Protein AF-0000000082962137 (afdb_homodimer)

Nearest PDB structures (foldseek):
  1lhv-assembly1_A  TM=9.826E-01  e=7.672E-26  Homo sapiens
  6pya-assembly1_A  TM=9.790E-01  e=5.929E-25  Homo sapiens
  1lhn-assembly1_A-2  TM=9.574E-01  e=2.486E-25  Homo sapiens
  1kdk-assembly1_A  TM=9.573E-01  e=5.633E-25  Homo sapiens
  1d2s-assembly1_A-2  TM=9.696E-01  e=2.748E-24  Homo sapiens

InterPro domains:
  IPR001791 Laminin G domain [PF00054] (38-167)
  IPR001791 Laminin G domain [PS50025] (8-181)
  IPR001791 Laminin G domain [SM00282] (30-165)
  IPR001791 Laminin G domain [cd00110] (14-159)
  IPR013320 Concanavalin A-like lectin/glucanase domain superfamily [SSF49899] (14-159)
  IPR013320 Concanavalin A-like lectin/glucanase domain superfamily [SSF49899] (186-356)
  IPR051145 Growth Arrest-Specific/Sex Hormone-Binding/Vitamin K-Dependent [PTHR24040] (5-116)

pLDDT: mean 88.62, std 12.49, range [27.83, 98.56]

Solvent-accessible surface area (backbone atoms only — not comparable to full-atom values): 37324 Å² total; per-residue (Å²): 126,89,73,72,64,73,58,40,29,22,27,14,58,81,39,44,33,39,14,30,41,34,32,29,38,51,87,63,44,84,42,54,36,33,34,30,32,40,30,19,42,34,32,41,15,24,49,37,27,37,26,63,33,92,87,53,28,33,37,36,38,25,32,52,87,17,17,37,28,40,36,37,41,37,93,61,23,65,49,38,39,32,35,41,63,74,49,34,74,59,44,82,40,41,40,33,43,34,53,58,88,30,29,41,37,35,28,49,67,87,39,70,23,33,36,36,43,68,50,41,61,72,71,85,74,59,78,75,52,46,37,39,37,26,36,14,11,40,98,57,67,48,80,72,41,94,71,62,59,64,35,39,20,51,32,28,38,28,63,69,41,69,46,28,72,89,18,49,72,48,68,49,73,76,42,43,34,85,56,71,62,84,61,68,65,42,74,18,25,22,34,46,58,52,28,31,35,32,32,47,49,84,80,42,72,74,60,46,76,85,74,47,35,41,40,39,38,37,27,37,60,43,73,46,55,35,29,43,51,34,32,35,32,36,91,92,46,79,53,52,33,37,36,26,36,47,87,66,22,36,36,40,38,40,80,82,46,76,72,44,78,42,81,58,57,72,68,44,54,38,34,39,38,39,42,74,53,25,37,39,43,34,44,86,90,49,70,47,76,46,73,41,71,69,86,43,90,78,28,78,73,49,42,79,75,40,91,66,19,30,40,36,32,32,26,54,94,90,46,90,27,57,25,27,38,24,30,63,40,43,24,39,70,82,39,74,63,59,62,85,70,36,76,42,64,44,70,77,42,34,58,26,29,17,64,81,61,90,63,85,79,71,66,67,80,125,124,90,72,72,64,75,57,41,29,22,27,12,60,82,39,42,33,38,15,33,40,36,32,29,37,51,84,63,46,84,42,55,35,33,36,30,32,40,29,19,42,34,32,40,14,25,50,37,28,38,26,61,33,92,86,54,27,34,39,37,38,23,31,52,87,17,18,40,29,40,37,37,41,38,93,62,23,65,48,38,39,31,35,40,64,74,50,35,75,61,44,80,39,42,40,33,44,34,54,57,85,31,28,42,37,36,27,50,68,87,38,69,23,34,37,38,42,68,46,57,49,72,70,86,74,59,80,71,53,47,35,38,39,26,36,13,11,41,97,56,66,48,80,72,41,94,73,62,61,63,33,40,22,49,32,30,37,27,65,69,41,67,45,29,71,90,18,50,74,48,70,51,70,76,41,43,36,84,56,72,62,84,61,67,65,40,74,17,25,22,36,46,57,51,29,29,36,30,33,48,49,84,79,43,72,73,59,46,75,84,74,45,34,40,40,39,38,37,27,37,62,42,75,46,53,34,28,44,52,33,32,35,30,36,92,91,46,79,54,50,33,38,36,28,36,47,86,66,23,36,36,40,39,42,81,82,45,76,74,43,78,43,81,58,58,73,69,43,55,39,36,39,38,39,42,74,52,26,36,39,43,34,45,86,91,49,71,48,76,44,72,42,71,72,88,42,88,76,28,79,73,50,41,80,76,40,89,67,20,30,40,37,33,31,26,53,93,90,47,91,28,57,26,28,36,24,30,63,42,44,24,40,72,82,39,74,62,58,63,86,70,36,76,42,63,44,71,78,44,34,60,26,29,18,65,80,61,90,63,85,81,73,67,67,80,124

Organism: Crocuta crocuta (NCBI:txid9678)

Foldseek 3Di:
DPDWDAKFWQQFLVRAFFQKKWKFQQVPFPFFKKKWKKFALFQWAWFKKKAPDLQAWIKTWIGHRQWIWMATGHPFDGDIDTKDDGRNARDIKMWMWGDDQQWIWIDINHHTIDIDGNNDPGPVPDPRRMMMMTGRHDPDDQVSTPDRTLHRGGIIITSIDDTGPVRIDDMDHGRTDLAHPPFRWDWFKKDAFPKKFKAFLLPADAFDVVQTKKKKKWAWQDKDFKAWFKFKFFLVDDGQWTWMDDPQWIWIDGPADDIDIDHHDHRWMWMWMDGLFWIWTDTPPDIDIGGDDNPDPSGPVCLSVDRRIIMMGHHRVPDRTRMMTTTNFMDIPRHTDFRSPTPDIRSPMSRTIGGPHPDDPSCSPD/DPDFDAKFWQQFLVRAFFQKKWKFFQVPFPFFKKKWKKFALFQWAWFKKKALDLQAWIKTWIGHRQWIWMATGHPFDGDIDTKDDRRNARDIKMWMWGDDQQWIWIDINRHTIDIDGNRPPGPVPDDRRMMMMTGRHDPDDQVSTPDGTLHRGGIIITSIDDTGPVRIDDMDHGRTDLAHPPFRWDWFKKDAFPKKFKAFLQVADAFDVVQTKKKKKWAWQDKDFKAWFKFKDFLVDDGQWTWMDDPQWIWIDGPADDIDIDHHDHRWMWMWMDGLFWIWTDTPPDIDIGGDDNPDPSGPVCLSVDRRIIMMGHHRVPDRTRMITTTNFMDIPRHTDFRSPTPDIRSPMSRTIGGPHPDDPSPSPD

Structure (mmCIF, N/CA/C/O backbone):
data_AF-0000000082962137-model_v1
#
loop_
_entity.id
_entity.type
_entity.pdbx_description
1 polymer 'Sex hormone-binding globulin'
#
loop_
_atom_site.group_PDB
_atom_site.id
_atom_site.type_symbol
_atom_site.label_atom_id
_atom_site.label_alt_id
_atom_site.label_comp_id
_atom_site.label_asym_id
_atom_site.label_entity_id
_atom_site.label_seq_id
_atom_site.pdbx_PDB_ins_code
_atom_site.Cartn_x
_atom_site.Cartn_y
_atom_site.Cartn_z
_atom_site.occupancy
_atom_site.B_iso_or_equiv
_atom_site.auth_seq_id
_atom_site.auth_comp_id
_atom_site.auth_asym_id
_atom_site.auth_atom_id
_atom_site.pdbx_PDB_model_num
ATOM 1 N N . ARG A 1 1 ? -36.312 7.234 -5.02 1 28.77 1 ARG A N 1
ATOM 2 C CA . ARG A 1 1 ? -34.875 7.262 -5.047 1 28.77 1 ARG A CA 1
ATOM 3 C C . ARG A 1 1 ? -34.281 7.48 -3.646 1 28.77 1 ARG A C 1
ATOM 5 O O . ARG A 1 1 ? -34.562 8.5 -3.012 1 28.77 1 ARG A O 1
ATOM 12 N N . ILE A 1 2 ? -34.125 6.508 -2.877 1 36.94 2 ILE A N 1
ATOM 13 C CA . ILE A 1 2 ? -33.594 6.691 -1.531 1 36.94 2 ILE A CA 1
ATOM 14 C C . ILE A 1 2 ? -32.438 7.703 -1.564 1 36.94 2 ILE A C 1
ATOM 16 O O . ILE A 1 2 ? -31.469 7.527 -2.305 1 36.94 2 ILE A O 1
ATOM 20 N N . GLN A 1 3 ? -32.531 8.875 -1.259 1 48.62 3 GLN A N 1
ATOM 21 C CA . GLN A 1 3 ? -31.625 10.016 -1.322 1 48.62 3 GLN A CA 1
ATOM 22 C C . GLN A 1 3 ? -30.375 9.766 -0.487 1 48.62 3 GLN A C 1
ATOM 24 O O . GLN A 1 3 ? -30.469 9.32 0.659 1 48.62 3 GLN A O 1
ATOM 29 N N . ASP A 1 4 ? -29.219 9.578 -1.028 1 63.59 4 ASP A N 1
ATOM 30 C CA . ASP A 1 4 ? -27.938 9.414 -0.354 1 63.59 4 ASP A CA 1
ATOM 31 C C . ASP A 1 4 ? -27.766 10.453 0.745 1 63.59 4 ASP A C 1
ATOM 33 O O . ASP A 1 4 ? -28.109 11.617 0.567 1 63.59 4 ASP A O 1
ATOM 37 N N . PRO A 1 5 ? -27.547 9.992 2.025 1 68.19 5 PRO A N 1
ATOM 38 C CA . PRO A 1 5 ? -27.328 10.953 3.105 1 68.19 5 PRO A CA 1
ATOM 39 C C . PRO A 1 5 ? -26.328 12.039 2.729 1 68.19 5 PRO A C 1
ATOM 41 O O . PRO A 1 5 ? -25.453 11.82 1.888 1 68.19 5 PRO A O 1
ATOM 44 N N . PRO A 1 6 ? -26.609 13.242 3.191 1 79.38 6 PRO A N 1
ATOM 45 C CA . PRO A 1 6 ? -25.734 14.367 2.857 1 79.38 6 PRO A CA 1
ATOM 46 C C . PRO A 1 6 ? -24.297 14.164 3.334 1 79.38 6 PRO A C 1
ATOM 48 O O . PRO A 1 6 ? -24.047 13.344 4.223 1 79.38 6 PRO A O 1
ATOM 51 N N . ALA A 1 7 ? -23.391 14.836 2.68 1 88.19 7 ALA A N 1
ATOM 52 C CA . ALA A 1 7 ? -21.984 14.82 3.074 1 88.19 7 ALA A CA 1
ATOM 53 C C . ALA A 1 7 ? -21.797 15.43 4.465 1 88.19 7 ALA A C 1
ATOM 55 O O . ALA A 1 7 ? -22.516 16.359 4.848 1 88.19 7 ALA A O 1
ATOM 56 N N . VAL A 1 8 ? -20.906 14.883 5.23 1 88.06 8 VAL A N 1
ATOM 57 C CA . VAL A 1 8 ? -20.641 15.32 6.598 1 88.06 8 VAL A CA 1
ATOM 58 C C . VAL A 1 8 ? -19.188 15.797 6.715 1 88.06 8 VAL A C 1
ATOM 60 O O . VAL A 1 8 ? -18.281 15.172 6.172 1 88.06 8 VAL A O 1
ATOM 63 N N . HIS A 1 9 ? -19.031 16.906 7.367 1 90.31 9 HIS A N 1
ATOM 64 C CA . HIS A 1 9 ? -17.688 17.406 7.645 1 90.31 9 HIS A CA 1
ATOM 65 C C . HIS A 1 9 ? -17.062 16.688 8.828 1 90.31 9 HIS A C 1
ATOM 67 O O . HIS A 1 9 ? -17.719 16.469 9.852 1 90.31 9 HIS A O 1
ATOM 73 N N . LEU A 1 10 ? -15.82 16.25 8.742 1 89.25 10 LEU A N 1
ATOM 74 C CA . LEU A 1 10 ? -15.188 15.312 9.664 1 89.25 10 LEU A CA 1
ATOM 75 C C . LEU A 1 10 ? -14.672 16.047 10.898 1 89.25 10 LEU A C 1
ATOM 77 O O . LEU A 1 10 ? -14.414 15.422 11.93 1 89.25 10 LEU A O 1
ATOM 81 N N . SER A 1 11 ? -14.25 17.219 10.844 1 81 11 SER A N 1
ATOM 82 C CA . SER A 1 11 ? -13.742 17.875 12.055 1 81 11 SER A CA 1
ATOM 83 C C . SER A 1 11 ? -14.883 18.312 12.969 1 81 11 SER A C 1
ATOM 85 O O . SER A 1 11 ? -15.867 18.906 12.508 1 81 11 SER A O 1
ATOM 87 N N . SER A 1 12 ? -14.844 17.625 14.25 1 66.5 12 SER A N 1
ATOM 88 C CA . SER A 1 12 ? -15.875 17.953 15.234 1 66.5 12 SER A CA 1
ATOM 89 C C . SER A 1 12 ? -15.797 19.422 15.648 1 66.5 12 SER A C 1
ATOM 91 O O . SER A 1 12 ? -14.859 20.125 15.266 1 66.5 12 SER A O 1
ATOM 93 N N . ALA A 1 13 ? -16.828 19.781 16.359 1 62.84 13 ALA A N 1
ATOM 94 C CA . ALA A 1 13 ? -16.859 21.141 16.906 1 62.84 13 ALA A CA 1
ATOM 95 C C . ALA A 1 13 ? -15.672 21.406 17.828 1 62.84 13 ALA A C 1
ATOM 97 O O . ALA A 1 13 ? -15.133 22.516 17.844 1 62.84 13 ALA A O 1
ATOM 98 N N . SER A 1 14 ? -15.336 20.266 18.516 1 61.16 14 SER A N 1
ATOM 99 C CA . SER A 1 14 ? -14.211 20.422 19.438 1 61.16 14 SER A CA 1
ATOM 100 C C . SER A 1 14 ? -12.883 20.25 18.719 1 61.16 14 SER A C 1
ATOM 102 O O . SER A 1 14 ? -11.82 20.531 19.281 1 61.16 14 SER A O 1
ATOM 104 N N . GLY A 1 15 ? -13.016 20.031 17.453 1 62.53 15 GLY A N 1
ATOM 105 C CA . GLY A 1 15 ? -11.875 19.875 16.578 1 62.53 15 GLY A CA 1
ATOM 106 C C . GLY A 1 15 ? -11.133 18.578 16.766 1 62.53 15 GLY A C 1
ATOM 107 O O . GLY A 1 15 ? -10.258 18.234 15.984 1 62.53 15 GLY A O 1
ATOM 108 N N . GLN A 1 16 ? -11.508 17.859 17.891 1 68.69 16 GLN A N 1
ATOM 109 C CA . GLN A 1 16 ? -10.625 16.719 18.109 1 68.69 16 GLN A CA 1
ATOM 110 C C . GLN A 1 16 ? -11.422 15.422 18.281 1 68.69 16 GLN A C 1
ATOM 112 O O . GLN A 1 16 ? -10.859 14.328 18.219 1 68.69 16 GLN A O 1
ATOM 117 N N . GLY A 1 17 ? -12.727 15.562 18.453 1 83.5 17 GLY A N 1
ATOM 118 C CA . GLY A 1 17 ? -13.477 14.328 18.672 1 83.5 17 GLY A CA 1
ATOM 119 C C . GLY A 1 17 ? -14.156 13.82 17.406 1 83.5 17 GLY A C 1
ATOM 120 O O . GLY A 1 17 ? -14.148 14.492 16.375 1 83.5 17 GLY A O 1
ATOM 121 N N . PRO A 1 18 ? -14.711 12.57 17.578 1 91 18 PRO A N 1
ATOM 122 C CA . PRO A 1 18 ? -15.383 12.008 16.406 1 91 18 PRO A CA 1
ATOM 123 C C . PRO A 1 18 ? -16.719 12.695 16.094 1 91 18 PRO A C 1
ATOM 125 O O . PRO A 1 18 ? -17.344 13.242 17 1 91 18 PRO A O 1
ATOM 128 N N . VAL A 1 19 ? -17.062 12.719 14.867 1 90.06 19 VAL A N 1
ATOM 129 C CA . VAL A 1 19 ? -18.328 13.289 14.43 1 90.06 19 VAL A CA 1
ATOM 130 C C . VAL A 1 19 ? -19.469 12.352 14.797 1 90.06 19 VAL A C 1
ATOM 132 O O . VAL A 1 19 ? -20.594 12.805 15.078 1 90.06 19 VAL A O 1
ATOM 135 N N . THR A 1 20 ? -19.203 11.109 14.758 1 91.06 20 THR A N 1
ATOM 136 C CA . THR A 1 20 ? -20.203 10.117 15.125 1 91.06 20 THR A CA 1
ATOM 137 C C . THR A 1 20 ? -19.547 8.828 15.609 1 91.06 20 THR A C 1
ATOM 139 O O . THR A 1 20 ? -18.422 8.516 15.203 1 91.06 20 THR A O 1
ATOM 142 N N . ILE A 1 21 ? -20.219 8.188 16.516 1 94.19 21 ILE A N 1
ATOM 143 C CA . ILE A 1 21 ? -19.797 6.891 17.031 1 94.19 21 ILE A CA 1
ATOM 144 C C . ILE A 1 21 ? -20.922 5.871 16.859 1 94.19 21 ILE A C 1
ATOM 146 O O . ILE A 1 21 ? -22.078 6.156 17.172 1 94.19 21 ILE A O 1
ATOM 150 N N . MET A 1 22 ? -20.594 4.777 16.359 1 95.5 22 MET A N 1
ATOM 151 C CA . MET A 1 22 ? -21.547 3.695 16.156 1 95.5 22 MET A CA 1
ATOM 152 C C . MET A 1 22 ? -21.062 2.412 16.812 1 95.5 22 MET A C 1
ATOM 154 O O . MET A 1 22 ? -19.859 2.145 16.859 1 95.5 22 MET A O 1
ATOM 158 N N . THR A 1 23 ? -22.016 1.688 17.328 1 95.62 23 THR A N 1
ATOM 159 C CA . THR A 1 23 ? -21.672 0.383 17.875 1 95.62 23 THR A CA 1
ATOM 160 C C . THR A 1 23 ? -22.438 -0.726 17.172 1 95.62 23 THR A C 1
ATOM 162 O O . THR A 1 23 ? -23.562 -0.505 16.688 1 95.62 23 THR A O 1
ATOM 165 N N . PHE A 1 24 ? -21.844 -1.861 17.156 1 94.19 24 PHE A N 1
ATOM 166 C CA . PHE A 1 24 ? -22.422 -2.998 16.438 1 94.19 24 PHE A CA 1
ATOM 167 C C . PHE A 1 24 ? -22.297 -4.273 17.266 1 94.19 24 PHE A C 1
ATOM 169 O O . PHE A 1 24 ? -21.312 -4.457 17.984 1 94.19 24 PHE A O 1
ATOM 176 N N . ASP A 1 25 ? -23.25 -5.133 17.109 1 92 25 ASP A N 1
ATOM 177 C CA . ASP A 1 25 ? -23.188 -6.48 17.656 1 92 25 ASP A CA 1
ATOM 178 C C . ASP A 1 25 ? -22.406 -7.418 16.75 1 92 25 ASP A C 1
ATOM 180 O O . ASP A 1 25 ? -22.906 -7.809 15.688 1 92 25 ASP A O 1
ATOM 184 N N . PHE A 1 26 ? -21.281 -7.785 17.156 1 86.31 26 PHE A N 1
ATOM 185 C CA . PHE A 1 26 ? -20.375 -8.57 16.344 1 86.31 26 PHE A CA 1
ATOM 186 C C . PHE A 1 26 ? -21 -9.891 15.93 1 86.31 26 PHE A C 1
ATOM 188 O O . PHE A 1 26 ? -20.766 -10.383 14.82 1 86.31 26 PHE A O 1
ATOM 195 N N . THR A 1 27 ? -21.75 -10.508 16.703 1 84.12 27 THR A N 1
ATOM 196 C CA . THR A 1 27 ? -22.312 -11.828 16.469 1 84.12 27 THR A CA 1
ATOM 197 C C . THR A 1 27 ? -23.375 -11.781 15.383 1 84.12 27 THR A C 1
ATOM 199 O O . THR A 1 27 ? -23.719 -12.812 14.781 1 84.12 27 THR A O 1
ATOM 202 N N . LYS A 1 28 ? -23.859 -10.656 15.164 1 86.94 28 LYS A N 1
ATOM 203 C CA . LYS A 1 28 ? -24.938 -10.523 14.195 1 86.94 28 LYS A CA 1
ATOM 204 C C . LYS A 1 28 ? -24.438 -9.945 12.875 1 86.94 28 LYS A C 1
ATOM 206 O O . LYS A 1 28 ? -25.203 -9.789 11.922 1 86.94 28 LYS A O 1
ATOM 211 N N . MET A 1 29 ? -23.188 -9.625 12.859 1 87 29 MET A N 1
ATOM 212 C CA . MET A 1 29 ? -22.672 -8.906 11.703 1 87 29 MET A CA 1
ATOM 213 C C . MET A 1 29 ? -22.422 -9.859 10.539 1 87 29 MET A C 1
ATOM 215 O O . MET A 1 29 ? -21.781 -10.891 10.695 1 87 29 MET A O 1
ATOM 219 N N . ARG A 1 30 ? -22.891 -9.516 9.359 1 86.56 30 ARG A N 1
ATOM 220 C CA . ARG A 1 30 ? -22.672 -10.273 8.133 1 86.56 30 ARG A CA 1
ATOM 221 C C . ARG A 1 30 ? -21.734 -9.539 7.184 1 86.56 30 ARG A C 1
ATOM 223 O O . ARG A 1 30 ? -21.078 -10.156 6.344 1 86.56 30 ARG A O 1
ATOM 230 N N . LYS A 1 31 ? -21.859 -8.234 7.305 1 86.81 31 LYS A N 1
ATOM 231 C CA . LYS A 1 31 ? -20.984 -7.379 6.512 1 86.81 31 LYS A CA 1
ATOM 232 C C . LYS A 1 31 ? -19.859 -6.805 7.363 1 86.81 31 LYS A C 1
ATOM 234 O O . LYS A 1 31 ? -20.109 -6.188 8.398 1 86.81 31 LYS A O 1
ATOM 239 N N . THR A 1 32 ? -18.641 -6.945 6.887 1 91.12 32 THR A N 1
ATOM 240 C CA . THR A 1 32 ? -17.469 -6.516 7.656 1 91.12 32 THR A CA 1
ATOM 241 C C . THR A 1 32 ? -16.672 -5.461 6.887 1 91.12 32 THR A C 1
ATOM 243 O O . THR A 1 32 ? -15.445 -5.48 6.895 1 91.12 32 THR A O 1
ATOM 246 N N . SER A 1 33 ? -17.375 -4.684 6.145 1 95.12 33 SER A N 1
ATOM 247 C CA . SER A 1 33 ? -16.719 -3.639 5.367 1 95.12 33 SER A CA 1
ATOM 248 C C . SER A 1 33 ? -17.359 -2.277 5.609 1 95.12 33 SER A C 1
ATOM 250 O O . SER A 1 33 ? -18.547 -2.197 5.934 1 95.12 33 SER A O 1
ATOM 252 N N . SER A 1 34 ? -16.594 -1.251 5.598 1 96 34 SER A N 1
ATOM 253 C CA . SER A 1 34 ? -17.047 0.139 5.598 1 96 34 SER A CA 1
ATOM 254 C C . SER A 1 34 ? -16.547 0.878 4.359 1 96 34 SER A C 1
ATOM 256 O O . SER A 1 34 ? -15.383 0.73 3.965 1 96 34 SER A O 1
ATOM 258 N N . SER A 1 35 ? -17.406 1.606 3.711 1 97.44 35 SER A N 1
ATOM 259 C CA . SER A 1 35 ? -17.047 2.354 2.506 1 97.44 35 SER A CA 1
ATOM 260 C C . SER A 1 35 ? -17.609 3.77 2.551 1 97.44 35 SER A C 1
ATOM 262 O O . SER A 1 35 ? -18.672 4.004 3.145 1 97.44 35 SER A O 1
ATOM 264 N N . PHE A 1 36 ? -16.938 4.688 1.957 1 97.44 36 PHE A N 1
ATOM 265 C CA . PHE A 1 36 ? -17.312 6.094 1.922 1 97.44 36 PHE A CA 1
ATOM 266 C C . PHE A 1 36 ? -16.531 6.844 0.853 1 97.44 36 PHE A C 1
ATOM 268 O O . PHE A 1 36 ? -15.586 6.305 0.279 1 97.44 36 PHE A O 1
ATOM 275 N N . GLU A 1 37 ? -17.016 8.008 0.55 1 97.94 37 GLU A N 1
ATOM 276 C CA . GLU A 1 37 ? -16.25 8.938 -0.288 1 97.94 37 GLU A CA 1
ATOM 277 C C . GLU A 1 37 ? -15.672 10.078 0.539 1 97.94 37 GLU A C 1
ATOM 279 O O . GLU A 1 37 ? -16.359 10.633 1.403 1 97.94 37 GLU A O 1
ATOM 284 N N . LEU A 1 38 ? -14.398 10.367 0.321 1 97.69 38 LEU A N 1
ATOM 285 C CA . LEU A 1 38 ? -13.672 11.375 1.092 1 97.69 38 LEU A CA 1
ATOM 286 C C . LEU A 1 38 ? -13.172 12.492 0.187 1 97.69 38 LEU A C 1
ATOM 288 O O . LEU A 1 38 ? -12.641 12.234 -0.895 1 97.69 38 LEU A O 1
ATOM 292 N N . ARG A 1 39 ? -13.367 13.68 0.565 1 97.19 39 ARG A N 1
ATOM 293 C CA . ARG A 1 39 ? -12.789 14.859 -0.077 1 97.19 39 ARG A CA 1
ATOM 294 C C . ARG A 1 39 ? -12.078 15.742 0.94 1 97.19 39 ARG A C 1
ATOM 296 O O . ARG A 1 39 ? -12.664 16.125 1.956 1 97.19 39 ARG A O 1
ATOM 303 N N . THR A 1 40 ? -10.812 16.062 0.721 1 97 40 THR A N 1
ATOM 304 C CA . THR A 1 40 ? -10.07 16.875 1.675 1 97 40 THR A CA 1
ATOM 305 C C . THR A 1 40 ? -8.844 17.5 1.017 1 97 40 THR A C 1
ATOM 307 O O . THR A 1 40 ? -8.328 16.969 0.031 1 97 40 THR A O 1
ATOM 310 N N . TRP A 1 41 ? -8.469 18.625 1.476 1 97.06 41 TRP A N 1
ATOM 311 C CA . TRP A 1 41 ? -7.168 19.219 1.163 1 97.06 41 TRP A CA 1
ATOM 312 C C . TRP A 1 41 ? -6.172 18.984 2.291 1 97.06 41 TRP A C 1
ATOM 314 O O . TRP A 1 41 ? -4.988 19.297 2.16 1 97.06 41 TRP A O 1
ATOM 324 N N . ASP A 1 42 ? -6.629 18.422 3.395 1 96.81 42 ASP A N 1
ATOM 325 C CA . ASP A 1 42 ? -5.844 18.219 4.605 1 96.81 42 ASP A CA 1
ATOM 326 C C . ASP A 1 42 ? -4.973 16.969 4.484 1 96.81 42 ASP A C 1
ATOM 328 O O . ASP A 1 42 ? -5.48 15.867 4.27 1 96.81 42 ASP A O 1
ATOM 332 N N . PRO A 1 43 ? -3.689 17.094 4.676 1 97.06 43 PRO A N 1
ATOM 333 C CA . PRO A 1 43 ? -2.805 15.938 4.469 1 97.06 43 PRO A CA 1
ATOM 334 C C . PRO A 1 43 ? -2.746 15.016 5.684 1 97.06 43 PRO A C 1
ATOM 336 O O . PRO A 1 43 ? -2.139 13.945 5.617 1 97.06 43 PRO A O 1
ATOM 339 N N . GLU A 1 44 ? -3.338 15.398 6.773 1 96.5 44 GLU A N 1
ATOM 340 C CA . GLU A 1 44 ? -3.23 14.594 7.988 1 96.5 44 GLU A CA 1
ATOM 341 C C . GLU A 1 44 ? -4.535 14.617 8.781 1 96.5 44 GLU A C 1
ATOM 343 O O . GLU A 1 44 ? -5.184 15.656 8.891 1 96.5 44 GLU A O 1
ATOM 348 N N . GLY A 1 45 ? -4.836 13.5 9.336 1 95.94 45 GLY A N 1
ATOM 349 C CA . GLY A 1 45 ? -6 13.406 10.203 1 95.94 45 GLY A CA 1
ATOM 350 C C . GLY A 1 45 ? -6.598 12.016 10.25 1 95.94 45 GLY A C 1
ATOM 351 O O . GLY A 1 45 ? -6.191 11.133 9.492 1 95.94 45 GLY A O 1
ATOM 352 N N . VAL A 1 46 ? -7.551 11.844 11.156 1 96.19 46 VAL A N 1
ATOM 353 C CA . VAL A 1 46 ? -8.18 10.539 11.328 1 96.19 46 VAL A CA 1
ATOM 354 C C . VAL A 1 46 ? -9.5 10.492 10.562 1 96.19 46 VAL A C 1
ATOM 356 O O . VAL A 1 46 ? -10.305 11.422 10.648 1 96.19 46 VAL A O 1
ATOM 359 N N . ILE A 1 47 ? -9.688 9.477 9.828 1 96.88 47 ILE A N 1
ATOM 360 C CA . ILE A 1 47 ? -10.93 9.289 9.078 1 96.88 47 ILE A CA 1
ATOM 361 C C . ILE A 1 47 ? -11.844 8.336 9.836 1 96.88 47 ILE A C 1
ATOM 363 O O . ILE A 1 47 ? -13.023 8.641 10.055 1 96.88 47 ILE A O 1
ATOM 367 N N . LEU A 1 48 ? -11.281 7.227 10.211 1 96.56 48 LEU A N 1
ATOM 368 C CA . LEU A 1 48 ? -12.062 6.141 10.805 1 96.56 48 LEU A CA 1
ATOM 369 C C . LEU A 1 48 ? -11.273 5.453 11.914 1 96.56 48 LEU A C 1
ATOM 371 O O . LEU A 1 48 ? -10.07 5.223 11.773 1 96.56 48 LEU A O 1
ATOM 375 N N . TYR A 1 49 ? -11.977 5.219 12.977 1 95.62 49 TYR A N 1
ATOM 376 C CA . TYR A 1 49 ? -11.438 4.457 14.102 1 95.62 49 TYR A CA 1
ATOM 377 C C . TYR A 1 49 ? -12.375 3.32 14.484 1 95.62 49 TYR A C 1
ATOM 379 O O . TYR A 1 49 ? -13.602 3.486 14.484 1 95.62 49 TYR A O 1
ATOM 387 N N . GLY A 1 50 ? -11.805 2.141 14.75 1 94.44 50 GLY A N 1
ATOM 388 C CA . GLY A 1 50 ? -12.578 1.001 15.219 1 94.44 50 GLY A CA 1
ATOM 389 C C . GLY A 1 50 ? -11.906 0.238 16.344 1 94.44 50 GLY A C 1
ATOM 390 O O . GLY A 1 50 ? -10.68 0.111 16.375 1 94.44 50 GLY A O 1
ATOM 391 N N . ASP A 1 51 ? -12.789 -0.272 17.266 1 92.81 51 ASP A N 1
ATOM 392 C CA . ASP A 1 51 ? -12.203 -1.079 18.328 1 92.81 51 ASP A CA 1
ATOM 393 C C . ASP A 1 51 ? -13.211 -2.078 18.891 1 92.81 51 ASP A C 1
ATOM 395 O O . ASP A 1 51 ? -14.422 -1.929 18.688 1 92.81 51 ASP A O 1
ATOM 399 N N . THR A 1 52 ? -12.758 -3.18 19.375 1 90.25 52 THR A N 1
ATOM 400 C CA . THR A 1 52 ? -13.523 -4.031 20.281 1 90.25 52 THR A CA 1
ATOM 401 C C . THR A 1 52 ? -13.125 -3.783 21.734 1 90.25 52 THR A C 1
ATOM 403 O O . THR A 1 52 ? -13.867 -4.121 22.656 1 90.25 52 THR A O 1
ATOM 406 N N . ASP A 1 53 ? -11.984 -3.27 21.844 1 89.75 53 ASP A N 1
ATOM 407 C CA . ASP A 1 53 ? -11.391 -2.818 23.109 1 89.75 53 ASP A CA 1
ATOM 408 C C . ASP A 1 53 ? -10.43 -1.656 22.875 1 89.75 53 ASP A C 1
ATOM 410 O O . ASP A 1 53 ? -9.391 -1.819 22.219 1 89.75 53 ASP A O 1
ATOM 414 N N . PRO A 1 54 ? -10.719 -0.478 23.359 1 89.5 54 PRO A N 1
ATOM 415 C CA . PRO A 1 54 ? -9.922 0.708 23.047 1 89.5 54 PRO A CA 1
ATOM 416 C C . PRO A 1 54 ? -8.477 0.593 23.531 1 89.5 54 PRO A C 1
ATOM 418 O O . PRO A 1 54 ? -7.609 1.349 23.094 1 89.5 54 PRO A O 1
ATOM 421 N N . HIS A 1 55 ? -8.195 -0.349 24.438 1 89 55 HIS A N 1
ATOM 422 C CA . HIS A 1 55 ? -6.848 -0.475 24.984 1 89 55 HIS A CA 1
ATOM 423 C C . HIS A 1 55 ? -6.09 -1.627 24.328 1 89 55 HIS A C 1
ATOM 425 O O . HIS A 1 55 ? -4.863 -1.587 24.219 1 89 55 HIS A O 1
ATOM 431 N N . GLU A 1 56 ? -6.828 -2.582 23.828 1 89.38 56 GLU A N 1
ATOM 432 C CA . GLU A 1 56 ? -6.129 -3.82 23.5 1 89.38 56 GLU A CA 1
ATOM 433 C C . GLU A 1 56 ? -6.395 -4.23 22.062 1 89.38 56 GLU A C 1
ATOM 435 O O . GLU A 1 56 ? -5.695 -5.086 21.516 1 89.38 56 GLU A O 1
ATOM 440 N N . ASP A 1 57 ? -7.402 -3.664 21.516 1 91.44 57 ASP A N 1
ATOM 441 C CA . ASP A 1 57 ? -7.77 -4.113 20.172 1 91.44 57 ASP A CA 1
ATOM 442 C C . ASP A 1 57 ? -8.43 -2.988 19.375 1 91.44 57 ASP A C 1
ATOM 444 O O . ASP A 1 57 ? -9.648 -2.811 19.453 1 91.44 57 ASP A O 1
ATOM 448 N N . TRP A 1 58 ? -7.672 -2.344 18.594 1 93.06 58 TRP A N 1
ATOM 449 C CA . TRP A 1 58 ? -8.211 -1.229 17.812 1 93.06 58 TRP A CA 1
ATOM 450 C C . TRP A 1 58 ? -7.465 -1.063 16.5 1 93.06 58 TRP A C 1
ATOM 452 O O . TRP A 1 58 ? -6.387 -1.636 16.312 1 93.06 58 TRP A O 1
ATOM 462 N N . PHE A 1 59 ? -8.008 -0.428 15.578 1 93.44 59 PHE A N 1
ATOM 463 C CA . PHE A 1 59 ? -7.328 0.012 14.367 1 93.44 59 PHE A CA 1
ATOM 464 C C . PHE A 1 59 ? -7.738 1.436 14 1 93.44 59 PHE A C 1
ATOM 466 O O . PHE A 1 59 ? -8.773 1.923 14.453 1 93.44 59 PHE A O 1
ATOM 473 N N . MET A 1 60 ? -6.973 2.129 13.266 1 96.62 60 MET A N 1
ATOM 474 C CA . MET A 1 60 ? -7.207 3.512 12.859 1 96.62 60 MET A CA 1
ATOM 475 C C . MET A 1 60 ? -6.82 3.719 11.398 1 96.62 60 MET A C 1
ATOM 477 O O . MET A 1 60 ? -5.785 3.225 10.945 1 96.62 60 MET A O 1
ATOM 481 N N . LEU A 1 61 ? -7.676 4.262 10.633 1 98.12 61 LEU A N 1
ATOM 482 C CA . LEU A 1 61 ? -7.402 4.73 9.281 1 98.12 61 LEU A CA 1
ATOM 483 C C . LEU A 1 61 ? -7.367 6.254 9.227 1 98.12 61 LEU A C 1
ATOM 485 O O . LEU A 1 61 ? -8.32 6.918 9.641 1 98.12 61 LEU A O 1
ATOM 489 N N . GLY A 1 62 ? -6.336 6.812 8.82 1 97.81 62 GLY A N 1
ATOM 490 C CA . GLY A 1 62 ? -6.18 8.25 8.664 1 97.81 62 GLY A CA 1
ATOM 491 C C . GLY A 1 62 ? -5.297 8.625 7.484 1 97.81 62 GLY A C 1
ATOM 492 O O . GLY A 1 62 ? -5.035 7.797 6.609 1 97.81 62 GLY A O 1
ATOM 493 N N . LEU A 1 63 ? -5.035 9.828 7.375 1 97.75 63 LEU A N 1
ATOM 494 C CA . LEU A 1 63 ? -4.098 10.336 6.379 1 97.75 63 LEU A CA 1
ATOM 495 C C . LEU A 1 63 ? -2.812 10.828 7.039 1 97.75 63 LEU A C 1
ATOM 497 O O . LEU A 1 63 ? -2.854 11.422 8.117 1 97.75 63 LEU A O 1
ATOM 501 N N . ARG A 1 64 ? -1.784 10.57 6.488 1 97 64 ARG A N 1
ATOM 502 C CA . ARG A 1 64 ? -0.47 11.117 6.816 1 97 64 ARG A CA 1
ATOM 503 C C . ARG A 1 64 ? 0.276 11.547 5.562 1 97 64 ARG A C 1
ATOM 505 O O . ARG A 1 64 ? 0.516 10.734 4.664 1 97 64 ARG A O 1
ATOM 512 N N . GLY A 1 65 ? 0.642 12.828 5.535 1 95.81 65 GLY A N 1
ATOM 513 C CA . GLY A 1 65 ? 1.251 13.336 4.316 1 95.81 65 GLY A CA 1
ATOM 514 C C . GLY A 1 65 ? 0.376 13.156 3.092 1 95.81 65 GLY A C 1
ATOM 515 O O . GLY A 1 65 ? 0.874 12.844 2.006 1 95.81 65 GLY A O 1
ATOM 516 N N . GLY A 1 66 ? -0.855 13.156 3.283 1 97.56 66 GLY A N 1
ATOM 517 C CA . GLY A 1 66 ? -1.816 13.094 2.193 1 97.56 66 GLY A CA 1
ATOM 518 C C . GLY A 1 66 ? -2.15 11.672 1.778 1 97.56 66 GLY A C 1
ATOM 519 O O . GLY A 1 66 ? -3.004 11.453 0.914 1 97.56 66 GLY A O 1
ATOM 520 N N . ARG A 1 67 ? -1.506 10.703 2.424 1 97.25 67 ARG A N 1
ATOM 521 C CA . ARG A 1 67 ? -1.726 9.312 2.045 1 97.25 67 ARG A CA 1
ATOM 522 C C . ARG A 1 67 ? -2.4 8.539 3.172 1 97.25 67 ARG A C 1
ATOM 524 O O . ARG A 1 67 ? -2.236 8.867 4.348 1 97.25 67 ARG A O 1
ATOM 531 N N . PRO A 1 68 ? -3.146 7.473 2.768 1 98.19 68 PRO A N 1
ATOM 532 C CA . PRO A 1 68 ? -3.781 6.668 3.811 1 98.19 68 PRO A CA 1
ATOM 533 C C . PRO A 1 68 ? -2.77 5.973 4.719 1 98.19 68 PRO A C 1
ATOM 535 O O . PRO A 1 68 ? -1.735 5.496 4.246 1 98.19 68 PRO A O 1
ATOM 538 N N . GLU A 1 69 ? -3.002 6.016 5.941 1 97.88 69 GLU A N 1
ATOM 539 C CA . GLU A 1 69 ? -2.232 5.297 6.953 1 97.88 69 GLU A CA 1
ATOM 540 C C . GLU A 1 69 ? -3.143 4.461 7.852 1 97.88 69 GLU A C 1
ATOM 542 O O . GLU A 1 69 ? -4.191 4.938 8.297 1 97.88 69 GLU A O 1
ATOM 547 N N . ILE A 1 70 ? -2.77 3.23 8.086 1 97.56 70 ILE A N 1
ATOM 548 C CA . ILE A 1 70 ? -3.492 2.354 9 1 97.56 70 ILE A CA 1
ATOM 549 C C . ILE A 1 70 ? -2.598 1.994 10.188 1 97.56 70 ILE A C 1
ATOM 551 O O . ILE A 1 70 ? -1.417 1.687 10.008 1 97.56 70 ILE A O 1
ATOM 555 N N . GLN A 1 71 ? -3.08 2.109 11.32 1 96.69 71 GLN A N 1
ATOM 556 C CA . GLN A 1 71 ? -2.455 1.606 12.539 1 96.69 71 GLN A CA 1
ATOM 557 C C . GLN A 1 71 ? -3.312 0.525 13.195 1 96.69 71 GLN A C 1
ATOM 559 O O . GLN A 1 71 ? -4.535 0.655 13.266 1 96.69 71 GLN A O 1
ATOM 564 N N . ILE A 1 72 ? -2.721 -0.554 13.555 1 94.81 72 ILE A N 1
ATOM 565 C CA . ILE A 1 72 ? -3.416 -1.656 14.219 1 94.81 72 ILE A CA 1
ATOM 566 C C . ILE A 1 72 ? -2.715 -1.997 15.531 1 94.81 72 ILE A C 1
ATOM 568 O O . ILE A 1 72 ? -1.484 -2.025 15.594 1 94.81 72 ILE A O 1
ATOM 572 N N . HIS A 1 73 ? -3.473 -2.162 16.516 1 92.56 73 HIS A N 1
ATOM 573 C CA . HIS A 1 73 ? -2.979 -2.621 17.797 1 92.56 73 HIS A CA 1
ATOM 574 C C . HIS A 1 73 ? -3.877 -3.707 18.391 1 92.56 73 HIS A C 1
ATOM 576 O O . HIS A 1 73 ? -5.008 -3.43 18.797 1 92.56 73 HIS A O 1
ATOM 582 N N . ASN A 1 74 ? -3.441 -4.871 18.406 1 90.44 74 ASN A N 1
ATOM 583 C CA . ASN A 1 74 ? -4.086 -5.984 19.094 1 90.44 74 ASN A CA 1
ATOM 584 C C . ASN A 1 74 ? -3.076 -7.055 19.484 1 90.44 74 ASN A C 1
ATOM 586 O O . ASN A 1 74 ? -1.866 -6.836 19.406 1 90.44 74 ASN A O 1
ATOM 590 N N . HIS A 1 75 ? -3.562 -8.117 19.984 1 86.12 75 HIS A N 1
ATOM 591 C CA . HIS A 1 75 ? -2.674 -9.141 20.531 1 86.12 75 HIS A CA 1
ATOM 592 C C . HIS A 1 75 ? -1.895 -9.836 19.422 1 86.12 75 HIS A C 1
ATOM 594 O O . HIS A 1 75 ? -0.852 -10.445 19.672 1 86.12 75 HIS A O 1
ATOM 600 N N . VAL A 1 76 ? -2.381 -9.75 18.188 1 84.5 76 VAL A N 1
ATOM 601 C CA . VAL A 1 76 ? -1.79 -10.477 17.078 1 84.5 76 VAL A CA 1
ATOM 602 C C . VAL A 1 76 ? -0.872 -9.547 16.281 1 84.5 76 VAL A C 1
ATOM 604 O O . VAL A 1 76 ? 0.201 -9.961 15.836 1 84.5 76 VAL A O 1
ATOM 607 N N . ALA A 1 77 ? -1.352 -8.352 16.25 1 88.12 77 ALA A N 1
ATOM 608 C CA . ALA A 1 77 ? -0.628 -7.457 15.344 1 88.12 77 ALA A CA 1
ATOM 609 C C . ALA A 1 77 ? -0.485 -6.066 15.945 1 88.12 77 ALA A C 1
ATOM 611 O O . ALA A 1 77 ? -1.432 -5.535 16.531 1 88.12 77 ALA A O 1
ATOM 612 N N . ARG A 1 78 ? 0.721 -5.473 15.852 1 89.88 78 ARG A N 1
ATOM 613 C CA . ARG A 1 78 ? 1.047 -4.078 16.141 1 89.88 78 ARG A CA 1
ATOM 614 C C . ARG A 1 78 ? 1.833 -3.451 15 1 89.88 78 ARG A C 1
ATOM 616 O O . ARG A 1 78 ? 3.018 -3.74 14.82 1 89.88 78 ARG A O 1
ATOM 623 N N . LEU A 1 79 ? 1.111 -2.594 14.273 1 92.94 79 LEU A N 1
ATOM 624 C CA . LEU A 1 79 ? 1.81 -2.1 13.086 1 92.94 79 LEU A CA 1
ATOM 625 C C . LEU A 1 79 ? 1.275 -0.734 12.672 1 92.94 79 LEU A C 1
ATOM 627 O O . LEU A 1 79 ? 0.177 -0.343 13.07 1 92.94 79 LEU A O 1
ATOM 631 N N . THR A 1 80 ? 2.031 0.111 12.008 1 94.81 80 THR A N 1
ATOM 632 C CA . THR A 1 80 ? 1.719 1.354 11.312 1 94.81 80 THR A CA 1
ATOM 633 C C . THR A 1 80 ? 2.145 1.275 9.852 1 94.81 80 THR A C 1
ATOM 635 O O . THR A 1 80 ? 3.322 1.068 9.547 1 94.81 80 THR A O 1
ATOM 638 N N . VAL A 1 81 ? 1.135 1.42 8.953 1 96.38 81 VAL A N 1
ATOM 639 C CA . VAL A 1 81 ? 1.44 1.193 7.543 1 96.38 81 VAL A CA 1
ATOM 640 C C . VAL A 1 81 ? 0.782 2.275 6.688 1 96.38 81 VAL A C 1
ATOM 642 O O . VAL A 1 81 ? -0.396 2.588 6.871 1 96.38 81 VAL A O 1
ATOM 645 N N . GLY A 1 82 ? 1.57 2.914 5.895 1 96.44 82 GLY A N 1
ATOM 646 C CA . GLY A 1 82 ? 1.056 3.816 4.875 1 96.44 82 GLY A CA 1
ATOM 647 C C . GLY A 1 82 ? 1.029 3.201 3.49 1 96.44 82 GLY A C 1
ATOM 648 O O . GLY A 1 82 ? 1.951 2.475 3.109 1 96.44 82 GLY A O 1
ATOM 649 N N . ALA A 1 83 ? -0.043 3.406 2.729 1 96.5 83 ALA A N 1
ATOM 650 C CA . ALA A 1 83 ? -0.157 2.863 1.377 1 96.5 83 ALA A CA 1
ATOM 651 C C . ALA A 1 83 ? -1.211 3.617 0.57 1 96.5 83 ALA A C 1
ATOM 653 O O . ALA A 1 83 ? -2.094 4.262 1.141 1 96.5 83 ALA A O 1
ATOM 654 N N . GLY A 1 84 ? -1.052 3.51 -0.813 1 93.94 84 GLY A N 1
ATOM 655 C CA . GLY A 1 84 ? -2.064 4.086 -1.682 1 93.94 84 GLY A CA 1
ATOM 656 C C . GLY A 1 84 ? -1.701 5.473 -2.184 1 93.94 84 GLY A C 1
ATOM 657 O O . GLY A 1 84 ? -0.635 5.996 -1.855 1 93.94 84 GLY A O 1
ATOM 658 N N . PRO A 1 85 ? -2.576 6.027 -2.928 1 94.62 85 PRO A N 1
ATOM 659 C CA . PRO A 1 85 ? -2.324 7.344 -3.52 1 94.62 85 PRO A CA 1
ATOM 660 C C . PRO A 1 85 ? -2.611 8.492 -2.553 1 94.62 85 PRO A C 1
ATOM 662 O O . PRO A 1 85 ? -3.203 8.273 -1.492 1 94.62 85 PRO A O 1
ATOM 665 N N . ARG A 1 86 ? -2.078 9.609 -2.92 1 96.56 86 ARG A N 1
ATOM 666 C CA . ARG A 1 86 ? -2.447 10.812 -2.178 1 96.56 86 ARG A CA 1
ATOM 667 C C . ARG A 1 86 ? -3.938 11.109 -2.32 1 96.56 86 ARG A C 1
ATOM 669 O O . ARG A 1 86 ? -4.504 10.969 -3.406 1 96.56 86 ARG A O 1
ATOM 676 N N . LEU A 1 87 ? -4.52 11.523 -1.212 1 98.19 87 LEU A N 1
ATOM 677 C CA . LEU A 1 87 ? -5.957 11.766 -1.236 1 98.19 87 LEU A CA 1
ATOM 678 C C . LEU A 1 87 ? -6.27 13.227 -0.923 1 98.19 87 LEU A C 1
ATOM 680 O O . LEU A 1 87 ? -7.426 13.648 -1.02 1 98.19 87 LEU A O 1
ATOM 684 N N . ASP A 1 88 ? -5.34 13.977 -0.555 1 97.81 88 ASP A N 1
ATOM 685 C CA . ASP A 1 88 ? -5.562 15.359 -0.155 1 97.81 88 ASP A CA 1
ATOM 686 C C . ASP A 1 88 ? -5.465 16.297 -1.354 1 97.81 88 ASP A C 1
ATOM 688 O O . ASP A 1 88 ? -4.742 17.297 -1.308 1 97.81 88 ASP A O 1
ATOM 692 N N . ASP A 1 89 ? -6.281 16.031 -2.387 1 97.44 89 ASP A N 1
ATOM 693 C CA . ASP A 1 89 ? -6.203 16.812 -3.617 1 97.44 89 ASP A CA 1
ATOM 694 C C . ASP A 1 89 ? -7.512 17.562 -3.881 1 97.44 89 ASP A C 1
ATOM 696 O O . ASP A 1 89 ? -7.703 18.125 -4.953 1 97.44 89 ASP A O 1
ATOM 700 N N . GLY A 1 90 ? -8.469 17.516 -2.961 1 96.62 90 GLY A N 1
ATOM 701 C CA . GLY A 1 90 ? -9.727 18.234 -3.076 1 96.62 90 GLY A CA 1
ATOM 702 C C . GLY A 1 90 ? -10.758 17.516 -3.932 1 96.62 90 GLY A C 1
ATOM 703 O O . GLY A 1 90 ? -11.836 18.062 -4.195 1 96.62 90 GLY A O 1
ATOM 704 N N . LYS A 1 91 ? -10.438 16.375 -4.383 1 97.19 91 LYS A N 1
ATOM 705 C CA . LYS A 1 91 ? -11.383 15.57 -5.164 1 97.19 91 LYS A CA 1
ATOM 706 C C . LYS A 1 91 ? -12.016 14.477 -4.309 1 97.19 91 LYS A C 1
ATOM 708 O O . LYS A 1 91 ? -11.492 14.133 -3.244 1 97.19 91 LYS A O 1
ATOM 713 N N . TRP A 1 92 ? -13.188 14.078 -4.793 1 97.31 92 TRP A N 1
ATOM 714 C CA . TRP A 1 92 ? -13.836 12.969 -4.102 1 97.31 92 TRP A CA 1
ATOM 715 C C . TRP A 1 92 ? -13.141 11.648 -4.426 1 97.31 92 TRP A C 1
ATOM 717 O O . TRP A 1 92 ? -12.93 11.32 -5.594 1 97.31 92 TRP A O 1
ATOM 727 N N . HIS A 1 93 ? -12.719 10.844 -3.447 1 98.38 93 HIS A N 1
ATOM 728 C CA . HIS A 1 93 ? -12.133 9.516 -3.59 1 98.38 93 HIS A CA 1
ATOM 729 C C . HIS A 1 93 ? -12.953 8.469 -2.846 1 98.38 93 HIS A C 1
ATOM 731 O O . HIS A 1 93 ? -13.375 8.695 -1.713 1 98.38 93 HIS A O 1
ATOM 737 N N . GLN A 1 94 ? -13.25 7.402 -3.494 1 98.56 94 GLN A N 1
ATOM 738 C CA . GLN A 1 94 ? -13.93 6.289 -2.842 1 98.56 94 GLN A CA 1
ATOM 739 C C . GLN A 1 94 ? -12.953 5.449 -2.023 1 98.56 94 GLN A C 1
ATOM 741 O O . GLN A 1 94 ? -11.93 5 -2.539 1 98.56 94 GLN A O 1
ATOM 746 N N . VAL A 1 95 ? -13.234 5.281 -0.769 1 98.44 95 VAL A N 1
ATOM 747 C CA . VAL A 1 95 ? -12.383 4.512 0.131 1 98.44 95 VAL A CA 1
ATOM 748 C C . VAL A 1 95 ? -13.18 3.371 0.753 1 98.44 95 VAL A C 1
ATOM 750 O O . VAL A 1 95 ? -14.328 3.561 1.162 1 98.44 95 VAL A O 1
ATOM 753 N N . GLU A 1 96 ? -12.672 2.223 0.776 1 98.25 96 GLU A N 1
ATOM 754 C CA . GLU A 1 96 ? -13.305 1.076 1.422 1 98.25 96 GLU A CA 1
ATOM 755 C C . GLU A 1 96 ? -12.305 0.296 2.266 1 98.25 96 GLU A C 1
ATOM 757 O O . GLU A 1 96 ? -11.195 0.009 1.812 1 98.25 96 GLU A O 1
ATOM 762 N N . VAL A 1 97 ? -12.625 0.057 3.467 1 97 97 VAL A N 1
ATOM 763 C CA . VAL A 1 97 ? -11.883 -0.841 4.348 1 97 97 VAL A CA 1
ATOM 764 C C . VAL A 1 97 ? -12.703 -2.104 4.602 1 97 97 VAL A C 1
ATOM 766 O O . VAL A 1 97 ? -13.867 -2.027 5 1 97 97 VAL A O 1
ATOM 769 N N . LYS A 1 98 ? -12.117 -3.227 4.355 1 94.88 98 LYS A N 1
ATOM 770 C CA . LYS A 1 98 ? -12.828 -4.496 4.469 1 94.88 98 LYS A CA 1
ATOM 771 C C . LYS A 1 98 ? -12.023 -5.512 5.266 1 94.88 98 LYS A C 1
ATOM 773 O O . LYS A 1 98 ? -10.812 -5.645 5.07 1 94.88 98 LYS A O 1
ATOM 778 N N . VAL A 1 99 ? -12.711 -6.16 6.195 1 90.25 99 VAL A N 1
ATOM 779 C CA . VAL A 1 99 ? -12.102 -7.254 6.941 1 90.25 99 VAL A CA 1
ATOM 780 C C . VAL A 1 99 ? -12.602 -8.594 6.41 1 90.25 99 VAL A C 1
ATOM 782 O O . VAL A 1 99 ? -13.812 -8.828 6.359 1 90.25 99 VAL A O 1
ATOM 785 N N . LEU A 1 100 ? -11.719 -9.453 5.941 1 89.38 100 LEU A N 1
ATOM 786 C CA . LEU A 1 100 ? -12.016 -10.797 5.473 1 89.38 100 LEU A CA 1
ATOM 787 C C . LEU A 1 100 ? -11.18 -11.828 6.215 1 89.38 100 LEU A C 1
ATOM 789 O O . LEU A 1 100 ? -10.023 -12.07 5.859 1 89.38 100 LEU A O 1
ATOM 793 N N . GLY A 1 101 ? -11.844 -12.492 7.23 1 85.31 101 GLY A N 1
ATOM 794 C CA . GLY A 1 101 ? -11.047 -13.398 8.047 1 85.31 101 GLY A CA 1
ATOM 795 C C . GLY A 1 101 ? -9.914 -12.703 8.781 1 85.31 101 GLY A C 1
ATOM 796 O O . GLY A 1 101 ? -10.156 -11.82 9.609 1 85.31 101 GLY A O 1
ATOM 797 N N . ASP A 1 102 ? -8.703 -12.984 8.43 1 88.56 102 ASP A N 1
ATOM 798 C CA . ASP A 1 102 ? -7.551 -12.383 9.094 1 88.56 102 ASP A CA 1
ATOM 799 C C . ASP A 1 102 ? -6.906 -11.32 8.203 1 88.56 102 ASP A C 1
ATOM 801 O O . ASP A 1 102 ? -5.809 -10.836 8.5 1 88.56 102 ASP A O 1
ATOM 805 N N . LEU A 1 103 ? -7.703 -10.977 7.16 1 91.25 103 LEU A N 1
ATOM 806 C CA . LEU A 1 103 ? -7.207 -10 6.203 1 91.25 103 LEU A CA 1
ATOM 807 C C . LEU A 1 103 ? -7.879 -8.648 6.41 1 91.25 103 LEU A C 1
ATOM 809 O O . LEU A 1 103 ? -9.062 -8.586 6.738 1 91.25 103 LEU A O 1
ATOM 813 N N . LEU A 1 104 ? -7.148 -7.637 6.332 1 93.94 104 LEU A N 1
ATOM 814 C CA . LEU A 1 104 ? -7.684 -6.285 6.199 1 93.94 104 LEU A CA 1
ATOM 815 C C . LEU A 1 104 ? -7.309 -5.68 4.852 1 93.94 104 LEU A C 1
ATOM 817 O O . LEU A 1 104 ? -6.125 -5.602 4.508 1 93.94 104 LEU A O 1
ATOM 821 N N . LEU A 1 105 ? -8.312 -5.297 4.102 1 96.62 105 LEU A N 1
ATOM 822 C CA . LEU A 1 105 ? -8.102 -4.766 2.758 1 96.62 105 LEU A CA 1
ATOM 823 C C . LEU A 1 105 ? -8.477 -3.289 2.693 1 96.62 105 LEU A C 1
ATOM 825 O O . LEU A 1 105 ? -9.492 -2.877 3.258 1 96.62 105 LEU A O 1
ATOM 829 N N . LEU A 1 106 ? -7.637 -2.502 2.107 1 97.94 106 LEU A N 1
ATOM 830 C CA . LEU A 1 106 ? -7.941 -1.107 1.807 1 97.94 106 LEU A CA 1
ATOM 831 C C . LEU A 1 106 ? -8.039 -0.884 0.301 1 97.94 106 LEU A C 1
ATOM 833 O O . LEU A 1 106 ? -7.117 -1.234 -0.442 1 97.94 106 LEU A O 1
ATOM 837 N N . THR A 1 107 ? -9.125 -0.39 -0.107 1 97.81 107 THR A N 1
ATOM 838 C CA . THR A 1 107 ? -9.359 -0.078 -1.512 1 97.81 107 THR A CA 1
ATOM 839 C C . THR A 1 107 ? -9.617 1.415 -1.697 1 97.81 107 THR A C 1
ATOM 841 O O . THR A 1 107 ? -10.336 2.029 -0.905 1 97.81 107 THR A O 1
ATOM 844 N N . VAL A 1 108 ? -8.969 2.043 -2.637 1 97.88 108 VAL A N 1
ATOM 845 C CA . VAL A 1 108 ? -9.164 3.445 -2.986 1 97.88 108 VAL A CA 1
ATOM 846 C C . VAL A 1 108 ? -9.531 3.564 -4.465 1 97.88 108 VAL A C 1
ATOM 848 O O . VAL A 1 108 ? -8.805 3.076 -5.332 1 97.88 108 VAL A O 1
ATOM 851 N N . ASP A 1 109 ? -10.719 4.199 -4.699 1 97.81 109 ASP A N 1
ATOM 852 C CA . ASP A 1 109 ? -11.219 4.418 -6.051 1 97.81 109 ASP A CA 1
ATOM 853 C C . ASP A 1 109 ? -11.25 3.111 -6.844 1 97.81 109 ASP A C 1
ATOM 855 O O . ASP A 1 109 ? -10.812 3.066 -7.996 1 97.81 109 ASP A O 1
ATOM 859 N N . GLY A 1 110 ? -11.594 2.049 -6.152 1 96 110 GLY A N 1
ATOM 860 C CA . GLY A 1 110 ? -11.82 0.765 -6.793 1 96 110 GLY A CA 1
ATOM 861 C C . GLY A 1 110 ? -10.578 -0.093 -6.883 1 96 110 GLY A C 1
ATOM 862 O O . GLY A 1 110 ? -10.633 -1.245 -7.316 1 96 110 GLY A O 1
ATOM 863 N N . GLU A 1 111 ? -9.484 0.357 -6.477 1 94.69 111 GLU A N 1
ATOM 864 C CA . GLU A 1 111 ? -8.227 -0.384 -6.551 1 94.69 111 GLU A CA 1
ATOM 865 C C . GLU A 1 111 ? -7.754 -0.798 -5.16 1 94.69 111 GLU A C 1
ATOM 867 O O . GLU A 1 111 ? -7.668 0.032 -4.254 1 94.69 111 GLU A O 1
ATOM 872 N N . GLU A 1 112 ? -7.461 -2.098 -5.047 1 95.06 112 GLU A N 1
ATOM 873 C CA . GLU A 1 112 ? -6.863 -2.561 -3.801 1 95.06 112 GLU A CA 1
ATOM 874 C C . GLU A 1 112 ? -5.465 -1.978 -3.611 1 95.06 112 GLU A C 1
ATOM 876 O O . GLU A 1 112 ? -4.562 -2.24 -4.41 1 95.06 112 GLU A O 1
ATOM 881 N N . VAL A 1 113 ? -5.258 -1.21 -2.574 1 96.75 113 VAL A N 1
ATOM 882 C CA . VAL A 1 113 ? -3.984 -0.517 -2.42 1 96.75 113 VAL A CA 1
ATOM 883 C C . VAL A 1 113 ? -3.199 -1.129 -1.261 1 96.75 113 VAL A C 1
ATOM 885 O O . VAL A 1 113 ? -1.993 -0.905 -1.133 1 96.75 113 VAL A O 1
ATOM 888 N N . LEU A 1 114 ? -3.834 -1.84 -0.416 1 97.19 114 LEU A N 1
ATOM 889 C CA . LEU A 1 114 ? -3.188 -2.436 0.749 1 97.19 114 LEU A CA 1
ATOM 890 C C . LEU A 1 114 ? -3.891 -3.727 1.158 1 97.19 114 LEU A C 1
ATOM 892 O O . LEU A 1 114 ? -5.121 -3.791 1.17 1 97.19 114 LEU A O 1
ATOM 896 N N . CYS A 1 115 ? -3.164 -4.73 1.445 1 96.75 115 CYS A N 1
ATOM 897 C CA . CYS A 1 115 ? -3.654 -5.988 2.004 1 96.75 115 CYS A CA 1
ATOM 898 C C . CYS A 1 115 ? -2.812 -6.418 3.197 1 96.75 115 CYS A C 1
ATOM 900 O O . CYS A 1 115 ? -1.649 -6.793 3.039 1 96.75 115 CYS A O 1
ATOM 902 N N . LEU A 1 116 ? -3.33 -6.281 4.355 1 95.62 116 LEU A N 1
ATOM 903 C CA . LEU A 1 116 ? -2.678 -6.773 5.562 1 95.62 116 LEU A CA 1
ATOM 904 C C . LEU A 1 116 ? -3.146 -8.188 5.895 1 95.62 116 LEU A C 1
ATOM 906 O O . LEU A 1 116 ? -4.352 -8.445 5.949 1 95.62 116 LEU A O 1
ATOM 910 N N . LYS A 1 117 ? -2.195 -9.031 6.098 1 93.06 117 LYS A N 1
ATOM 911 C CA . LYS A 1 117 ? -2.537 -10.422 6.348 1 93.06 117 LYS A CA 1
ATOM 912 C C . LYS A 1 117 ? -2.172 -10.836 7.77 1 93.06 117 LYS A C 1
ATOM 914 O O . LYS A 1 117 ? -1.217 -10.312 8.344 1 93.06 117 LYS A O 1
ATOM 919 N N . GLN A 1 118 ? -2.945 -11.766 8.32 1 89.5 118 GLN A N 1
ATOM 920 C CA . GLN A 1 118 ? -2.707 -12.336 9.641 1 89.5 118 GLN A CA 1
ATOM 921 C C . GLN A 1 118 ? -2.746 -11.266 10.719 1 89.5 118 GLN A C 1
ATOM 923 O O . GLN A 1 118 ? -1.874 -11.219 11.586 1 89.5 118 GLN A O 1
ATOM 928 N N . VAL A 1 119 ? -3.643 -10.391 10.547 1 87.88 119 VAL A N 1
ATOM 929 C CA . VAL A 1 119 ? -3.65 -9.266 11.477 1 87.88 119 VAL A CA 1
ATOM 930 C C . VAL A 1 119 ? -4.789 -9.43 12.484 1 87.88 119 VAL A C 1
ATOM 932 O O . VAL A 1 119 ? -4.836 -8.734 13.5 1 87.88 119 VAL A O 1
ATOM 935 N N . PHE A 1 120 ? -5.598 -10.352 12.078 1 81.62 120 PHE A N 1
ATOM 936 C CA . PHE A 1 120 ? -6.68 -10.578 13.031 1 81.62 120 PHE A CA 1
ATOM 937 C C . PHE A 1 120 ? -6.676 -12.023 13.516 1 81.62 120 PHE A C 1
ATOM 939 O O . PHE A 1 120 ? -6.289 -12.93 12.781 1 81.62 120 PHE A O 1
ATOM 946 N N . GLY A 1 121 ? -6.352 -12.328 14.75 1 67.81 121 GLY A N 1
ATOM 947 C CA . GLY A 1 121 ? -6.43 -13.672 15.305 1 67.81 121 GLY A CA 1
ATOM 948 C C . GLY A 1 121 ? -7.766 -14.344 15.055 1 67.81 121 GLY A C 1
ATOM 949 O O . GLY A 1 121 ? -8.664 -13.742 14.461 1 67.81 121 GLY A O 1
ATOM 950 N N . PRO A 1 122 ? -7.793 -15.648 15.25 1 59.81 122 PRO A N 1
ATOM 951 C CA . PRO A 1 122 ? -9.07 -16.344 15.102 1 59.81 122 PRO A CA 1
ATOM 952 C C . PRO A 1 122 ? -10.219 -15.656 15.828 1 59.81 122 PRO A C 1
ATOM 954 O O . PRO A 1 122 ? -10.023 -15.102 16.906 1 59.81 122 PRO A O 1
ATOM 957 N N . LEU A 1 123 ? -11.297 -15.211 15.07 1 56.09 123 LEU A N 1
ATOM 958 C CA . LEU A 1 123 ? -12.477 -14.539 15.586 1 56.09 123 LEU A CA 1
ATOM 959 C C . LEU A 1 123 ? -12.977 -15.219 16.859 1 56.09 123 LEU A C 1
ATOM 961 O O . LEU A 1 123 ? -13.523 -14.562 17.75 1 56.09 123 LEU A O 1
ATOM 965 N N . ALA A 1 124 ? -12.859 -16.578 16.875 1 49.09 124 ALA A N 1
ATOM 966 C CA . ALA A 1 124 ? -13.461 -17.391 17.938 1 49.09 124 ALA A CA 1
ATOM 967 C C . ALA A 1 124 ? -12.961 -16.938 19.312 1 49.09 124 ALA A C 1
ATOM 969 O O . ALA A 1 124 ? -13.617 -17.188 20.328 1 49.09 124 ALA A O 1
ATOM 970 N N . SER A 1 125 ? -11.867 -16.328 19.438 1 54.47 125 SER A N 1
ATOM 971 C CA . SER A 1 125 ? -11.336 -16.078 20.766 1 54.47 125 SER A CA 1
ATOM 972 C C . SER A 1 125 ? -11.742 -14.695 21.281 1 54.47 125 SER A C 1
ATOM 974 O O . SER A 1 125 ? -11.328 -14.273 22.359 1 54.47 125 SER A O 1
ATOM 976 N N . ARG A 1 126 ? -12.586 -14.125 20.453 1 56.78 126 ARG A N 1
ATOM 977 C CA . ARG A 1 126 ? -12.906 -12.766 20.891 1 56.78 126 ARG A CA 1
ATOM 978 C C . ARG A 1 126 ? -14.086 -12.773 21.859 1 56.78 126 ARG A C 1
ATOM 980 O O . ARG A 1 126 ? -15.164 -13.266 21.531 1 56.78 126 ARG A O 1
ATOM 987 N N . PRO A 1 127 ? -13.734 -12.5 23.188 1 55.5 127 PRO A N 1
ATOM 988 C CA . PRO A 1 127 ? -14.852 -12.57 24.141 1 55.5 127 PRO A CA 1
ATOM 989 C C . PRO A 1 127 ? -16.031 -11.695 23.719 1 55.5 127 PRO A C 1
ATOM 991 O O . PRO A 1 127 ? -17.156 -12.18 23.609 1 55.5 127 PRO A O 1
ATOM 994 N N . GLN A 1 128 ? -16.031 -10.234 24.344 1 60.09 128 GLN A N 1
ATOM 995 C CA . GLN A 1 128 ? -17.156 -9.32 24.375 1 60.09 128 GLN A CA 1
ATOM 996 C C . GLN A 1 128 ? -17.453 -8.742 23 1 60.09 128 GLN A C 1
ATOM 998 O O . GLN A 1 128 ? -16.594 -8.07 22.406 1 60.09 128 GLN A O 1
ATOM 1003 N N . PRO A 1 129 ? -18.672 -9.047 22.375 1 71.5 129 PRO A N 1
ATOM 1004 C CA . PRO A 1 129 ? -18.906 -9.039 20.922 1 71.5 129 PRO A CA 1
ATOM 1005 C C . PRO A 1 129 ? -19.25 -7.648 20.391 1 71.5 129 PRO A C 1
ATOM 1007 O O . PRO A 1 129 ? -20.125 -7.52 19.531 1 71.5 129 PRO A O 1
ATOM 1010 N N . VAL A 1 130 ? -18.922 -6.562 21.125 1 89.12 130 VAL A N 1
ATOM 1011 C CA . VAL A 1 130 ? -19.344 -5.285 20.578 1 89.12 130 VAL A CA 1
ATOM 1012 C C . VAL A 1 130 ? -18.203 -4.633 19.812 1 89.12 130 VAL A C 1
ATOM 1014 O O . VAL A 1 130 ? -17.078 -4.531 20.328 1 89.12 130 VAL A O 1
ATOM 1017 N N . VAL A 1 131 ? -18.516 -4.191 18.641 1 91.75 131 VAL A N 1
ATOM 1018 C CA . VAL A 1 131 ? -17.578 -3.445 17.812 1 91.75 131 VAL A CA 1
ATOM 1019 C C . VAL A 1 131 ? -17.984 -1.974 17.766 1 91.75 131 VAL A C 1
ATOM 1021 O O . VAL A 1 131 ? -19.156 -1.653 17.547 1 91.75 131 VAL A O 1
ATOM 1024 N N . ARG A 1 132 ? -17.062 -1.071 18.031 1 94.19 132 ARG A N 1
ATOM 1025 C CA . ARG A 1 132 ? -17.297 0.368 17.969 1 94.19 132 ARG A CA 1
ATOM 1026 C C . ARG A 1 132 ? -16.547 0.993 16.797 1 94.19 132 ARG A C 1
ATOM 1028 O O . ARG A 1 132 ? -15.383 0.66 16.547 1 94.19 132 ARG A O 1
ATOM 1035 N N . ILE A 1 133 ? -17.234 1.859 16.078 1 95.06 133 ILE A N 1
ATOM 1036 C CA . ILE A 1 133 ? -16.625 2.631 15.008 1 95.06 133 ILE A CA 1
ATOM 1037 C C . ILE A 1 133 ? -16.812 4.125 15.273 1 95.06 133 ILE A C 1
ATOM 1039 O O . ILE A 1 133 ? -17.906 4.555 15.672 1 95.06 133 ILE A O 1
ATOM 1043 N N . ALA A 1 134 ? -15.797 4.84 15.156 1 95.06 134 ALA A N 1
ATOM 1044 C CA . ALA A 1 134 ? -15.852 6.297 15.242 1 95.06 134 ALA A CA 1
ATOM 1045 C C . ALA A 1 134 ? -15.391 6.934 13.93 1 95.06 134 ALA A C 1
ATOM 1047 O O . ALA A 1 134 ? -14.367 6.547 13.367 1 95.06 134 ALA A O 1
ATOM 1048 N N . VAL A 1 135 ? -16.156 7.91 13.453 1 94 135 VAL A N 1
ATOM 1049 C CA . VAL A 1 135 ? -15.836 8.594 12.211 1 94 135 VAL A CA 1
ATOM 1050 C C . VAL A 1 135 ? -15.359 10.008 12.508 1 94 135 VAL A C 1
ATOM 1052 O O . VAL A 1 135 ? -15.984 10.734 13.281 1 94 135 VAL A O 1
ATOM 1055 N N . GLY A 1 136 ? -14.266 10.43 11.891 1 91.69 136 GLY A N 1
ATOM 1056 C CA . GLY A 1 136 ? -13.781 11.797 11.984 1 91.69 136 GLY A CA 1
ATOM 1057 C C . GLY A 1 136 ? -13.141 12.117 13.32 1 91.69 136 GLY A C 1
ATOM 1058 O O . GLY A 1 136 ? -13.461 13.125 13.953 1 91.69 136 GLY A O 1
ATOM 1059 N N . GLY A 1 137 ? -12.109 11.469 13.719 1 90.62 137 GLY A N 1
ATOM 1060 C CA . GLY A 1 137 ? -11.438 11.734 14.984 1 90.62 137 GLY A CA 1
ATOM 1061 C C . GLY A 1 137 ? -11.234 10.492 15.828 1 90.62 137 GLY A C 1
ATOM 1062 O O . GLY A 1 137 ? -11.43 9.375 15.352 1 90.62 137 GLY A O 1
ATOM 1063 N N . LEU A 1 138 ? -10.773 10.766 17.094 1 91.81 138 LEU A N 1
ATOM 1064 C CA . LEU A 1 138 ? -10.461 9.672 18.016 1 91.81 138 LEU A CA 1
ATOM 1065 C C . LEU A 1 138 ? -11.258 9.805 19.312 1 91.81 138 LEU A C 1
ATOM 1067 O O . LEU A 1 138 ? -11.43 10.914 19.828 1 91.81 138 LEU A O 1
ATOM 1071 N N . PRO A 1 139 ? -11.734 8.719 19.812 1 90.25 139 PRO A N 1
ATOM 1072 C CA . PRO A 1 139 ? -12.438 8.766 21.094 1 90.25 139 PRO A CA 1
ATOM 1073 C C . PRO A 1 139 ? -11.477 8.805 22.281 1 90.25 139 PRO A C 1
ATOM 1075 O O . PRO A 1 139 ? -11.922 8.773 23.438 1 90.25 139 PRO A O 1
ATOM 1078 N N . PHE A 1 140 ? -10.234 8.82 22.047 1 88.31 140 PHE A N 1
ATOM 1079 C CA . PHE A 1 140 ? -9.203 8.891 23.078 1 88.31 140 PHE A CA 1
ATOM 1080 C C . PHE A 1 140 ? -8.055 9.789 22.641 1 88.31 140 PHE A C 1
ATOM 1082 O O . PHE A 1 140 ? -8.016 10.234 21.484 1 88.31 140 PHE A O 1
ATOM 1089 N N . PRO A 1 141 ? -7.172 10.078 23.562 1 88 141 PRO A N 1
ATOM 1090 C CA . PRO A 1 141 ? -6.07 10.977 23.188 1 88 141 PRO A CA 1
ATOM 1091 C C . PRO A 1 141 ? -5.164 10.383 22.109 1 88 141 PRO A C 1
ATOM 1093 O O . PRO A 1 141 ? -4.906 9.18 22.109 1 88 141 PRO A O 1
ATOM 1096 N N . PRO A 1 142 ? -4.688 11.273 21.234 1 90.31 142 PRO A N 1
ATOM 1097 C CA . PRO A 1 142 ? -3.85 10.812 20.125 1 90.31 142 PRO A CA 1
ATOM 1098 C C . PRO A 1 142 ? -2.578 10.109 20.594 1 90.31 142 PRO A C 1
ATOM 1100 O O . PRO A 1 142 ? -1.985 9.328 19.859 1 90.31 142 PRO A O 1
ATOM 1103 N N . SER A 1 143 ? -2.098 10.422 21.781 1 90.06 143 SER A N 1
ATOM 1104 C CA . SER A 1 143 ? -0.882 9.82 22.312 1 90.06 143 SER A CA 1
ATOM 1105 C C . SER A 1 143 ? -1.043 8.312 22.5 1 90.06 143 SER A C 1
ATOM 1107 O O . SER A 1 143 ? -0.056 7.594 22.656 1 90.06 143 SER A O 1
ATOM 1109 N N . SER A 1 144 ? -2.262 7.867 22.406 1 89.12 144 SER A N 1
ATOM 1110 C CA . SER A 1 144 ? -2.537 6.445 22.594 1 89.12 144 SER A CA 1
ATOM 1111 C C . SER A 1 144 ? -2.342 5.672 21.297 1 89.12 144 SER A C 1
ATOM 1113 O O . SER A 1 144 ? -2.32 4.441 21.297 1 89.12 144 SER A O 1
ATOM 1115 N N . LEU A 1 145 ? -2.197 6.402 20.281 1 92.81 145 LEU A N 1
ATOM 1116 C CA . LEU A 1 145 ? -1.937 5.746 19 1 92.81 145 LEU A CA 1
ATOM 1117 C C . LEU A 1 145 ? -0.527 5.168 18.969 1 92.81 145 LEU A C 1
ATOM 1119 O O . LEU A 1 145 ? 0.316 5.523 19.797 1 92.81 145 LEU A O 1
ATOM 1123 N N . ARG A 1 146 ? -0.328 4.188 18.109 1 91.56 146 ARG A N 1
ATOM 1124 C CA . ARG A 1 146 ? 1.024 3.662 17.953 1 91.56 146 ARG A CA 1
ATOM 1125 C C . ARG A 1 146 ? 1.99 4.762 17.516 1 91.56 146 ARG A C 1
ATOM 1127 O O . ARG A 1 146 ? 3.068 4.91 18.094 1 91.56 146 ARG A O 1
ATOM 1134 N N . LEU A 1 147 ? 1.657 5.363 16.5 1 93.19 147 LEU A N 1
ATOM 1135 C CA . LEU A 1 147 ? 2.332 6.562 16.016 1 93.19 147 LEU A CA 1
ATOM 1136 C C . LEU A 1 147 ? 1.392 7.762 16.031 1 93.19 147 LEU A C 1
ATOM 1138 O O . LEU A 1 147 ? 0.481 7.859 15.211 1 93.19 147 LEU A O 1
ATOM 1142 N N . PRO A 1 148 ? 1.617 8.625 16.938 1 93.81 148 PRO A N 1
ATOM 1143 C CA . PRO A 1 148 ? 0.691 9.742 17.125 1 93.81 148 PRO A CA 1
ATOM 1144 C C . PRO A 1 148 ? 0.585 10.633 15.883 1 93.81 148 PRO A C 1
ATOM 1146 O O . PRO A 1 148 ? 1.55 10.75 15.117 1 93.81 148 PRO A O 1
ATOM 1149 N N . LEU A 1 149 ? -0.566 11.172 15.617 1 92.94 149 LEU A N 1
ATOM 1150 C CA . LEU A 1 149 ? -0.828 12.172 14.594 1 92.94 149 LEU A CA 1
ATOM 1151 C C . LEU A 1 149 ? -1.924 13.133 15.039 1 92.94 149 LEU A C 1
ATOM 1153 O O . LEU A 1 149 ? -2.594 12.891 16.047 1 92.94 149 LEU A O 1
ATOM 1157 N N . VAL A 1 150 ? -2 14.266 14.375 1 92.44 150 VAL A N 1
ATOM 1158 C CA . VAL A 1 150 ? -3.098 15.188 14.641 1 92.44 150 VAL A CA 1
ATOM 1159 C C . VAL A 1 150 ? -4.41 14.586 14.148 1 92.44 150 VAL A C 1
ATOM 1161 O O . VAL A 1 150 ? -4.578 14.336 12.953 1 92.44 150 VAL A O 1
ATOM 1164 N N . PRO A 1 151 ? -5.371 14.383 15.031 1 93.31 151 PRO A N 1
ATOM 1165 C CA . PRO A 1 151 ? -6.566 13.641 14.633 1 93.31 151 PRO A CA 1
ATOM 1166 C C . PRO A 1 151 ? -7.508 14.461 13.75 1 93.31 151 PRO A C 1
ATOM 1168 O O . PRO A 1 151 ? -8.234 13.906 12.93 1 93.31 151 PRO A O 1
ATOM 1171 N N . ALA A 1 152 ? -7.535 15.75 13.961 1 92.44 152 ALA A N 1
ATOM 1172 C CA . ALA A 1 152 ? -8.461 16.609 13.219 1 92.44 152 ALA A CA 1
ATOM 1173 C C . ALA A 1 152 ? -8.219 16.516 11.719 1 92.44 152 ALA A C 1
ATOM 1175 O O . ALA A 1 152 ? -7.078 16.625 11.258 1 92.44 152 ALA A O 1
ATOM 1176 N N . LEU A 1 153 ? -9.289 16.266 11 1 94.06 153 LEU A N 1
ATOM 1177 C CA . LEU A 1 153 ? -9.219 16.203 9.547 1 94.06 153 LEU A CA 1
ATOM 1178 C C . LEU A 1 153 ? -10.227 17.156 8.914 1 94.06 153 LEU A C 1
ATOM 1180 O O . LEU A 1 153 ? -11.438 16.938 9.008 1 94.06 153 LEU A O 1
ATOM 1184 N N . ASP A 1 154 ? -9.711 18.234 8.359 1 93.12 154 ASP A N 1
ATOM 1185 C CA . ASP A 1 154 ? -10.562 19.141 7.594 1 93.12 154 ASP A CA 1
ATOM 1186 C C . ASP A 1 154 ? -10.961 18.516 6.258 1 93.12 154 ASP A C 1
ATOM 1188 O O . ASP A 1 154 ? -10.242 18.656 5.266 1 93.12 154 ASP A O 1
ATOM 1192 N N . GLY A 1 155 ? -12.055 17.875 6.262 1 94.06 155 GLY A N 1
ATOM 1193 C CA . GLY A 1 155 ? -12.523 17.172 5.082 1 94.06 155 GLY A CA 1
ATOM 1194 C C . GLY A 1 155 ? -13.984 16.766 5.176 1 94.06 155 GLY A C 1
ATOM 1195 O O . GLY A 1 155 ? -14.641 17.016 6.184 1 94.06 155 GLY A O 1
ATOM 1196 N N . CYS A 1 156 ? -14.492 16.219 4.078 1 94.81 156 CYS A N 1
ATOM 1197 C CA . CYS A 1 156 ? -15.898 15.82 3.992 1 94.81 156 CYS A CA 1
ATOM 1198 C C . CYS A 1 156 ? -16.031 14.344 3.619 1 94.81 156 CYS A C 1
ATOM 1200 O O . CYS A 1 156 ? -15.219 13.82 2.85 1 94.81 156 CYS A O 1
ATOM 1202 N N . VAL A 1 157 ? -16.984 13.734 4.25 1 94.69 157 VAL A N 1
ATOM 1203 C CA . VAL A 1 157 ? -17.297 12.344 3.922 1 94.69 157 VAL A CA 1
ATOM 1204 C C . VAL A 1 157 ? -18.75 12.242 3.459 1 94.69 157 VAL A C 1
ATOM 1206 O O . VAL A 1 157 ? -19.625 12.891 4.02 1 94.69 157 VAL A O 1
ATOM 1209 N N . ARG A 1 158 ? -18.984 11.469 2.449 1 94.56 158 ARG A N 1
ATOM 1210 C CA . ARG A 1 158 ? -20.344 11.227 1.991 1 94.56 158 ARG A CA 1
ATOM 1211 C C . ARG A 1 158 ? -20.531 9.773 1.563 1 94.56 158 ARG A C 1
ATOM 1213 O O . ARG A 1 158 ? -19.562 9.016 1.492 1 94.56 158 ARG A O 1
ATOM 1220 N N . ARG A 1 159 ? -21.797 9.336 1.437 1 95.25 159 ARG A N 1
ATOM 1221 C CA . ARG A 1 159 ? -22.156 8 0.987 1 95.25 159 ARG A CA 1
ATOM 1222 C C . ARG A 1 159 ? -21.484 6.934 1.839 1 95.25 159 ARG A C 1
ATOM 1224 O O . ARG A 1 159 ? -20.922 5.969 1.308 1 95.25 159 ARG A O 1
ATOM 1231 N N . GLY A 1 160 ? -21.562 7.227 3.084 1 93.75 160 GLY A N 1
ATOM 1232 C CA . GLY A 1 160 ? -20.938 6.297 4.016 1 93.75 160 GLY A CA 1
ATOM 1233 C C . GLY A 1 160 ? -21.766 5.051 4.258 1 93.75 160 GLY A C 1
ATOM 1234 O O . GLY A 1 160 ? -22.984 5.133 4.414 1 93.75 160 GLY A O 1
ATOM 1235 N N . SER A 1 161 ? -21.203 3.941 4.105 1 94.31 161 SER A N 1
ATOM 1236 C CA . SER A 1 161 ? -21.734 2.643 4.52 1 94.31 161 SER A CA 1
ATOM 1237 C C . SER A 1 161 ? -20.828 1.984 5.551 1 94.31 161 SER A C 1
ATOM 1239 O O . SER A 1 161 ? -19.656 1.702 5.266 1 94.31 161 SER A O 1
ATOM 1241 N N . TRP A 1 162 ? -21.406 1.817 6.734 1 94.31 162 TRP A N 1
ATOM 1242 C CA . TRP A 1 162 ? -20.594 1.389 7.863 1 94.31 162 TRP A CA 1
ATOM 1243 C C . TRP A 1 162 ? -21 -0.004 8.336 1 94.31 162 TRP A C 1
ATOM 1245 O O . TRP A 1 162 ? -22.109 -0.195 8.844 1 94.31 162 TRP A O 1
ATOM 1255 N N . LEU A 1 163 ? -20.094 -0.905 8.219 1 94.19 163 LEU A N 1
ATOM 1256 C CA . LEU A 1 163 ? -20.297 -2.295 8.609 1 94.19 163 LEU A CA 1
ATOM 1257 C C . LEU A 1 163 ? -21.719 -2.752 8.25 1 94.19 163 LEU A C 1
ATOM 1259 O O . LEU A 1 163 ? -22.172 -2.541 7.125 1 94.19 163 LEU A O 1
ATOM 1263 N N . ASP A 1 164 ? -22.234 -3.578 9.148 1 92.69 164 ASP A N 1
ATOM 1264 C CA . ASP A 1 164 ? -23.547 -4.156 8.891 1 92.69 164 ASP A CA 1
ATOM 1265 C C . ASP A 1 164 ? -24.641 -3.377 9.617 1 92.69 164 ASP A C 1
ATOM 1267 O O . ASP A 1 164 ? -24.766 -3.467 10.844 1 92.69 164 ASP A O 1
ATOM 1271 N N . HIS A 1 165 ? -25.547 -2.725 8.859 1 90.81 165 HIS A N 1
ATOM 1272 C CA . HIS A 1 165 ? -26.594 -1.886 9.43 1 90.81 165 HIS A CA 1
ATOM 1273 C C . HIS A 1 165 ? -27.531 -2.703 10.312 1 90.81 165 HIS A C 1
ATOM 1275 O O . HIS A 1 165 ? -28.016 -2.213 11.336 1 90.81 165 HIS A O 1
ATOM 1281 N N . GLN A 1 166 ? -27.719 -3.916 9.977 1 90.88 166 GLN A N 1
ATOM 1282 C CA . GLN A 1 166 ? -28.625 -4.77 10.719 1 90.88 166 GLN A CA 1
ATOM 1283 C C . GLN A 1 166 ? -28.062 -5.113 12.094 1 90.88 166 GLN A C 1
ATOM 1285 O O . GLN A 1 166 ? -28.812 -5.422 13.023 1 90.88 166 GLN A O 1
ATOM 1290 N N . ALA A 1 167 ? -26.797 -5.02 12.219 1 92.56 167 ALA A N 1
ATOM 1291 C CA . ALA A 1 167 ? -26.141 -5.383 13.477 1 92.56 167 ALA A CA 1
ATOM 1292 C C . ALA A 1 167 ? -25.891 -4.148 14.336 1 92.56 167 ALA A C 1
ATOM 1294 O O . ALA A 1 167 ? -25.344 -4.254 15.438 1 92.56 167 ALA A O 1
ATOM 1295 N N . GLN A 1 168 ? -26.219 -2.98 13.891 1 92.25 168 GLN A N 1
ATOM 1296 C CA . GLN A 1 168 ? -25.953 -1.741 14.617 1 92.25 168 GLN A CA 1
ATOM 1297 C C . GLN A 1 168 ? -26.797 -1.653 15.883 1 92.25 168 GLN A C 1
ATOM 1299 O O . GLN A 1 168 ? -28.016 -1.847 15.844 1 92.25 168 GLN A O 1
ATOM 1304 N N . THR A 1 169 ? -26.156 -1.353 16.953 1 91.12 169 THR A N 1
ATOM 1305 C CA . THR A 1 169 ? -26.859 -1.315 18.234 1 91.12 169 THR A CA 1
ATOM 1306 C C . THR A 1 169 ? -27.062 0.124 18.703 1 91.12 169 THR A C 1
ATOM 1308 O O . THR A 1 169 ? -27.984 0.413 19.453 1 91.12 169 THR A O 1
ATOM 1311 N N . SER A 1 170 ? -26.156 1.001 18.281 1 90.38 170 SER A N 1
ATOM 1312 C CA . SER A 1 170 ? -26.312 2.4 18.672 1 90.38 170 SER A CA 1
ATOM 1313 C C . SER A 1 170 ? -25.594 3.324 17.703 1 90.38 170 SER A C 1
ATOM 1315 O O . SER A 1 170 ? -24.703 2.885 16.953 1 90.38 170 SER A O 1
ATOM 1317 N N . VAL A 1 171 ? -26.031 4.512 17.625 1 88.56 171 VAL A N 1
ATOM 1318 C CA . VAL A 1 171 ? -25.406 5.578 16.844 1 88.56 171 VAL A CA 1
ATOM 1319 C C . VAL A 1 171 ? -25.531 6.906 17.594 1 88.56 171 VAL A C 1
ATOM 1321 O O . VAL A 1 171 ? -26.609 7.246 18.078 1 88.56 171 VAL A O 1
ATOM 1324 N N . SER A 1 172 ? -24.391 7.531 17.688 1 87.31 172 SER A N 1
ATOM 1325 C CA . SER A 1 172 ? -24.438 8.82 18.359 1 87.31 172 SER A CA 1
ATOM 1326 C C . SER A 1 172 ? -24.922 9.922 17.438 1 87.31 172 SER A C 1
ATOM 1328 O O . SER A 1 172 ? -24.906 9.758 16.203 1 87.31 172 SER A O 1
ATOM 1330 N N . ALA A 1 173 ? -25.375 11.008 18.094 1 81.56 173 ALA A N 1
ATOM 1331 C CA . ALA A 1 173 ? -25.781 12.172 17.297 1 81.56 173 ALA A CA 1
ATOM 1332 C C . ALA A 1 173 ? -24.578 12.789 16.594 1 81.56 173 ALA A C 1
ATOM 1334 O O . ALA A 1 173 ? -23.453 12.742 17.109 1 81.56 173 ALA A O 1
ATOM 1335 N N . LEU A 1 174 ? -24.828 13.234 15.43 1 78.31 174 LEU A N 1
ATOM 1336 C CA . LEU A 1 174 ? -23.766 13.875 14.656 1 78.31 174 LEU A CA 1
ATOM 1337 C C . LEU A 1 174 ? -23.281 15.148 15.352 1 78.31 174 LEU A C 1
ATOM 1339 O O . LEU A 1 174 ? -24.094 16 15.734 1 78.31 174 LEU A O 1
ATOM 1343 N N . SER A 1 175 ? -22.016 15.125 15.758 1 71.31 175 SER A N 1
ATOM 1344 C CA . SER A 1 175 ? -21.422 16.297 16.359 1 71.31 175 SER A CA 1
ATOM 1345 C C . SER A 1 175 ? -20.688 17.141 15.328 1 71.31 175 SER A C 1
ATOM 1347 O O . SER A 1 175 ? -19.906 18.031 15.68 1 71.31 175 SER A O 1
ATOM 1349 N N . GLY A 1 176 ? -21.016 17.016 14.094 1 61.78 176 GLY A N 1
ATOM 1350 C CA . GLY A 1 176 ? -20.219 17.625 13.039 1 61.78 176 GLY A CA 1
ATOM 1351 C C . GLY A 1 176 ? -20.359 19.141 12.977 1 61.78 176 GLY A C 1
ATOM 1352 O O . GLY A 1 176 ? -21.266 19.703 13.586 1 61.78 176 GLY A O 1
ATOM 1353 N N . SER A 1 177 ? -19.219 19.781 12.492 1 65.25 177 SER A N 1
ATOM 1354 C CA . SER A 1 177 ? -19.125 21.219 12.258 1 65.25 177 SER A CA 1
ATOM 1355 C C . SER A 1 177 ? -20.203 21.688 11.281 1 65.25 177 SER A C 1
ATOM 1357 O O . SER A 1 177 ? -20.641 20.922 10.414 1 65.25 177 SER A O 1
ATOM 1359 N N . PRO A 1 178 ? -20.797 22.781 11.516 1 63.97 178 PRO A N 1
ATOM 1360 C CA . PRO A 1 178 ? -21.812 23.359 10.641 1 63.97 178 PRO A CA 1
ATOM 1361 C C . PRO A 1 178 ? -21.281 23.625 9.227 1 63.97 178 PRO A C 1
ATOM 1363 O O . PRO A 1 178 ? -22.047 24.031 8.352 1 63.97 178 PRO A O 1
ATOM 1366 N N . ARG A 1 179 ? -20.047 23.188 9.031 1 77.06 179 ARG A N 1
ATOM 1367 C CA . ARG A 1 179 ? -19.5 23.516 7.719 1 77.06 179 ARG A CA 1
ATOM 1368 C C . ARG A 1 179 ? -20.141 22.656 6.633 1 77.06 179 ARG A C 1
ATOM 1370 O O . ARG A 1 179 ? -20.297 21.438 6.805 1 77.06 179 ARG A O 1
ATOM 1377 N N . SER A 1 180 ? -20.547 23.375 5.578 1 79.94 180 SER A N 1
ATOM 1378 C CA . SER A 1 180 ? -21.188 22.672 4.469 1 79.94 180 SER A CA 1
ATOM 1379 C C . SER A 1 180 ? -20.172 22.016 3.561 1 79.94 180 SER A C 1
ATOM 1381 O O . SER A 1 180 ? -19.094 22.562 3.32 1 79.94 180 SER A O 1
ATOM 1383 N N . CYS A 1 181 ? -20.391 20.859 3.086 1 88.12 181 CYS A N 1
ATOM 1384 C CA . CYS A 1 181 ? -19.547 20.109 2.152 1 88.12 181 CYS A CA 1
ATOM 1385 C C . CYS A 1 181 ? -19.953 20.391 0.711 1 88.12 181 CYS A C 1
ATOM 1387 O O . CYS A 1 181 ? -19.359 19.859 -0.222 1 88.12 181 CYS A O 1
ATOM 1389 N N . GLY A 1 182 ? -20.875 21.188 0.5 1 82.75 182 GLY A N 1
ATOM 1390 C CA . GLY A 1 182 ? -21.359 21.516 -0.834 1 82.75 182 GLY A CA 1
ATOM 1391 C C . GLY A 1 182 ? -20.562 22.641 -1.499 1 82.75 182 GLY A C 1
ATOM 1392 O O . GLY A 1 182 ? -20.734 22.891 -2.693 1 82.75 182 GLY A O 1
ATOM 1393 N N . VAL A 1 183 ? -19.688 23.25 -0.815 1 80.44 183 VAL A N 1
ATOM 1394 C CA . VAL A 1 183 ? -18.969 24.406 -1.332 1 80.44 183 VAL A CA 1
ATOM 1395 C C . VAL A 1 183 ? -17.641 23.969 -1.948 1 80.44 183 VAL A C 1
ATOM 1397 O O . VAL A 1 183 ? -16.938 23.125 -1.388 1 80.44 183 VAL A O 1
ATOM 1400 N N . GLU A 1 184 ? -17.422 24.531 -3.109 1 86.62 184 GLU A N 1
ATOM 1401 C CA . GLU A 1 184 ? -16.109 24.297 -3.725 1 86.62 184 GLU A CA 1
ATOM 1402 C C . GLU A 1 184 ? -14.992 24.938 -2.916 1 86.62 184 GLU A C 1
ATOM 1404 O O . GLU A 1 184 ? -15.156 26.047 -2.391 1 86.62 184 GLU A O 1
ATOM 1409 N N . SER A 1 185 ? -13.961 24.188 -2.803 1 92 185 SER A N 1
ATOM 1410 C CA . SER A 1 185 ? -12.875 24.703 -1.968 1 92 185 SER A CA 1
ATOM 1411 C C . SER A 1 185 ? -11.523 24.547 -2.662 1 92 185 SER A C 1
ATOM 1413 O O . SER A 1 185 ? -11.422 23.875 -3.686 1 92 185 SER A O 1
ATOM 1415 N N . GLN A 1 186 ? -10.57 25.297 -2.277 1 94.81 186 GLN A N 1
ATOM 1416 C CA . GLN A 1 186 ? -9.172 25.25 -2.693 1 94.81 186 GLN A CA 1
ATOM 1417 C C . GLN A 1 186 ? -8.242 25.109 -1.489 1 94.81 186 GLN A C 1
ATOM 1419 O O . GLN A 1 186 ? -8.68 25.281 -0.346 1 94.81 186 GLN A O 1
ATOM 1424 N N . PRO A 1 187 ? -6.977 24.75 -1.75 1 95.38 187 PRO A N 1
ATOM 1425 C CA . PRO A 1 187 ? -6.07 24.578 -0.613 1 95.38 187 PRO A CA 1
ATOM 1426 C C . PRO A 1 187 ? -5.805 25.891 0.134 1 95.38 187 PRO A C 1
ATOM 1428 O O . PRO A 1 187 ? -5.789 26.953 -0.476 1 95.38 187 PRO A O 1
ATOM 1431 N N . GLY A 1 188 ? -5.574 25.734 1.43 1 96.12 188 GLY A N 1
ATOM 1432 C CA . GLY A 1 188 ? -5.293 26.875 2.279 1 96.12 188 GLY A CA 1
ATOM 1433 C C . GLY A 1 188 ? -6.027 26.828 3.607 1 96.12 188 GLY A C 1
ATOM 1434 O O . GLY A 1 188 ? -6.613 25.797 3.963 1 96.12 188 GLY A O 1
ATOM 1435 N N . SER A 1 189 ? -5.945 27.906 4.379 1 96.19 189 SER A N 1
ATOM 1436 C CA . SER A 1 189 ? -6.66 28.062 5.641 1 96.19 189 SER A CA 1
ATOM 1437 C C . SER A 1 189 ? -7.52 29.328 5.625 1 96.19 189 SER A C 1
ATOM 1439 O O . SER A 1 189 ? -7.027 30.422 5.328 1 96.19 189 SER A O 1
ATOM 1441 N N . PHE A 1 190 ? -8.742 29.141 5.969 1 95.69 190 PHE A N 1
ATOM 1442 C CA . PHE A 1 190 ? -9.672 30.266 5.871 1 95.69 190 PHE A CA 1
ATOM 1443 C C . PHE A 1 190 ? -10.047 30.766 7.258 1 95.69 190 PHE A C 1
ATOM 1445 O O . PHE A 1 190 ? -10.445 30 8.125 1 95.69 190 PHE A O 1
ATOM 1452 N N . PHE A 1 191 ? -9.883 32.031 7.418 1 95.69 191 PHE A N 1
ATOM 1453 C CA . PHE A 1 191 ? -10.289 32.75 8.625 1 95.69 191 PHE A CA 1
ATOM 1454 C C . PHE A 1 191 ? -11.5 33.625 8.352 1 95.69 191 PHE A C 1
ATOM 1456 O O . PHE A 1 191 ? -11.375 34.688 7.777 1 95.69 191 PHE A O 1
ATOM 1463 N N . PRO A 1 192 ? -12.68 33.156 8.766 1 93.56 192 PRO A N 1
ATOM 1464 C CA . PRO A 1 192 ? -13.836 34.062 8.664 1 93.56 192 PRO A CA 1
ATOM 1465 C C . PRO A 1 192 ? -13.766 35.219 9.648 1 93.56 192 PRO A C 1
ATOM 1467 O O . PRO A 1 192 ? -12.867 35.281 10.492 1 93.56 192 PRO A O 1
ATOM 1470 N N . PRO A 1 193 ? -14.703 36.188 9.453 1 93.81 193 PRO A N 1
ATOM 1471 C CA . PRO A 1 193 ? -14.68 37.344 10.367 1 93.81 193 PRO A CA 1
ATOM 1472 C C . PRO A 1 193 ? -14.812 36.906 11.836 1 93.81 193 PRO A C 1
ATOM 1474 O O . PRO A 1 193 ? -15.656 36.094 12.172 1 93.81 193 PRO A O 1
ATOM 1477 N N . GLY A 1 194 ? -13.922 37.375 12.578 1 94 194 GLY A N 1
ATOM 1478 C CA . GLY A 1 194 ? -13.984 37.156 14.016 1 94 194 GLY A CA 1
ATOM 1479 C C . GLY A 1 194 ? -13.219 35.906 14.445 1 94 194 GLY A C 1
ATOM 1480 O O . GLY A 1 194 ? -13.055 35.656 15.641 1 94 194 GLY A O 1
ATOM 1481 N N . ALA A 1 195 ? -12.742 35.125 13.531 1 93.94 195 ALA A N 1
ATOM 1482 C CA . ALA A 1 195 ? -12.039 33.875 13.867 1 93.94 195 ALA A CA 1
ATOM 1483 C C . ALA A 1 195 ? -10.625 34.156 14.359 1 93.94 195 ALA A C 1
ATOM 1485 O O . ALA A 1 195 ? -10.016 35.156 13.961 1 93.94 195 ALA A O 1
ATOM 1486 N N . HIS A 1 196 ? -10.164 33.312 15.242 1 93.88 196 HIS A N 1
ATOM 1487 C CA . HIS A 1 196 ? -8.852 33.531 15.828 1 93.88 196 HIS A CA 1
ATOM 1488 C C . HIS A 1 196 ? -8.141 32.188 16.078 1 93.88 196 HIS A C 1
ATOM 1490 O O . HIS A 1 196 ? -8.797 31.172 16.297 1 93.88 196 HIS A O 1
ATOM 1496 N N . ALA A 1 197 ? -6.84 32.219 15.961 1 94.94 197 ALA A N 1
ATOM 1497 C CA . ALA A 1 197 ? -5.992 31.078 16.328 1 94.94 197 ALA A CA 1
ATOM 1498 C C . ALA A 1 197 ? -4.738 31.547 17.062 1 94.94 197 ALA A C 1
ATOM 1500 O O . ALA A 1 197 ? -4.289 32.688 16.875 1 94.94 197 ALA A O 1
ATOM 1501 N N . GLU A 1 198 ? -4.254 30.688 17.938 1 95.94 198 GLU A N 1
ATOM 1502 C CA . GLU A 1 198 ? -3.08 31.047 18.734 1 95.94 198 GLU A CA 1
ATOM 1503 C C . GLU A 1 198 ? -2.051 29.906 18.734 1 95.94 198 GLU A C 1
ATOM 1505 O O . GLU A 1 198 ? -2.408 28.734 18.844 1 95.94 198 GLU A O 1
ATOM 1510 N N . PHE A 1 199 ? -0.813 30.25 18.547 1 96.06 199 PHE A N 1
ATOM 1511 C CA . PHE A 1 199 ? 0.307 29.328 18.688 1 96.06 199 PHE A CA 1
ATOM 1512 C C . PHE A 1 199 ? 1.24 29.766 19.812 1 96.06 199 PHE A C 1
ATOM 1514 O O . PHE A 1 199 ? 1.503 30.969 19.969 1 96.06 199 PHE A O 1
ATOM 1521 N N . SER A 1 200 ? 1.65 28.781 20.594 1 95.88 200 SER A N 1
ATOM 1522 C CA . SER A 1 200 ? 2.709 29.094 21.547 1 95.88 200 SER A CA 1
ATOM 1523 C C . SER A 1 200 ? 4.031 29.359 20.828 1 95.88 200 SER A C 1
ATOM 1525 O O . SER A 1 200 ? 4.461 28.562 20 1 95.88 200 SER A O 1
ATOM 1527 N N . LEU A 1 201 ? 4.695 30.453 21.172 1 95.44 201 LEU A N 1
ATOM 1528 C CA . LEU A 1 201 ? 5.969 30.75 20.531 1 95.44 201 LEU A CA 1
ATOM 1529 C C . LEU A 1 201 ? 7 29.672 20.844 1 95.44 201 LEU A C 1
ATOM 1531 O O . LEU A 1 201 ? 7.902 29.422 20.031 1 95.44 201 LEU A O 1
ATOM 1535 N N . GLN A 1 202 ? 6.77 28.984 21.938 1 93 202 GLN A N 1
ATOM 1536 C CA . GLN A 1 202 ? 7.684 27.922 22.344 1 93 202 GLN A CA 1
ATOM 1537 C C . GLN A 1 202 ? 7.562 26.719 21.422 1 93 202 GLN A C 1
ATOM 1539 O O . GLN A 1 202 ? 8.508 25.938 21.281 1 93 202 GLN A O 1
ATOM 1544 N N . ASP A 1 203 ? 6.414 26.609 20.828 1 92.5 203 ASP A N 1
ATOM 1545 C CA . ASP A 1 203 ? 6.148 25.453 19.984 1 92.5 203 ASP A CA 1
ATOM 1546 C C . ASP A 1 203 ? 6.508 25.734 18.531 1 92.5 203 ASP A C 1
ATOM 1548 O O . ASP A 1 203 ? 6.383 24.859 17.672 1 92.5 203 ASP A O 1
ATOM 1552 N N . LEU A 1 204 ? 6.934 26.938 18.219 1 95.06 204 LEU A N 1
ATOM 1553 C CA . LEU A 1 204 ? 7.363 27.312 16.875 1 95.06 204 LEU A CA 1
ATOM 1554 C C . LEU A 1 204 ? 8.875 27.141 16.719 1 95.06 204 LEU A C 1
ATOM 1556 O O . LEU A 1 204 ? 9.586 27 17.719 1 95.06 204 LEU A O 1
ATOM 1560 N N . PRO A 1 205 ? 9.312 27.016 15.422 1 95.44 205 PRO A N 1
ATOM 1561 C CA . PRO A 1 205 ? 10.766 27.078 15.242 1 95.44 205 PRO A CA 1
ATOM 1562 C C . PRO A 1 205 ? 11.398 28.281 15.914 1 95.44 205 PRO A C 1
ATOM 1564 O O . PRO A 1 205 ? 10.844 29.391 15.867 1 95.44 205 PRO A O 1
ATOM 1567 N N . GLN A 1 206 ? 12.508 28.109 16.484 1 94.94 206 GLN A N 1
ATOM 1568 C CA . GLN A 1 206 ? 13.109 29.141 17.312 1 94.94 206 GLN A CA 1
ATOM 1569 C C . GLN A 1 206 ? 13.969 30.094 16.469 1 94.94 206 GLN A C 1
ATOM 1571 O O . GLN A 1 206 ? 14.445 29.703 15.398 1 94.94 206 GLN A O 1
ATOM 1576 N N . PRO A 1 207 ? 14.07 31.359 16.953 1 94.75 207 PRO A N 1
ATOM 1577 C CA . PRO A 1 207 ? 14.867 32.344 16.203 1 94.75 207 PRO A CA 1
ATOM 1578 C C . PRO A 1 207 ? 16.344 31.969 16.141 1 94.75 207 PRO A C 1
ATOM 1580 O O . PRO A 1 207 ? 16.828 31.203 16.984 1 94.75 207 PRO A O 1
ATOM 1583 N N . HIS A 1 208 ? 16.953 32.406 15.047 1 93.88 208 HIS A N 1
ATOM 1584 C CA . HIS A 1 208 ? 18.406 32.312 14.992 1 93.88 208 HIS A CA 1
ATOM 1585 C C . HIS A 1 208 ? 19.047 33.094 16.141 1 93.88 208 HIS A C 1
ATOM 1587 O O . HIS A 1 208 ? 18.688 34.25 16.391 1 93.88 208 HIS A O 1
ATOM 1593 N N . ALA A 1 209 ? 20.016 32.562 16.719 1 89.44 209 ALA A N 1
ATOM 1594 C CA . ALA A 1 209 ? 20.547 33.125 17.953 1 89.44 209 ALA A CA 1
ATOM 1595 C C . ALA A 1 209 ? 21.531 34.281 17.656 1 89.44 209 ALA A C 1
ATOM 1597 O O . ALA A 1 209 ? 21.484 35.312 18.297 1 89.44 209 ALA A O 1
ATOM 1598 N N . GLU A 1 210 ? 22.453 34.094 16.672 1 89.38 210 GLU A N 1
ATOM 1599 C CA . GLU A 1 210 ? 23.484 35.094 16.406 1 89.38 210 GLU A CA 1
ATOM 1600 C C . GLU A 1 210 ? 23.766 35.219 14.914 1 89.38 210 GLU A C 1
ATOM 1602 O O . GLU A 1 210 ? 24.375 34.312 14.328 1 89.38 210 GLU A O 1
ATOM 1607 N N . PRO A 1 211 ? 23.406 36.469 14.43 1 90 211 PRO A N 1
ATOM 1608 C CA . PRO A 1 211 ? 22.547 37.531 14.992 1 90 211 PRO A CA 1
ATOM 1609 C C . PRO A 1 211 ? 21.094 37.094 15.156 1 90 211 PRO A C 1
ATOM 1611 O O . PRO A 1 211 ? 20.625 36.219 14.43 1 90 211 PRO A O 1
ATOM 1614 N N . TRP A 1 212 ? 20.5 37.594 16.109 1 89.5 212 TRP A N 1
ATOM 1615 C CA . TRP A 1 212 ? 19.109 37.219 16.391 1 89.5 212 TRP A CA 1
ATOM 1616 C C . TRP A 1 212 ? 18.219 37.531 15.195 1 89.5 212 TRP A C 1
ATOM 1618 O O . TRP A 1 212 ? 18.234 38.656 14.664 1 89.5 212 TRP A O 1
ATOM 1628 N N . ALA A 1 213 ? 17.438 36.594 14.766 1 93.81 213 ALA A N 1
ATOM 1629 C CA . ALA A 1 213 ? 16.547 36.781 13.625 1 93.81 213 ALA A CA 1
ATOM 1630 C C . ALA A 1 213 ? 15.383 35.812 13.656 1 93.81 213 ALA A C 1
ATOM 1632 O O . ALA A 1 213 ? 15.555 34.656 14.055 1 93.81 213 ALA A O 1
ATOM 1633 N N . PHE A 1 214 ? 14.266 36.25 13.352 1 95.25 214 PHE A N 1
ATOM 1634 C CA . PHE A 1 214 ? 13.062 35.438 13.242 1 95.25 214 PHE A CA 1
ATOM 1635 C C . PHE A 1 214 ? 12.227 35.844 12.039 1 95.25 214 PHE A C 1
ATOM 1637 O O . PHE A 1 214 ? 12.031 37.062 11.805 1 95.25 214 PHE A O 1
ATOM 1644 N N . SER A 1 215 ? 11.844 34.906 11.281 1 96.81 215 SER A N 1
ATOM 1645 C CA . SER A 1 215 ? 11.125 35.25 10.055 1 96.81 215 SER A CA 1
ATOM 1646 C C . SER A 1 215 ? 9.75 34.594 10.008 1 96.81 215 SER A C 1
ATOM 1648 O O . SER A 1 215 ? 9.594 33.438 10.422 1 96.81 215 SER A O 1
ATOM 1650 N N . LEU A 1 216 ? 8.758 35.344 9.57 1 97.06 216 LEU A N 1
ATOM 1651 C CA . LEU A 1 216 ? 7.406 34.875 9.281 1 97.06 216 LEU A CA 1
ATOM 1652 C C . LEU A 1 216 ? 7.031 35.156 7.832 1 97.06 216 LEU A C 1
ATOM 1654 O O . LEU A 1 216 ? 7.258 36.281 7.344 1 97.06 216 LEU A O 1
ATOM 1658 N N . ASP A 1 217 ? 6.531 34.188 7.152 1 96.94 217 ASP A N 1
ATOM 1659 C CA . ASP A 1 217 ? 6.043 34.375 5.785 1 96.94 217 ASP A CA 1
ATOM 1660 C C . ASP A 1 217 ? 4.555 34.031 5.688 1 96.94 217 ASP A C 1
ATOM 1662 O O . ASP A 1 217 ? 4.125 32.969 6.078 1 96.94 217 ASP A O 1
ATOM 1666 N N . LEU A 1 218 ? 3.814 35 5.184 1 96.5 218 LEU A N 1
ATOM 1667 C CA . LEU A 1 218 ? 2.377 34.812 5.012 1 96.5 218 LEU A CA 1
ATOM 1668 C C . LEU A 1 218 ? 2.002 34.812 3.535 1 96.5 218 LEU A C 1
ATOM 1670 O O . LEU A 1 218 ? 2.377 35.719 2.787 1 96.5 218 LEU A O 1
ATOM 1674 N N . GLY A 1 219 ? 1.335 33.75 3.16 1 95.31 219 GLY A N 1
ATOM 1675 C CA . GLY A 1 219 ? 0.75 33.75 1.829 1 95.31 219 GLY A CA 1
ATOM 1676 C C . GLY A 1 219 ? -0.737 34.031 1.825 1 95.31 219 GLY A C 1
ATOM 1677 O O . GLY A 1 219 ? -1.554 33.156 2.08 1 95.31 219 GLY A O 1
ATOM 1678 N N . LEU A 1 220 ? -1.144 35.281 1.475 1 94.94 220 LEU A N 1
ATOM 1679 C CA . LEU A 1 220 ? -2.547 35.688 1.441 1 94.94 220 LEU A CA 1
ATOM 1680 C C . LEU A 1 220 ? -3.131 35.5 0.046 1 94.94 220 LEU A C 1
ATOM 1682 O O . LEU A 1 220 ? -2.736 36.188 -0.896 1 94.94 220 LEU A O 1
ATOM 1686 N N . GLN A 1 221 ? -4.016 34.594 0.008 1 93.62 221 GLN A N 1
ATOM 1687 C CA . GLN A 1 221 ? -4.664 34.312 -1.271 1 93.62 221 GLN A CA 1
ATOM 1688 C C . GLN A 1 221 ? -5.895 35.188 -1.463 1 93.62 221 GLN A C 1
ATOM 1690 O O . GLN A 1 221 ? -6.148 35.688 -2.566 1 93.62 221 GLN A O 1
ATOM 1695 N N . LEU A 1 222 ? -6.695 35.281 -0.417 1 93.62 222 LEU A N 1
ATOM 1696 C CA . LEU A 1 222 ? -7.871 36.125 -0.351 1 93.62 222 LEU A CA 1
ATOM 1697 C C . LEU A 1 222 ? -7.879 36.938 0.936 1 93.62 222 LEU A C 1
ATOM 1699 O O . LEU A 1 222 ? -7.398 36.469 1.973 1 93.62 222 LEU A O 1
ATOM 1703 N N . ALA A 1 223 ? -8.336 38.094 0.803 1 95 223 ALA A N 1
ATOM 1704 C CA . ALA A 1 223 ? -8.461 38.938 1.988 1 95 223 ALA A CA 1
ATOM 1705 C C . ALA A 1 223 ? -9.5 40.062 1.772 1 95 223 ALA A C 1
ATOM 1707 O O . ALA A 1 223 ? -9.586 40.625 0.686 1 95 223 ALA A O 1
ATOM 1708 N N . ALA A 1 224 ? -10.266 40.219 2.719 1 93.75 224 ALA A N 1
ATOM 1709 C CA . ALA A 1 224 ? -11.273 41.281 2.682 1 93.75 224 ALA A CA 1
ATOM 1710 C C . ALA A 1 224 ? -11.555 41.844 4.082 1 93.75 224 ALA A C 1
ATOM 1712 O O . ALA A 1 224 ? -11.281 41.156 5.078 1 93.75 224 ALA A O 1
ATOM 1713 N N . GLY A 1 225 ? -11.977 43.094 4.047 1 93.44 225 GLY A N 1
ATOM 1714 C CA . GLY A 1 225 ? -12.352 43.688 5.312 1 93.44 225 GLY A CA 1
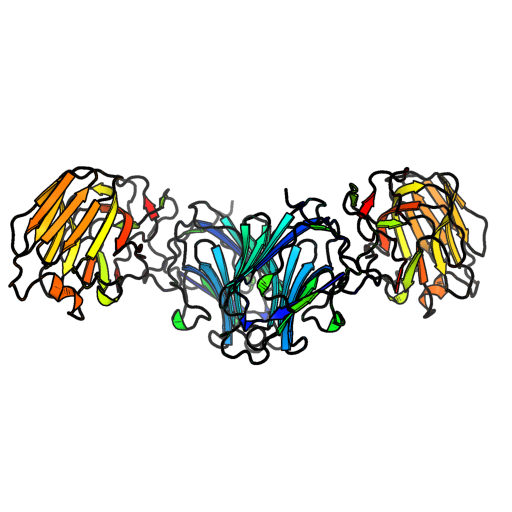ATOM 1715 C C . GLY A 1 225 ? -11.18 44.281 6.055 1 93.44 225 GLY A C 1
ATOM 1716 O O . GLY A 1 225 ? -10.195 44.719 5.441 1 93.44 225 GLY A O 1
ATOM 1717 N N . SER A 1 226 ? -11.438 44.5 7.371 1 94.44 226 SER A N 1
ATOM 1718 C CA . SER A 1 226 ? -10.406 45.094 8.211 1 94.44 226 SER A CA 1
ATOM 1719 C C . SER A 1 226 ? -10.281 44.375 9.547 1 94.44 226 SER A C 1
ATOM 1721 O O . SER A 1 226 ? -11.289 43.938 10.117 1 94.44 226 SER A O 1
ATOM 1723 N N . GLY A 1 227 ? -9.039 44.219 9.914 1 95.06 227 GLY A N 1
ATOM 1724 C CA . GLY A 1 227 ? -8.773 43.531 11.164 1 95.06 227 GLY A CA 1
ATOM 1725 C C . GLY A 1 227 ? -7.363 42.969 11.258 1 95.06 227 GLY A C 1
ATOM 1726 O O . GLY A 1 227 ? -6.562 43.156 10.336 1 95.06 227 GLY A O 1
ATOM 1727 N N . HIS A 1 228 ? -7.094 42.375 12.352 1 96.12 228 HIS A N 1
ATOM 1728 C CA . HIS A 1 228 ? -5.766 41.812 12.57 1 96.12 228 HIS A CA 1
ATOM 1729 C C . HIS A 1 228 ? -5.543 40.562 11.695 1 96.12 228 HIS A C 1
ATOM 1731 O O . HIS A 1 228 ? -6.449 39.75 11.516 1 96.12 228 HIS A O 1
ATOM 1737 N N . LEU A 1 229 ? -4.418 40.469 11.109 1 96.19 229 LEU A N 1
ATOM 1738 C CA . LEU A 1 229 ? -3.969 39.281 10.438 1 96.19 229 LEU A CA 1
ATOM 1739 C C . LEU A 1 229 ? -3.098 38.438 11.367 1 96.19 229 LEU A C 1
ATOM 1741 O O . LEU A 1 229 ? -3.295 37.219 11.477 1 96.19 229 LEU A O 1
ATOM 1745 N N . LEU A 1 230 ? -2.213 39.094 12.016 1 96.19 230 LEU A N 1
ATOM 1746 C CA . LEU A 1 230 ? -1.242 38.438 12.891 1 96.19 230 LEU A CA 1
ATOM 1747 C C . LEU A 1 230 ? -0.812 39.375 14.016 1 96.19 230 LEU A C 1
ATOM 1749 O O . LEU A 1 230 ? -0.808 40.625 13.844 1 96.19 230 LEU A O 1
ATOM 1753 N N . ALA A 1 231 ? -0.539 38.844 15.172 1 95.56 231 ALA A N 1
ATOM 1754 C CA . ALA A 1 231 ? -0.011 39.625 16.297 1 95.56 231 ALA A CA 1
ATOM 1755 C C . ALA A 1 231 ? 0.915 38.781 17.156 1 95.56 231 ALA A C 1
ATOM 1757 O O . ALA A 1 231 ? 0.744 37.562 17.266 1 95.56 231 ALA A O 1
ATOM 1758 N N . LEU A 1 232 ? 1.926 39.406 17.688 1 94.88 232 LEU A N 1
ATOM 1759 C CA . LEU A 1 232 ? 2.836 38.75 18.641 1 94.88 232 LEU A CA 1
ATOM 1760 C C . LEU A 1 232 ? 2.725 39.406 20.016 1 94.88 232 LEU A C 1
ATOM 1762 O O . LEU A 1 232 ? 2.756 40.625 20.141 1 94.88 232 LEU A O 1
ATOM 1766 N N . GLY A 1 233 ? 2.518 38.625 21 1 93.12 233 GLY A N 1
ATOM 1767 C CA . GLY A 1 233 ? 2.398 39.125 22.344 1 93.12 233 GLY A CA 1
ATOM 1768 C C . GLY A 1 233 ? 1.967 38.094 23.359 1 93.12 233 GLY A C 1
ATOM 1769 O O . GLY A 1 233 ? 2.227 36.906 23.172 1 93.12 233 GLY A O 1
ATOM 1770 N N . THR A 1 234 ? 1.434 38.531 24.453 1 91.69 234 THR A N 1
ATOM 1771 C CA . THR A 1 234 ? 0.847 37.688 25.5 1 91.69 234 THR A CA 1
ATOM 1772 C C . THR A 1 234 ? -0.65 37.969 25.625 1 91.69 234 THR A C 1
ATOM 1774 O O . THR A 1 234 ? -1.127 39.062 25.281 1 91.69 234 THR A O 1
ATOM 1777 N N . PRO A 1 235 ? -1.414 36.906 26.109 1 89.31 235 PRO A N 1
ATOM 1778 C CA . PRO A 1 235 ? -2.869 37.094 26.172 1 89.31 235 PRO A CA 1
ATOM 1779 C C . PRO A 1 235 ? -3.297 38.219 27.109 1 89.31 235 PRO A C 1
ATOM 1781 O O . PRO A 1 235 ? -4.363 38.812 26.922 1 89.31 235 PRO A O 1
ATOM 1784 N N . GLU A 1 236 ? -2.506 38.531 28.094 1 86.69 236 GLU A N 1
ATOM 1785 C CA . GLU A 1 236 ? -2.887 39.469 29.141 1 86.69 236 GLU A CA 1
ATOM 1786 C C . GLU A 1 236 ? -2.549 40.906 28.734 1 86.69 236 GLU A C 1
ATOM 1788 O O . GLU A 1 236 ? -3.084 41.875 29.312 1 86.69 236 GLU A O 1
ATOM 1793 N N . ASN A 1 237 ? -1.727 41.062 27.766 1 84.75 237 ASN A N 1
ATOM 1794 C CA . ASN A 1 237 ? -1.229 42.375 27.391 1 84.75 237 ASN A CA 1
ATOM 1795 C C . ASN A 1 237 ? -1.52 42.688 25.922 1 84.75 237 ASN A C 1
ATOM 1797 O O . ASN A 1 237 ? -1.784 41.781 25.125 1 84.75 237 ASN A O 1
ATOM 1801 N N . PRO A 1 238 ? -1.634 43.969 25.656 1 84.06 238 PRO A N 1
ATOM 1802 C CA . PRO A 1 238 ? -1.71 44.312 24.234 1 84.06 238 PRO A CA 1
ATOM 1803 C C . PRO A 1 238 ? -0.548 43.75 23.438 1 84.06 238 PRO A C 1
ATOM 1805 O O . PRO A 1 238 ? 0.555 43.562 23.969 1 84.06 238 PRO A O 1
ATOM 1808 N N . PRO A 1 239 ? -0.764 43.438 22.172 1 90.81 239 PRO A N 1
ATOM 1809 C CA . PRO A 1 239 ? 0.304 42.812 21.375 1 90.81 239 PRO A CA 1
ATOM 1810 C C . PRO A 1 239 ? 1.514 43.75 21.219 1 90.81 239 PRO A C 1
ATOM 1812 O O . PRO A 1 239 ? 1.358 44.969 21.109 1 90.81 239 PRO A O 1
ATOM 1815 N N . ARG A 1 240 ? 2.67 43.219 21.234 1 89.5 240 ARG A N 1
ATOM 1816 C CA . ARG A 1 240 ? 3.908 43.969 21.047 1 89.5 240 ARG A CA 1
ATOM 1817 C C . ARG A 1 240 ? 4.113 44.312 19.578 1 89.5 240 ARG A C 1
ATOM 1819 O O . ARG A 1 240 ? 4.742 45.312 19.266 1 89.5 240 ARG A O 1
ATOM 1826 N N . LEU A 1 241 ? 3.736 43.438 18.75 1 92.19 241 LEU A N 1
ATOM 1827 C CA . LEU A 1 241 ? 3.77 43.625 17.312 1 92.19 241 LEU A CA 1
ATOM 1828 C C . LEU A 1 241 ? 2.475 43.156 16.672 1 92.19 241 LEU A C 1
ATOM 1830 O O . LEU A 1 241 ? 1.929 42.125 17.078 1 92.19 241 LEU A O 1
ATOM 1834 N N . SER A 1 242 ? 1.949 43.906 15.734 1 94.19 242 SER A N 1
ATOM 1835 C CA . SER A 1 242 ? 0.715 43.469 15.086 1 94.19 242 SER A CA 1
ATOM 1836 C C . SER A 1 242 ? 0.716 43.844 13.602 1 94.19 242 SER A C 1
ATOM 1838 O O . SER A 1 242 ? 1.323 44.844 13.203 1 94.19 242 SER A O 1
ATOM 1840 N N . LEU A 1 243 ? 0.212 43.031 12.836 1 95.62 243 LEU A N 1
ATOM 1841 C CA . LEU A 1 243 ? -0.04 43.219 11.414 1 95.62 243 LEU A CA 1
ATOM 1842 C C . LEU A 1 243 ? -1.536 43.219 11.117 1 95.62 243 LEU A C 1
ATOM 1844 O O . LEU A 1 243 ? -2.225 42.219 11.391 1 95.62 243 LEU A O 1
ATOM 1848 N N . GLN A 1 244 ? -2.078 44.312 10.562 1 95.75 244 GLN A N 1
ATOM 1849 C CA . GLN A 1 244 ? -3.516 44.438 10.344 1 95.75 244 GLN A CA 1
ATOM 1850 C C . GLN A 1 244 ? -3.828 44.688 8.867 1 95.75 244 GLN A C 1
ATOM 1852 O O . GLN A 1 244 ? -3.027 45.312 8.156 1 95.75 244 GLN A O 1
ATOM 1857 N N . LEU A 1 245 ? -4.91 44.125 8.492 1 95.81 245 LEU A N 1
ATOM 1858 C CA . LEU A 1 245 ? -5.484 44.438 7.184 1 95.81 245 LEU A CA 1
ATOM 1859 C C . LEU A 1 245 ? -6.395 45.656 7.262 1 95.81 245 LEU A C 1
ATOM 1861 O O . LEU A 1 245 ? -7.27 45.719 8.125 1 95.81 245 LEU A O 1
ATOM 1865 N N . GLN A 1 246 ? -6.141 46.688 6.504 1 92.56 246 GLN A N 1
ATOM 1866 C CA . GLN A 1 246 ? -6.969 47.875 6.422 1 92.56 246 GLN A CA 1
ATOM 1867 C C . GLN A 1 246 ? -7.195 48.281 4.973 1 92.56 246 GLN A C 1
ATOM 1869 O O . GLN A 1 246 ? -6.285 48.812 4.32 1 92.56 246 GLN A O 1
ATOM 1874 N N . ASP A 1 247 ? -8.438 48.312 4.48 1 82.62 247 ASP A N 1
ATOM 1875 C CA . ASP A 1 247 ? -8.82 48.75 3.148 1 82.62 247 ASP A CA 1
ATOM 1876 C C . ASP A 1 247 ? -7.805 48.312 2.102 1 82.62 247 ASP A C 1
ATOM 1878 O O . ASP A 1 247 ? -7.27 49.125 1.353 1 82.62 247 ASP A O 1
ATOM 1882 N N . GLN A 1 248 ? -7.445 47.062 2.033 1 86.75 248 GLN A N 1
ATOM 1883 C CA . GLN A 1 248 ? -6.586 46.406 1.056 1 86.75 248 GLN A CA 1
ATOM 1884 C C . GLN A 1 248 ? -5.121 46.75 1.276 1 86.75 248 GLN A C 1
ATOM 1886 O O . GLN A 1 248 ? -4.309 46.656 0.355 1 86.75 248 GLN A O 1
ATOM 1891 N N . LYS A 1 249 ? -4.82 47.344 2.414 1 92.94 249 LYS A N 1
ATOM 1892 C CA . LYS A 1 249 ? -3.445 47.562 2.842 1 92.94 249 LYS A CA 1
ATOM 1893 C C . LYS A 1 249 ? -3.127 46.781 4.113 1 92.94 249 LYS A C 1
ATOM 1895 O O . LYS A 1 249 ? -4.035 46.344 4.824 1 92.94 249 LYS A O 1
ATOM 1900 N N . VAL A 1 250 ? -1.837 46.562 4.25 1 95.38 250 VAL A N 1
ATOM 1901 C CA . VAL A 1 250 ? -1.39 45.969 5.496 1 95.38 250 VAL A CA 1
ATOM 1902 C C . VAL A 1 250 ? -0.663 47 6.348 1 95.38 250 VAL A C 1
ATOM 1904 O O . VAL A 1 250 ? 0.141 47.781 5.836 1 95.38 250 VAL A O 1
ATOM 1907 N N . VAL A 1 251 ? -1.053 47.094 7.574 1 95 251 VAL A N 1
ATOM 1908 C CA . VAL A 1 251 ? -0.488 48.062 8.5 1 95 251 VAL A CA 1
ATOM 1909 C C . VAL A 1 251 ? 0.293 47.344 9.602 1 95 251 VAL A C 1
ATOM 1911 O O . VAL A 1 251 ? -0.266 46.531 10.328 1 95 251 VAL A O 1
ATOM 1914 N N . LEU A 1 252 ? 1.581 47.562 9.68 1 94.94 252 LEU A N 1
ATOM 1915 C CA . LEU A 1 252 ? 2.434 47.031 10.742 1 94.94 252 LEU A CA 1
ATOM 1916 C C . LEU A 1 252 ? 2.543 48.031 11.898 1 94.94 252 LEU A C 1
ATOM 1918 O O . LEU A 1 252 ? 2.855 49.219 11.688 1 94.94 252 LEU A O 1
ATOM 1922 N N . SER A 1 253 ? 2.211 47.562 13.055 1 92 253 SER A N 1
ATOM 1923 C CA . SER A 1 253 ? 2.258 48.438 14.227 1 92 253 SER A CA 1
ATOM 1924 C C . SER A 1 253 ? 2.998 47.781 15.383 1 92 253 SER A C 1
ATOM 1926 O O . SER A 1 253 ? 2.986 46.531 15.508 1 92 253 SER A O 1
ATOM 1928 N N . SER A 1 254 ? 3.734 48.531 16.062 1 87.94 254 SER A N 1
ATOM 1929 C CA . SER A 1 254 ? 4.395 48.094 17.281 1 87.94 254 SER A CA 1
ATOM 1930 C C . SER A 1 254 ? 4.102 49.031 18.453 1 87.94 254 SER A C 1
ATOM 1932 O O . SER A 1 254 ? 3.586 50.156 18.25 1 87.94 254 SER A O 1
ATOM 1934 N N . ALA A 1 255 ? 4.23 48.625 19.672 1 74.88 255 ALA A N 1
ATOM 1935 C CA . ALA A 1 255 ? 4.023 49.469 20.844 1 74.88 255 ALA A CA 1
ATOM 1936 C C . ALA A 1 255 ? 4.973 50.656 20.844 1 74.88 255 ALA A C 1
ATOM 1938 O O . ALA A 1 255 ? 4.746 51.625 21.547 1 74.88 255 ALA A O 1
ATOM 1939 N N . TRP A 1 256 ? 6.012 50.812 20.016 1 69.31 256 TRP A N 1
ATOM 1940 C CA . TRP A 1 256 ? 7.094 51.75 20.172 1 69.31 256 TRP A CA 1
ATOM 1941 C C . TRP A 1 256 ? 7.156 52.719 19 1 69.31 256 TRP A C 1
ATOM 1943 O O . TRP A 1 256 ? 7.91 53.688 19.016 1 69.31 256 TRP A O 1
ATOM 1953 N N . GLY A 1 257 ? 6.426 52.438 18.016 1 68.62 257 GLY A N 1
ATOM 1954 C CA . GLY A 1 257 ? 6.703 53.312 16.875 1 68.62 257 GLY A CA 1
ATOM 1955 C C . GLY A 1 257 ? 5.488 53.562 16 1 68.62 257 GLY A C 1
ATOM 1956 O O . GLY A 1 257 ? 4.383 53.125 16.344 1 68.62 257 GLY A O 1
ATOM 1957 N N . PRO A 1 258 ? 5.801 54.375 15.055 1 77.88 258 PRO A N 1
ATOM 1958 C CA . PRO A 1 258 ? 4.738 54.688 14.102 1 77.88 258 PRO A CA 1
ATOM 1959 C C . PRO A 1 258 ? 4.297 53.469 13.281 1 77.88 258 PRO A C 1
ATOM 1961 O O . PRO A 1 258 ? 5.004 52.469 13.234 1 77.88 258 PRO A O 1
ATOM 1964 N N . GLN A 1 259 ? 3.148 53.625 12.711 1 89.06 259 GLN A N 1
ATOM 1965 C CA . GLN A 1 259 ? 2.584 52.562 11.883 1 89.06 259 GLN A CA 1
ATOM 1966 C C . GLN A 1 259 ? 3.195 52.562 10.484 1 89.06 259 GLN A C 1
ATOM 1968 O O . GLN A 1 259 ? 3.543 53.625 9.961 1 89.06 259 GLN A O 1
ATOM 1973 N N . LEU A 1 260 ? 3.518 51.406 9.977 1 91.44 260 LEU A N 1
ATOM 1974 C CA . LEU A 1 260 ? 3.98 51.25 8.602 1 91.44 260 LEU A CA 1
ATOM 1975 C C . LEU A 1 260 ? 2.865 50.719 7.711 1 91.44 260 LEU A C 1
ATOM 1977 O O . LEU A 1 260 ? 2.115 49.812 8.117 1 91.44 260 LEU A O 1
ATOM 1981 N N . HIS A 1 261 ? 2.736 51.312 6.531 1 91.75 261 HIS A N 1
ATOM 1982 C CA . HIS A 1 261 ? 1.713 50.906 5.578 1 91.75 261 HIS A CA 1
ATOM 1983 C C . HIS A 1 261 ? 2.338 50.312 4.32 1 91.75 261 HIS A C 1
ATOM 1985 O O . HIS A 1 261 ? 3.342 50.844 3.818 1 91.75 261 HIS A O 1
ATOM 1991 N N . LEU A 1 262 ? 1.837 49.281 3.916 1 93.75 262 LEU A N 1
ATOM 1992 C CA . LEU A 1 262 ? 2.248 48.625 2.672 1 93.75 262 LEU A CA 1
ATOM 1993 C C . LEU A 1 262 ? 1.035 48.156 1.882 1 93.75 262 LEU A C 1
ATOM 1995 O O . LEU A 1 262 ? 0.157 47.5 2.43 1 93.75 262 LEU A O 1
ATOM 1999 N N . PRO A 1 263 ? 0.913 48.594 0.618 1 93.31 263 PRO A N 1
ATOM 2000 C CA . PRO A 1 263 ? -0.183 48.031 -0.184 1 93.31 263 PRO A CA 1
ATOM 2001 C C . PRO A 1 263 ? -0.132 46.5 -0.287 1 93.31 263 PRO A C 1
ATOM 2003 O O . PRO A 1 263 ? 0.943 45.938 -0.484 1 93.31 263 PRO A O 1
ATOM 2006 N N . LEU A 1 264 ? -1.257 45.906 -0.148 1 94.25 264 LEU A N 1
ATOM 2007 C CA . LEU A 1 264 ? -1.323 44.438 -0.146 1 94.25 264 LEU A CA 1
ATOM 2008 C C . LEU A 1 264 ? -1.474 43.906 -1.565 1 94.25 264 LEU A C 1
ATOM 2010 O O . LEU A 1 264 ? -2.344 44.344 -2.314 1 94.25 264 LEU A O 1
ATOM 2014 N N . VAL A 1 265 ? -0.621 43.062 -1.923 1 94.12 265 VAL A N 1
ATOM 2015 C CA . VAL A 1 265 ? -0.727 42.344 -3.184 1 94.12 265 VAL A CA 1
ATOM 2016 C C . VAL A 1 265 ? -1.079 40.875 -2.908 1 94.12 265 VAL A C 1
ATOM 2018 O O . VAL A 1 265 ? -0.226 40.094 -2.48 1 94.12 265 VAL A O 1
ATOM 2021 N N . LEU A 1 266 ? -2.309 40.5 -3.252 1 92.88 266 LEU A N 1
ATOM 2022 C CA . LEU A 1 266 ? -2.771 39.156 -2.994 1 92.88 266 LEU A CA 1
ATOM 2023 C C . LEU A 1 266 ? -2.039 38.156 -3.881 1 92.88 266 LEU A C 1
ATOM 2025 O O . LEU A 1 266 ? -1.776 38.438 -5.055 1 92.88 266 LEU A O 1
ATOM 2029 N N . GLY A 1 267 ? -1.711 37 -3.336 1 91.31 267 GLY A N 1
ATOM 2030 C CA . GLY A 1 267 ? -1.007 35.969 -4.074 1 91.31 267 GLY A CA 1
ATOM 2031 C C . GLY A 1 267 ? 0.498 36 -3.895 1 91.31 267 GLY A C 1
ATOM 2032 O O . GLY A 1 267 ? 1.192 35.031 -4.121 1 91.31 267 GLY A O 1
ATOM 2033 N N . ALA A 1 268 ? 1.002 37.156 -3.547 1 93.12 268 ALA A N 1
ATOM 2034 C CA . ALA A 1 268 ? 2.43 37.312 -3.275 1 93.12 268 ALA A CA 1
ATOM 2035 C C . ALA A 1 268 ? 2.727 37.125 -1.79 1 93.12 268 ALA A C 1
ATOM 2037 O O . ALA A 1 268 ? 1.967 37.594 -0.935 1 93.12 268 ALA A O 1
ATOM 2038 N N . PRO A 1 269 ? 3.846 36.469 -1.564 1 95.06 269 PRO A N 1
ATOM 2039 C CA . PRO A 1 269 ? 4.18 36.25 -0.157 1 95.06 269 PRO A CA 1
ATOM 2040 C C . PRO A 1 269 ? 4.5 37.531 0.593 1 95.06 269 PRO A C 1
ATOM 2042 O O . PRO A 1 269 ? 5.188 38.406 0.061 1 95.06 269 PRO A O 1
ATOM 2045 N N . LEU A 1 270 ? 3.885 37.719 1.718 1 96.31 270 LEU A N 1
ATOM 2046 C CA . LEU A 1 270 ? 4.184 38.812 2.654 1 96.31 270 LEU A CA 1
ATOM 2047 C C . LEU A 1 270 ? 5.188 38.344 3.707 1 96.31 270 LEU A C 1
ATOM 2049 O O . LEU A 1 270 ? 4.914 37.438 4.473 1 96.31 270 LEU A O 1
ATOM 2053 N N . GLN A 1 271 ? 6.328 38.969 3.777 1 97.06 271 GLN A N 1
ATOM 2054 C CA . GLN A 1 271 ? 7.406 38.5 4.648 1 97.06 271 GLN A CA 1
ATOM 2055 C C . GLN A 1 271 ? 7.637 39.469 5.797 1 97.06 271 GLN A C 1
ATOM 2057 O O . GLN A 1 271 ? 7.719 40.688 5.582 1 97.06 271 GLN A O 1
ATOM 2062 N N . LEU A 1 272 ? 7.652 39 6.961 1 96.31 272 LEU A N 1
ATOM 2063 C CA . LEU A 1 272 ? 7.996 39.719 8.172 1 96.31 272 LEU A CA 1
ATOM 2064 C C . LEU A 1 272 ? 9.289 39.219 8.781 1 96.31 272 LEU A C 1
ATOM 2066 O O . LEU A 1 272 ? 9.344 38.062 9.242 1 96.31 272 LEU A O 1
ATOM 2070 N N . LYS A 1 273 ? 10.32 40 8.734 1 95.5 273 LYS A N 1
ATOM 2071 C CA . LYS A 1 273 ? 11.602 39.625 9.328 1 95.5 273 LYS A CA 1
ATOM 2072 C C . LYS A 1 273 ? 11.891 40.469 10.57 1 95.5 273 LYS A C 1
ATOM 2074 O O . LYS A 1 273 ? 11.969 41.688 10.5 1 95.5 273 LYS A O 1
ATOM 2079 N N . LEU A 1 274 ? 11.977 39.75 11.664 1 93.19 274 LEU A N 1
ATOM 2080 C CA . LEU A 1 274 ? 12.273 40.406 12.938 1 93.19 274 LEU A CA 1
ATOM 2081 C C . LEU A 1 274 ? 13.766 40.312 13.25 1 93.19 274 LEU A C 1
ATOM 2083 O O . LEU A 1 274 ? 14.375 39.25 13.094 1 93.19 274 LEU A O 1
ATOM 2087 N N . ALA A 1 275 ? 14.305 41.375 13.562 1 91.31 275 ALA A N 1
ATOM 2088 C CA . ALA A 1 275 ? 15.688 41.469 14.023 1 91.31 275 ALA A CA 1
ATOM 2089 C C . ALA A 1 275 ? 15.766 42.188 15.383 1 91.31 275 ALA A C 1
ATOM 2091 O O . ALA A 1 275 ? 14.75 42.625 15.906 1 91.31 275 ALA A O 1
ATOM 2092 N N . ALA A 1 276 ? 16.969 42.188 15.922 1 86.25 276 ALA A N 1
ATOM 2093 C CA . ALA A 1 276 ? 17.156 42.75 17.25 1 86.25 276 ALA A CA 1
ATOM 2094 C C . ALA A 1 276 ? 16.766 44.25 17.266 1 86.25 276 ALA A C 1
ATOM 2096 O O . ALA A 1 276 ? 16.25 44.719 18.281 1 86.25 276 ALA A O 1
ATOM 2097 N N . SER A 1 277 ? 16.969 44.844 16.125 1 84.88 277 SER A N 1
ATOM 2098 C CA . SER A 1 277 ? 16.781 46.281 16.172 1 84.88 277 SER A CA 1
ATOM 2099 C C . SER A 1 277 ? 15.641 46.75 15.258 1 84.88 277 SER A C 1
ATOM 2101 O O . SER A 1 277 ? 15.453 47.938 15.031 1 84.88 277 SER A O 1
ATOM 2103 N N . GLY A 1 278 ? 14.945 45.812 14.789 1 88.5 278 GLY A N 1
ATOM 2104 C CA . GLY A 1 278 ? 13.883 46.25 13.906 1 88.5 278 GLY A CA 1
ATOM 2105 C C . GLY A 1 278 ? 13.102 45.125 13.281 1 88.5 278 GLY A C 1
ATOM 2106 O O . GLY A 1 278 ? 13.438 43.938 13.469 1 88.5 278 GLY A O 1
ATOM 2107 N N . VAL A 1 279 ? 12.039 45.562 12.617 1 92.19 279 VAL A N 1
ATOM 2108 C CA . VAL A 1 279 ? 11.18 44.625 11.883 1 92.19 279 VAL A CA 1
ATOM 2109 C C . VAL A 1 279 ? 11.086 45.062 10.422 1 92.19 279 VAL A C 1
ATOM 2111 O O . VAL A 1 279 ? 10.82 46.219 10.125 1 92.19 279 VAL A O 1
ATOM 2114 N N . THR A 1 280 ? 11.43 44.156 9.555 1 93.94 280 THR A N 1
ATOM 2115 C CA . THR A 1 280 ? 11.344 44.438 8.125 1 93.94 280 THR A CA 1
ATOM 2116 C C . THR A 1 280 ? 10.094 43.781 7.527 1 93.94 280 THR A C 1
ATOM 2118 O O . THR A 1 280 ? 9.883 42.562 7.699 1 93.94 280 THR A O 1
ATOM 2121 N N . LEU A 1 281 ? 9.188 44.531 6.926 1 95.69 281 LEU A N 1
ATOM 2122 C CA . LEU A 1 281 ? 8.023 44.062 6.191 1 95.69 281 LEU A CA 1
ATOM 2123 C C . LEU A 1 281 ? 8.25 44.188 4.688 1 95.69 281 LEU A C 1
ATOM 2125 O O . LEU A 1 281 ? 8.539 45.25 4.176 1 95.69 281 LEU A O 1
ATOM 2129 N N . SER A 1 282 ? 8.172 43.031 4.027 1 96.31 282 SER A N 1
ATOM 2130 C CA . SER A 1 282 ? 8.461 43.062 2.6 1 96.31 282 SER A CA 1
ATOM 2131 C C . SER A 1 282 ? 7.438 42.281 1.806 1 96.31 282 SER A C 1
ATOM 2133 O O . SER A 1 282 ? 6.914 41.281 2.295 1 96.31 282 SER A O 1
ATOM 2135 N N . GLN A 1 283 ? 7.055 42.719 0.646 1 95.62 283 GLN A N 1
ATOM 2136 C CA . GLN A 1 283 ? 6.273 42 -0.358 1 95.62 283 GLN A CA 1
ATOM 2137 C C . GLN A 1 283 ? 6.773 42.312 -1.766 1 95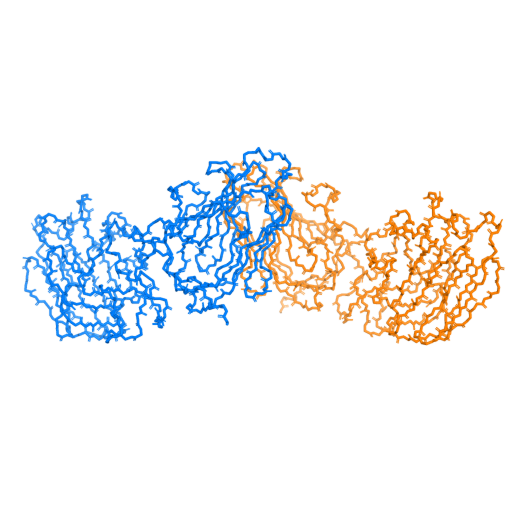.62 283 GLN A C 1
ATOM 2139 O O . GLN A 1 283 ? 6.719 43.438 -2.217 1 95.62 283 GLN A O 1
ATOM 2144 N N . GLY A 1 284 ? 7.301 41.281 -2.434 1 92.06 284 GLY A N 1
ATOM 2145 C CA . GLY A 1 284 ? 7.953 41.562 -3.703 1 92.06 284 GLY A CA 1
ATOM 2146 C C . GLY A 1 284 ? 9.109 42.531 -3.578 1 92.06 284 GLY A C 1
ATOM 2147 O O . GLY A 1 284 ? 10.023 42.344 -2.768 1 92.06 284 GLY A O 1
ATOM 2148 N N . PRO A 1 285 ? 9.016 43.625 -4.445 1 92 285 PRO A N 1
ATOM 2149 C CA . PRO A 1 285 ? 10.109 44.594 -4.398 1 92 285 PRO A CA 1
ATOM 2150 C C . PRO A 1 285 ? 9.93 45.625 -3.289 1 92 285 PRO A C 1
ATOM 2152 O O . PRO A 1 285 ? 10.867 46.375 -2.967 1 92 285 PRO A O 1
ATOM 2155 N N . GLU A 1 286 ? 8.766 45.781 -2.758 1 93.56 286 GLU A N 1
ATOM 2156 C CA . GLU A 1 286 ? 8.484 46.781 -1.731 1 93.56 286 GLU A CA 1
ATOM 2157 C C . GLU A 1 286 ? 8.945 46.312 -0.358 1 93.56 286 GLU A C 1
ATOM 2159 O O . GLU A 1 286 ? 8.695 45.188 0.031 1 93.56 286 GLU A O 1
ATOM 2164 N N . THR A 1 287 ? 9.68 47.125 0.319 1 94.06 287 THR A N 1
ATOM 2165 C CA . THR A 1 287 ? 10.172 46.812 1.656 1 94.06 287 THR A CA 1
ATOM 2166 C C . THR A 1 287 ? 10.039 48 2.58 1 94.06 287 THR A C 1
ATOM 2168 O O . THR A 1 287 ? 10.336 49.125 2.182 1 94.06 287 THR A O 1
ATOM 2171 N N . GLU A 1 288 ? 9.516 47.812 3.75 1 92 288 GLU A N 1
ATOM 2172 C CA . GLU A 1 288 ? 9.422 48.812 4.801 1 92 288 GLU A CA 1
ATOM 2173 C C . GLU A 1 288 ? 10.086 48.344 6.086 1 92 288 GLU A C 1
ATOM 2175 O O . GLU A 1 288 ? 10 47.156 6.43 1 92 288 GLU A O 1
ATOM 2180 N N . ILE A 1 289 ? 10.75 49.25 6.781 1 91 289 ILE A N 1
ATOM 2181 C CA . ILE A 1 289 ? 11.469 48.875 7.992 1 91 289 ILE A CA 1
ATOM 2182 C C . ILE A 1 289 ? 10.938 49.656 9.18 1 91 289 ILE A C 1
ATOM 2184 O O . ILE A 1 289 ? 10.797 50.906 9.094 1 91 289 ILE A O 1
ATOM 2188 N N . LEU A 1 290 ? 10.578 48.969 10.156 1 88.75 290 LEU A N 1
ATOM 2189 C CA . LEU A 1 290 ? 10.188 49.562 11.43 1 88.75 290 LEU A CA 1
ATOM 2190 C C . LEU A 1 290 ? 11.305 49.438 12.461 1 88.75 290 LEU A C 1
ATOM 2192 O O . LEU A 1 290 ? 11.695 48.312 12.812 1 88.75 290 LEU A O 1
ATOM 2196 N N . ALA A 1 291 ? 11.781 50.5 12.953 1 84.88 291 ALA A N 1
ATOM 2197 C CA . ALA A 1 291 ? 12.859 50.5 13.938 1 84.88 291 ALA A CA 1
ATOM 2198 C C . ALA A 1 291 ? 12.305 50.25 15.344 1 84.88 291 ALA A C 1
ATOM 2200 O O . ALA A 1 291 ? 11.258 50.781 15.711 1 84.88 291 ALA A O 1
ATOM 2201 N N . LEU A 1 292 ? 12.953 49.312 16 1 81.75 292 LEU A N 1
ATOM 2202 C CA . LEU A 1 292 ? 12.57 49.031 17.375 1 81.75 292 LEU A CA 1
ATOM 2203 C C . LEU A 1 292 ? 13.656 49.5 18.344 1 81.75 292 LEU A C 1
ATOM 2205 O O . LEU A 1 292 ? 14.844 49.406 18.047 1 81.75 292 LEU A O 1
ATOM 2209 N N . PRO A 1 293 ? 13.227 50.062 19.5 1 74.81 293 PRO A N 1
ATOM 2210 C CA . PRO A 1 293 ? 14.234 50.469 20.484 1 74.81 293 PRO A CA 1
ATOM 2211 C C . PRO A 1 293 ? 14.93 49.25 21.141 1 74.81 293 PRO A C 1
ATOM 2213 O O . PRO A 1 293 ? 14.281 48.25 21.406 1 74.81 293 PRO A O 1
ATOM 2216 N N . LEU A 1 294 ? 16.281 49.156 21.109 1 62.94 294 LEU A N 1
ATOM 2217 C CA . LEU A 1 294 ? 17.062 48.062 21.672 1 62.94 294 LEU A CA 1
ATOM 2218 C C . LEU A 1 294 ? 16.828 47.938 23.172 1 62.94 294 LEU A C 1
ATOM 2220 O O . LEU A 1 294 ? 16.875 46.844 23.734 1 62.94 294 LEU A O 1
ATOM 2224 N N . SER A 1 295 ? 16.875 49 23.953 1 60.88 295 SER A N 1
ATOM 2225 C CA . SER A 1 295 ? 17.016 49.031 25.406 1 60.88 295 SER A CA 1
ATOM 2226 C C . SER A 1 295 ? 15.695 48.75 26.109 1 60.88 295 SER A C 1
ATOM 2228 O O . SER A 1 295 ? 15.625 48.781 27.344 1 60.88 295 SER A O 1
ATOM 2230 N N . ASP A 1 296 ? 14.617 48.406 25.422 1 59.78 296 ASP A N 1
ATOM 2231 C CA . ASP A 1 296 ? 13.328 48.375 26.109 1 59.78 296 ASP A CA 1
ATOM 2232 C C . ASP A 1 296 ? 13 47 26.609 1 59.78 296 ASP A C 1
ATOM 2234 O O . ASP A 1 296 ? 13.125 46 25.875 1 59.78 296 ASP A O 1
ATOM 2238 N N . PRO A 1 297 ? 13.023 46.812 28 1 55.16 297 PRO A N 1
ATOM 2239 C CA . PRO A 1 297 ? 12.602 45.531 28.609 1 55.16 297 PRO A CA 1
ATOM 2240 C C . PRO A 1 297 ? 11.445 44.875 27.859 1 55.16 297 PRO A C 1
ATOM 2242 O O . PRO A 1 297 ? 11.25 43.656 27.953 1 55.16 297 PRO A O 1
ATOM 2245 N N . GLY A 1 298 ? 10.789 45.688 27.141 1 59.69 298 GLY A N 1
ATOM 2246 C CA . GLY A 1 298 ? 9.648 45.156 26.406 1 59.69 298 GLY A CA 1
ATOM 2247 C C . GLY A 1 298 ? 9.984 44.75 24.984 1 59.69 298 GLY A C 1
ATOM 2248 O O . GLY A 1 298 ? 9.094 44.656 24.125 1 59.69 298 GLY A O 1
ATOM 2249 N N . SER A 1 299 ? 11.211 44.531 24.859 1 71.62 299 SER A N 1
ATOM 2250 C CA . SER A 1 299 ? 11.727 44.219 23.531 1 71.62 299 SER A CA 1
ATOM 2251 C C . SER A 1 299 ? 11.055 42.969 22.953 1 71.62 299 SER A C 1
ATOM 2253 O O . SER A 1 299 ? 10.625 42.094 23.703 1 71.62 299 SER A O 1
ATOM 2255 N N . LEU A 1 300 ? 10.758 43.031 21.688 1 81.19 300 LEU A N 1
ATOM 2256 C CA . LEU A 1 300 ? 10.164 41.938 20.953 1 81.19 300 LEU A CA 1
ATOM 2257 C C . LEU A 1 300 ? 10.93 40.625 21.203 1 81.19 300 LEU A C 1
ATOM 2259 O O . LEU A 1 300 ? 10.328 39.562 21.266 1 81.19 300 LEU A O 1
ATOM 2263 N N . LEU A 1 301 ? 12.234 40.781 21.578 1 80.94 301 LEU A N 1
ATOM 2264 C CA . LEU A 1 301 ? 13.094 39.625 21.797 1 80.94 301 LEU A CA 1
ATOM 2265 C C . LEU A 1 301 ? 12.711 38.906 23.078 1 80.94 301 LEU A C 1
ATOM 2267 O O . LEU A 1 301 ? 12.859 37.688 23.156 1 80.94 301 LEU A O 1
ATOM 2271 N N . ASN A 1 302 ? 12.18 39.656 23.953 1 85.5 302 ASN A N 1
ATOM 2272 C CA . ASN A 1 302 ? 11.852 39.094 25.266 1 85.5 302 ASN A CA 1
ATOM 2273 C C . ASN A 1 302 ? 10.617 38.219 25.203 1 85.5 302 ASN A C 1
ATOM 2275 O O . ASN A 1 302 ? 10.352 37.438 26.125 1 85.5 302 ASN A O 1
ATOM 2279 N N . LEU A 1 303 ? 9.891 38.281 24.109 1 88.56 303 LEU A N 1
ATOM 2280 C CA . LEU A 1 303 ? 8.695 37.469 23.969 1 88.56 303 LEU A CA 1
ATOM 2281 C C . LEU A 1 303 ? 9.055 36 23.969 1 88.56 303 LEU A C 1
ATOM 2283 O O . LEU A 1 303 ? 8.312 35.156 24.516 1 88.56 303 LEU A O 1
ATOM 2287 N N . TRP A 1 304 ? 10.203 35.594 23.375 1 90.31 304 TRP A N 1
ATOM 2288 C CA . TRP A 1 304 ? 10.57 34.188 23.219 1 90.31 304 TRP A CA 1
ATOM 2289 C C . TRP A 1 304 ? 11.078 33.625 24.531 1 90.31 304 TRP A C 1
ATOM 2291 O O . TRP A 1 304 ? 11.234 32.406 24.656 1 90.31 304 TRP A O 1
ATOM 2301 N N . VAL A 1 305 ? 11.32 34.438 25.516 1 87.12 305 VAL A N 1
ATOM 2302 C CA . VAL A 1 305 ? 11.75 33.938 26.828 1 87.12 305 VAL A CA 1
ATOM 2303 C C . VAL A 1 305 ? 10.555 33.875 27.781 1 87.12 305 VAL A C 1
ATOM 2305 O O . VAL A 1 305 ? 10.656 33.344 28.875 1 87.12 305 VAL A O 1
ATOM 2308 N N . GLN A 1 306 ? 9.461 34.469 27.375 1 88.38 306 GLN A N 1
ATOM 2309 C CA . GLN A 1 306 ? 8.25 34.438 28.203 1 88.38 306 GLN A CA 1
ATOM 2310 C C . GLN A 1 306 ? 7.441 33.156 27.953 1 88.38 306 GLN A C 1
ATOM 2312 O O . GLN A 1 306 ? 7.148 32.844 26.797 1 88.38 306 GLN A O 1
ATOM 2317 N N . PRO A 1 307 ? 7.043 32.438 28.969 1 88.69 307 PRO A N 1
ATOM 2318 C CA . PRO A 1 307 ? 6.348 31.172 28.797 1 88.69 307 PRO A CA 1
ATOM 2319 C C . PRO A 1 307 ? 4.973 31.328 28.141 1 88.69 307 PRO A C 1
ATOM 2321 O O . PRO A 1 307 ? 4.496 30.422 27.469 1 88.69 307 PRO A O 1
ATOM 2324 N N . HIS A 1 308 ? 4.316 32.469 28.266 1 91.56 308 HIS A N 1
ATOM 2325 C CA . HIS A 1 308 ? 2.955 32.625 27.766 1 91.56 308 HIS A CA 1
ATOM 2326 C C . HIS A 1 308 ? 2.916 33.469 26.5 1 91.56 308 HIS A C 1
ATOM 2328 O O . HIS A 1 308 ? 1.852 33.938 26.094 1 91.56 308 HIS A O 1
ATOM 2334 N N . ALA A 1 309 ? 4.066 33.594 25.875 1 94.31 309 ALA A N 1
ATOM 2335 C CA . ALA A 1 309 ? 4.094 34.344 24.625 1 94.31 309 ALA A CA 1
ATOM 2336 C C . ALA A 1 309 ? 3.412 33.594 23.5 1 94.31 309 ALA A C 1
ATOM 2338 O O . ALA A 1 309 ? 3.551 32.375 23.406 1 94.31 309 ALA A O 1
ATOM 2339 N N . ARG A 1 310 ? 2.643 34.344 22.641 1 95.75 310 ARG A N 1
ATOM 2340 C CA . ARG A 1 310 ? 1.818 33.719 21.625 1 95.75 310 ARG A CA 1
ATOM 2341 C C . ARG A 1 310 ? 1.967 34.406 20.281 1 95.75 310 ARG A C 1
ATOM 2343 O O . ARG A 1 310 ? 2.322 35.594 20.234 1 95.75 310 ARG A O 1
ATOM 2350 N N . LEU A 1 311 ? 1.871 33.625 19.266 1 96.5 311 LEU A N 1
ATOM 2351 C CA . LEU A 1 311 ? 1.536 34.125 17.938 1 96.5 311 LEU A CA 1
ATOM 2352 C C . LEU A 1 311 ? 0.032 34.062 17.688 1 96.5 311 LEU A C 1
ATOM 2354 O O . LEU A 1 311 ? -0.549 32.969 17.672 1 96.5 311 LEU A O 1
ATOM 2358 N N . PHE A 1 312 ? -0.574 35.219 17.547 1 96.5 312 PHE A N 1
ATOM 2359 C CA . PHE A 1 312 ? -2.008 35.312 17.297 1 96.5 312 PHE A CA 1
ATOM 2360 C C . PHE A 1 312 ? -2.287 35.469 15.805 1 96.5 312 PHE A C 1
ATOM 2362 O O . PHE A 1 312 ? -1.593 36.219 15.117 1 96.5 312 PHE A O 1
ATOM 2369 N N . LEU A 1 313 ? -3.238 34.719 15.336 1 96.75 313 LEU A N 1
ATOM 2370 C CA . LEU A 1 313 ? -3.719 34.844 13.961 1 96.75 313 LEU A CA 1
ATOM 2371 C C . LEU A 1 313 ? -5.199 35.219 13.938 1 96.75 313 LEU A C 1
ATOM 2373 O O . LEU A 1 313 ? -6 34.625 14.664 1 96.75 313 LEU A O 1
ATOM 2377 N N . GLY A 1 314 ? -5.508 36.188 13.133 1 96.56 314 GLY A N 1
ATOM 2378 C CA . GLY A 1 314 ? -6.895 36.625 13.062 1 96.56 314 GLY A CA 1
ATOM 2379 C C . GLY A 1 314 ? -7.266 37.594 14.156 1 96.56 314 GLY A C 1
ATOM 2380 O O . GLY A 1 314 ? -6.418 38.344 14.633 1 96.56 314 GLY A O 1
ATOM 2381 N N . ALA A 1 315 ? -8.523 37.594 14.469 1 95.38 315 ALA A N 1
ATOM 2382 C CA . ALA A 1 315 ? -9.047 38.594 15.398 1 95.38 315 ALA A CA 1
ATOM 2383 C C . ALA A 1 315 ? -8.484 38.375 16.797 1 95.38 315 ALA A C 1
ATOM 2385 O O . ALA A 1 315 ? -8.328 37.219 17.234 1 95.38 315 ALA A O 1
ATOM 2386 N N . LEU A 1 316 ? -8.125 39.344 17.5 1 92.31 316 LEU A N 1
ATOM 2387 C CA . LEU A 1 316 ? -7.73 39.281 18.906 1 92.31 316 LEU A CA 1
ATOM 2388 C C . LEU A 1 316 ? -8.953 39.125 19.797 1 92.31 316 LEU A C 1
ATOM 2390 O O . LEU A 1 316 ? -10.078 39.438 19.375 1 92.31 316 LEU A O 1
ATOM 2394 N N . PRO A 1 317 ? -8.703 38.625 21.016 1 83.31 317 PRO A N 1
ATOM 2395 C CA . PRO A 1 317 ? -9.852 38.469 21.906 1 83.31 317 PRO A CA 1
ATOM 2396 C C . PRO A 1 317 ? -10.617 39.781 22.094 1 83.31 317 PRO A C 1
ATOM 2398 O O . PRO A 1 317 ? -10.016 40.812 22.375 1 83.31 317 PRO A O 1
ATOM 2401 N N . GLY A 1 318 ? -11.898 39.812 21.844 1 80.75 318 GLY A N 1
ATOM 2402 C CA . GLY A 1 318 ? -12.75 40.969 22.062 1 80.75 318 GLY A CA 1
ATOM 2403 C C . GLY A 1 318 ? -12.812 41.875 20.859 1 80.75 318 GLY A C 1
ATOM 2404 O O . GLY A 1 318 ? -13.562 42.875 20.859 1 80.75 318 GLY A O 1
ATOM 2405 N N . GLU A 1 319 ? -12.055 41.594 19.875 1 84.81 319 GLU A N 1
ATOM 2406 C CA . GLU A 1 319 ? -12.016 42.438 18.672 1 84.81 319 GLU A CA 1
ATOM 2407 C C . GLU A 1 319 ? -13.188 42.125 17.75 1 84.81 319 GLU A C 1
ATOM 2409 O O . GLU A 1 319 ? -13.492 40.969 17.484 1 84.81 319 GLU A O 1
ATOM 2414 N N . ALA A 1 320 ? -13.992 43.156 17.469 1 83.88 320 ALA A N 1
ATOM 2415 C CA . ALA A 1 320 ? -15.016 43 16.438 1 83.88 320 ALA A CA 1
ATOM 2416 C C . ALA A 1 320 ? -14.422 43.219 15.047 1 83.88 320 ALA A C 1
ATOM 2418 O O . ALA A 1 320 ? -14.594 44.281 14.453 1 83.88 320 ALA A O 1
ATOM 2419 N N . ALA A 1 321 ? -13.688 42.25 14.539 1 83.44 321 ALA A N 1
ATOM 2420 C CA . ALA A 1 321 ? -12.984 42.375 13.258 1 83.44 321 ALA A CA 1
ATOM 2421 C C . ALA A 1 321 ? -13.867 41.844 12.117 1 83.44 321 ALA A C 1
ATOM 2423 O O . ALA A 1 321 ? -14.617 40.906 12.281 1 83.44 321 ALA A O 1
ATOM 2424 N N . SER A 1 322 ? -13.836 42.625 11.008 1 90.88 322 SER A N 1
ATOM 2425 C CA . SER A 1 322 ? -14.562 42.219 9.812 1 90.88 322 SER A CA 1
ATOM 2426 C C . SER A 1 322 ? -13.641 41.531 8.812 1 90.88 322 SER A C 1
ATOM 2428 O O . SER A 1 322 ? -14.094 41.062 7.762 1 90.88 322 SER A O 1
ATOM 2430 N N . ALA A 1 323 ? -12.422 41.406 9.242 1 93.81 323 ALA A N 1
ATOM 2431 C CA . ALA A 1 323 ? -11.445 40.844 8.305 1 93.81 323 ALA A CA 1
ATOM 2432 C C . ALA A 1 323 ? -11.68 39.375 8.078 1 93.81 323 ALA A C 1
ATOM 2434 O O . ALA A 1 323 ? -11.969 38.625 9.023 1 93.81 323 ALA A O 1
ATOM 2435 N N . SER A 1 324 ? -11.719 38.938 6.82 1 95.19 324 SER A N 1
ATOM 2436 C CA . SER A 1 324 ? -11.695 37.562 6.395 1 95.19 324 SER A CA 1
ATOM 2437 C C . SER A 1 324 ? -10.578 37.312 5.387 1 95.19 324 SER A C 1
ATOM 2439 O O . SER A 1 324 ? -10.305 38.156 4.531 1 95.19 324 SER A O 1
ATOM 2441 N N . PHE A 1 325 ? -9.93 36.219 5.547 1 96 325 PHE A N 1
ATOM 2442 C CA . PHE A 1 325 ? -8.82 36 4.629 1 96 325 PHE A CA 1
ATOM 2443 C C . PHE A 1 325 ? -8.516 34.5 4.512 1 96 325 PHE A C 1
ATOM 2445 O O . PHE A 1 325 ? -8.922 33.719 5.367 1 96 325 PHE A O 1
ATOM 2452 N N . CYS A 1 326 ? -7.863 34.156 3.414 1 96.62 326 CYS A N 1
ATOM 2453 C CA . CYS A 1 326 ? -7.367 32.812 3.145 1 96.62 326 CYS A CA 1
ATOM 2454 C C . CYS A 1 326 ? -5.844 32.781 3.088 1 96.62 326 CYS A C 1
ATOM 2456 O O . CYS A 1 326 ? -5.238 33.562 2.352 1 96.62 326 CYS A O 1
ATOM 2458 N N . LEU A 1 327 ? -5.336 31.922 3.902 1 96.88 327 LEU A N 1
ATOM 2459 C CA . LEU A 1 327 ? -3.889 31.734 3.902 1 96.88 327 LEU A CA 1
ATOM 2460 C C . LEU A 1 327 ? -3.492 30.516 3.08 1 96.88 327 LEU A C 1
ATOM 2462 O O . LEU A 1 327 ? -3.936 29.406 3.361 1 96.88 327 LEU A O 1
ATOM 2466 N N . ASP A 1 328 ? -2.701 30.781 2.082 1 95.25 328 ASP A N 1
ATOM 2467 C CA . ASP A 1 328 ? -2.088 29.641 1.393 1 95.25 328 ASP A CA 1
ATOM 2468 C C . ASP A 1 328 ? -1.115 28.906 2.309 1 95.25 328 ASP A C 1
ATOM 2470 O O . ASP A 1 328 ? -0.908 27.703 2.158 1 95.25 328 ASP A O 1
ATOM 2474 N N . GLY A 1 329 ? -0.567 29.719 3.117 1 95.56 329 GLY A N 1
ATOM 2475 C CA . GLY A 1 329 ? 0.344 29.172 4.105 1 95.56 329 GLY A CA 1
ATOM 2476 C C . GLY A 1 329 ? 0.917 30.203 5.047 1 95.56 329 GLY A C 1
ATOM 2477 O O . GLY A 1 329 ? 0.889 31.406 4.746 1 95.56 329 GLY A O 1
ATOM 2478 N N . LEU A 1 330 ? 1.243 29.75 6.188 1 96.62 330 LEU A N 1
ATOM 2479 C CA . LEU A 1 330 ? 2.012 30.516 7.168 1 96.62 330 LEU A CA 1
ATOM 2480 C C . LEU A 1 330 ? 3.283 29.766 7.555 1 96.62 330 LEU A C 1
ATOM 2482 O O . LEU A 1 330 ? 3.229 28.609 7.953 1 96.62 330 LEU A O 1
ATOM 2486 N N . TRP A 1 331 ? 4.422 30.422 7.348 1 97.5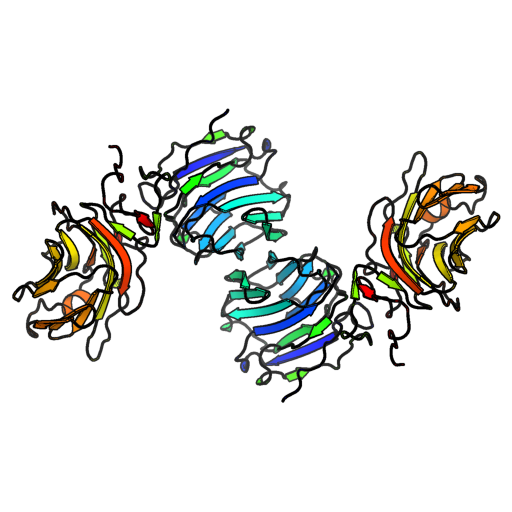6 331 TRP A N 1
ATOM 2487 C CA . TRP A 1 331 ? 5.711 29.781 7.621 1 97.56 331 TRP A CA 1
ATOM 2488 C C . TRP A 1 331 ? 6.461 30.547 8.711 1 97.56 331 TRP A C 1
ATOM 2490 O O . TRP A 1 331 ? 6.52 31.766 8.695 1 97.56 331 TRP A O 1
ATOM 2500 N N . ALA A 1 332 ? 6.934 29.828 9.672 1 97.38 332 ALA A N 1
ATOM 2501 C CA . ALA A 1 332 ? 7.844 30.359 10.688 1 97.38 332 ALA A CA 1
ATOM 2502 C C . ALA A 1 332 ? 9.25 29.781 10.516 1 97.38 332 ALA A C 1
ATOM 2504 O O . ALA A 1 332 ? 9.453 28.578 10.664 1 97.38 332 ALA A O 1
ATOM 2505 N N . GLN A 1 333 ? 10.211 30.594 10.203 1 96.88 333 GLN A N 1
ATOM 2506 C CA . GLN A 1 333 ? 11.578 30.172 9.953 1 96.88 333 GLN A CA 1
ATOM 2507 C C . GLN A 1 333 ? 11.633 29.109 8.859 1 96.88 333 GLN A C 1
ATOM 2509 O O . GLN A 1 333 ? 12.352 28.109 8.992 1 96.88 333 GLN A O 1
ATOM 2514 N N . GLY A 1 334 ? 10.758 29.25 7.957 1 95.19 334 GLY A N 1
ATOM 2515 C CA . GLY A 1 334 ? 10.766 28.359 6.812 1 95.19 334 GLY A CA 1
ATOM 2516 C C . GLY A 1 334 ? 9.906 27.125 7.012 1 95.19 334 GLY A C 1
ATOM 2517 O O . GLY A 1 334 ? 9.719 26.328 6.09 1 95.19 334 GLY A O 1
ATOM 2518 N N . GLN A 1 335 ? 9.359 26.953 8.172 1 96.44 335 GLN A N 1
ATOM 2519 C CA . GLN A 1 335 ? 8.516 25.797 8.445 1 96.44 335 GLN A CA 1
ATOM 2520 C C . GLN A 1 335 ? 7.039 26.172 8.406 1 96.44 335 GLN A C 1
ATOM 2522 O O . GLN A 1 335 ? 6.613 27.109 9.086 1 96.44 335 GLN A O 1
ATOM 2527 N N . LYS A 1 336 ? 6.371 25.406 7.621 1 96.19 336 LYS A N 1
ATOM 2528 C CA . LYS A 1 336 ? 4.938 25.688 7.512 1 96.19 336 LYS A CA 1
ATOM 2529 C C . LYS A 1 336 ? 4.211 25.312 8.805 1 96.19 336 LYS A C 1
ATOM 2531 O O . LYS A 1 336 ? 4.438 24.234 9.367 1 96.19 336 LYS A O 1
ATOM 2536 N N . LEU A 1 337 ? 3.381 26.141 9.242 1 96 337 LEU A N 1
ATOM 2537 C CA . LEU A 1 337 ? 2.619 25.891 10.461 1 96 337 LEU A CA 1
ATOM 2538 C C . LEU A 1 337 ? 1.313 25.156 10.148 1 96 337 LEU A C 1
ATOM 2540 O O . LEU A 1 337 ? 0.654 25.469 9.148 1 96 337 LEU A O 1
ATOM 2544 N N . ASP A 1 338 ? 0.998 24.234 10.992 1 94.38 338 ASP A N 1
ATOM 2545 C CA . ASP A 1 338 ? -0.24 23.484 10.867 1 94.38 338 ASP A CA 1
ATOM 2546 C C . ASP A 1 338 ? -1.329 24.047 11.773 1 94.38 338 ASP A C 1
ATOM 2548 O O . ASP A 1 338 ? -1.201 24.031 13 1 94.38 338 ASP A O 1
ATOM 2552 N N . MET A 1 339 ? -2.396 24.516 11.18 1 93.5 339 MET A N 1
ATOM 2553 C CA . MET A 1 339 ? -3.469 25.172 11.93 1 93.5 339 MET A CA 1
ATOM 2554 C C . MET A 1 339 ? -4.098 24.203 12.93 1 93.5 339 MET A C 1
ATOM 2556 O O . MET A 1 339 ? -4.641 24.625 13.945 1 93.5 339 MET A O 1
ATOM 2560 N N . ASP A 1 340 ? -4.016 22.953 12.688 1 92.19 340 ASP A N 1
ATOM 2561 C CA . ASP A 1 340 ? -4.59 21.953 13.594 1 92.19 340 ASP A CA 1
ATOM 2562 C C . ASP A 1 340 ? -3.742 21.812 14.852 1 92.19 340 ASP A C 1
ATOM 2564 O O . ASP A 1 340 ? -4.184 21.219 15.836 1 92.19 340 ASP A O 1
ATOM 2568 N N . ARG A 1 341 ? -2.572 22.344 14.852 1 91.56 341 ARG A N 1
ATOM 2569 C CA . ARG A 1 341 ? -1.679 22.234 16 1 91.56 341 ARG A CA 1
ATOM 2570 C C . ARG A 1 341 ? -1.703 23.516 16.828 1 91.56 341 ARG A C 1
ATOM 2572 O O . ARG A 1 341 ? -0.914 23.672 17.766 1 91.56 341 ARG A O 1
ATOM 2579 N N . ALA A 1 342 ? -2.574 24.375 16.5 1 93.94 342 ALA A N 1
ATOM 2580 C CA . ALA A 1 342 ? -2.727 25.609 17.281 1 93.94 342 ALA A CA 1
ATOM 2581 C C . ALA A 1 342 ? -3.143 25.297 18.719 1 93.94 342 ALA A C 1
ATOM 2583 O O . ALA A 1 342 ? -3.887 24.344 18.969 1 93.94 342 ALA A O 1
ATOM 2584 N N . LEU A 1 343 ? -2.629 26.062 19.641 1 92.31 343 LEU A N 1
ATOM 2585 C CA . LEU A 1 343 ? -2.986 25.922 21.047 1 92.31 343 LEU A CA 1
ATOM 2586 C C . LEU A 1 343 ? -4.484 26.109 21.234 1 92.31 343 LEU A C 1
ATOM 2588 O O . LEU A 1 343 ? -5.105 25.391 22.031 1 92.31 343 LEU A O 1
ATOM 2592 N N . ASN A 1 344 ? -4.949 27.094 20.594 1 91.06 344 ASN A N 1
ATOM 2593 C CA . ASN A 1 344 ? -6.371 27.422 20.547 1 91.06 344 ASN A CA 1
ATOM 2594 C C . ASN A 1 344 ? -6.785 27.984 19.188 1 91.06 344 ASN A C 1
ATOM 2596 O O . ASN A 1 344 ? -5.992 28.656 18.531 1 91.06 344 ASN A O 1
ATOM 2600 N N . ARG A 1 345 ? -7.977 27.578 18.812 1 91.44 345 ARG A N 1
ATOM 2601 C CA . ARG A 1 345 ? -8.469 28.125 17.547 1 91.44 345 ARG A CA 1
ATOM 2602 C C . ARG A 1 345 ? -9.992 28.109 17.516 1 91.44 345 ARG A C 1
ATOM 2604 O O . ARG A 1 345 ? -10.633 27.25 18.125 1 91.44 345 ARG A O 1
ATOM 2611 N N . SER A 1 346 ? -10.469 29.062 16.781 1 89.94 346 SER A N 1
ATOM 2612 C CA . SER A 1 346 ? -11.906 29.109 16.562 1 89.94 346 SER A CA 1
ATOM 2613 C C . SER A 1 346 ? -12.383 27.906 15.75 1 89.94 346 SER A C 1
ATOM 2615 O O . SER A 1 346 ? -11.688 27.453 14.844 1 89.94 346 SER A O 1
ATOM 2617 N N . GLN A 1 347 ? -13.617 27.453 15.977 1 84.62 347 GLN A N 1
ATOM 2618 C CA . GLN A 1 347 ? -14.164 26.266 15.352 1 84.62 347 GLN A CA 1
ATOM 2619 C C . GLN A 1 347 ? -14.547 26.516 13.898 1 84.62 347 GLN A C 1
ATOM 2621 O O . GLN A 1 347 ? -14.672 25.594 13.102 1 84.62 347 GLN A O 1
ATOM 2626 N N . ASN A 1 348 ? -14.75 27.766 13.656 1 88.06 348 ASN A N 1
ATOM 2627 C CA . ASN A 1 348 ? -15.242 28.078 12.32 1 88.06 348 ASN A CA 1
ATOM 2628 C C . ASN A 1 348 ? -14.094 28.312 11.344 1 88.06 348 ASN A C 1
ATOM 2630 O O . ASN A 1 348 ? -14.32 28.625 10.172 1 88.06 348 ASN A O 1
ATOM 2634 N N . ILE A 1 349 ? -12.867 28.141 11.773 1 92 349 ILE A N 1
ATOM 2635 C CA . ILE A 1 349 ? -11.727 28.219 10.875 1 92 349 ILE A CA 1
ATOM 2636 C C . ILE A 1 349 ? -11.688 26.984 9.977 1 92 349 ILE A C 1
ATOM 2638 O O . ILE A 1 349 ? -11.883 25.859 10.453 1 92 349 ILE A O 1
ATOM 2642 N N . TRP A 1 350 ? -11.555 27.219 8.664 1 92.94 350 TRP A N 1
ATOM 2643 C CA . TRP A 1 350 ? -11.18 26.125 7.781 1 92.94 350 TRP A CA 1
ATOM 2644 C C . TRP A 1 350 ? -9.672 25.891 7.797 1 92.94 350 TRP A C 1
ATOM 2646 O O . TRP A 1 350 ? -8.914 26.672 7.203 1 92.94 350 TRP A O 1
ATOM 2656 N N . THR A 1 351 ? -9.273 24.859 8.352 1 94.12 351 THR A N 1
ATOM 2657 C CA . THR A 1 351 ? -7.863 24.734 8.711 1 94.12 351 THR A CA 1
ATOM 2658 C C . THR A 1 351 ? -7.023 24.391 7.484 1 94.12 351 THR A C 1
ATOM 2660 O O . THR A 1 351 ? -5.84 24.734 7.422 1 94.12 351 THR A O 1
ATOM 2663 N N . HIS A 1 352 ? -7.629 23.703 6.5 1 95.31 352 HIS A N 1
ATOM 2664 C CA . HIS A 1 352 ? -6.812 23.281 5.363 1 95.31 352 HIS A CA 1
ATOM 2665 C C . HIS A 1 352 ? -7.551 23.5 4.047 1 95.31 352 HIS A C 1
ATOM 2667 O O . HIS A 1 352 ? -7.246 22.859 3.045 1 95.31 352 HIS A O 1
ATOM 2673 N N . SER A 1 353 ? -8.5 24.391 4.105 1 94.5 353 SER A N 1
ATOM 2674 C CA . SER A 1 353 ? -9.219 24.719 2.883 1 94.5 353 SER A CA 1
ATOM 2675 C C . SER A 1 353 ? -9.664 26.188 2.885 1 94.5 353 SER A C 1
ATOM 2677 O O . SER A 1 353 ? -9.688 26.828 3.934 1 94.5 353 SER A O 1
ATOM 2679 N N . CYS A 1 354 ? -9.891 26.656 1.676 1 94.69 354 CYS A N 1
ATOM 2680 C CA . CYS A 1 354 ? -10.383 28.016 1.451 1 94.69 354 CYS A CA 1
ATOM 2681 C C . CYS A 1 354 ? -11.523 28.016 0.439 1 94.69 354 CYS A C 1
ATOM 2683 O O . CYS A 1 354 ? -11.531 27.219 -0.498 1 94.69 354 CYS A O 1
ATOM 2685 N N . PRO A 1 355 ? -12.453 28.891 0.74 1 91.69 355 PRO A N 1
ATOM 2686 C CA . PRO A 1 355 ? -13.461 29.047 -0.314 1 91.69 355 PRO A CA 1
ATOM 2687 C C . PRO A 1 355 ? -12.875 29.641 -1.596 1 91.69 355 PRO A C 1
ATOM 2689 O O . PRO A 1 355 ? -11.812 30.266 -1.562 1 91.69 355 PRO A O 1
ATOM 2692 N N . GLN A 1 356 ? -13.539 29.406 -2.658 1 89.38 356 GLN A N 1
ATOM 2693 C CA . GLN A 1 356 ? -13.062 29.938 -3.936 1 89.38 356 GLN A CA 1
ATOM 2694 C C . GLN A 1 356 ? -13.18 31.453 -3.984 1 89.38 356 GLN A C 1
ATOM 2696 O O . GLN A 1 356 ? -12.383 32.125 -4.656 1 89.38 356 GLN A O 1
ATOM 2701 N N . SER A 1 357 ? -14.188 32.031 -3.344 1 87.38 357 SER A N 1
ATOM 2702 C CA . SER A 1 357 ? -14.375 33.469 -3.225 1 87.38 357 SER A CA 1
ATOM 2703 C C . SER A 1 357 ? -14.922 33.844 -1.853 1 87.38 357 SER A C 1
ATOM 2705 O O . SER A 1 357 ? -15.539 33 -1.177 1 87.38 357 SER A O 1
ATOM 2707 N N . LEU A 1 358 ? -14.523 34.969 -1.278 1 78.69 358 LEU A N 1
ATOM 2708 C CA . LEU A 1 358 ? -14.977 35.406 0.039 1 78.69 358 LEU A CA 1
ATOM 2709 C C . LEU A 1 358 ? -16.422 35.875 -0.012 1 78.69 358 LEU A C 1
ATOM 2711 O O . LEU A 1 358 ? -17.078 36 1.026 1 78.69 358 LEU A O 1
ATOM 2715 N N . GLY A 1 359 ? -17.016 36.156 -1.209 1 61.59 359 GLY A N 1
ATOM 2716 C CA . GLY A 1 359 ? -18.359 36.719 -1.291 1 61.59 359 GLY A CA 1
ATOM 2717 C C . GLY A 1 359 ? -19.406 35.844 -0.653 1 61.59 359 GLY A C 1
ATOM 2718 O O . GLY A 1 359 ? -19.078 34.875 0.016 1 61.59 359 GLY A O 1
ATOM 2719 N N . ASN A 1 360 ? -20.766 35.906 -1.042 1 49.72 360 ASN A N 1
ATOM 2720 C CA . ASN A 1 360 ? -22.078 35.625 -0.455 1 49.72 360 ASN A CA 1
ATOM 2721 C C . ASN A 1 360 ? -22.219 34.188 -0.019 1 49.72 360 ASN A C 1
ATOM 2723 O O . ASN A 1 360 ? -23.25 33.781 0.517 1 49.72 360 ASN A O 1
ATOM 2727 N N . ASP A 1 361 ? -21.672 33.25 -0.548 1 45.16 361 ASP A N 1
ATOM 2728 C CA . ASP A 1 361 ? -22.25 31.922 -0.352 1 45.16 361 ASP A CA 1
ATOM 2729 C C . ASP A 1 361 ? -21.719 31.281 0.932 1 45.16 361 ASP A C 1
ATOM 2731 O O . ASP A 1 361 ? -21.938 30.094 1.171 1 45.16 361 ASP A O 1
ATOM 2735 N N . THR A 1 362 ? -20.875 31.906 1.635 1 45.28 362 THR A N 1
ATOM 2736 C CA . THR A 1 362 ? -20.422 31.234 2.854 1 45.28 362 THR A CA 1
ATOM 2737 C C . THR A 1 362 ? -21.484 31.328 3.941 1 45.28 362 THR A C 1
ATOM 2739 O O . THR A 1 362 ? -21.375 32.125 4.863 1 45.28 362 THR A O 1
ATOM 2742 N N . ASP A 1 363 ? -22.719 31.562 3.727 1 38.62 363 ASP A N 1
ATOM 2743 C CA . ASP A 1 363 ? -23.797 31.609 4.723 1 38.62 363 ASP A CA 1
ATOM 2744 C C . ASP A 1 363 ? -23.688 30.438 5.691 1 38.62 363 ASP A C 1
ATOM 2746 O O . ASP A 1 363 ? -23.984 29.297 5.332 1 38.62 363 ASP A O 1
ATOM 2750 N N . THR A 1 364 ? -22.703 30.391 6.48 1 38.88 364 THR A N 1
ATOM 2751 C CA . THR A 1 364 ? -22.906 29.547 7.656 1 38.88 364 THR A CA 1
ATOM 2752 C C . THR A 1 364 ? -24.266 29.812 8.281 1 38.88 364 THR A C 1
ATOM 2754 O O . THR A 1 364 ? -24.578 30.938 8.656 1 38.88 364 THR A O 1
ATOM 2757 N N . THR A 1 365 ? -25.375 29.234 7.863 1 31.94 365 THR A N 1
ATOM 2758 C CA . THR A 1 365 ? -26.672 29.312 8.539 1 31.94 365 THR A CA 1
ATOM 2759 C C . THR A 1 365 ? -26.484 29.328 10.055 1 31.94 365 THR A C 1
ATOM 2761 O O . THR A 1 365 ? -25.922 28.375 10.625 1 31.94 365 THR A O 1
ATOM 2764 N N . HIS A 1 366 ? -26.516 30.516 10.727 1 27.83 366 HIS A N 1
ATOM 2765 C CA . HIS A 1 366 ? -26.969 30.516 12.117 1 27.83 366 HIS A CA 1
ATOM 2766 C C . HIS A 1 366 ? -28.297 29.797 12.258 1 27.83 366 HIS A C 1
ATOM 2768 O O . HIS A 1 366 ? -29.188 29.969 11.422 1 27.83 366 HIS A O 1
ATOM 2774 N N . ARG B 1 1 ? 31.141 3.881 -21.516 1 29.16 1 ARG B N 1
ATOM 2775 C CA . ARG B 1 1 ? 29.797 3.686 -20.984 1 29.16 1 ARG B CA 1
ATOM 2776 C C . ARG B 1 1 ? 29.719 2.447 -20.094 1 29.16 1 ARG B C 1
ATOM 2778 O O . ARG B 1 1 ? 30.016 1.336 -20.547 1 29.16 1 ARG B O 1
ATOM 2785 N N . ILE B 1 2 ? 30 2.529 -18.891 1 36.84 2 ILE B N 1
ATOM 2786 C CA . ILE B 1 2 ? 29.938 1.354 -18.031 1 36.84 2 ILE B CA 1
ATOM 2787 C C . ILE B 1 2 ? 28.703 0.525 -18.375 1 36.84 2 ILE B C 1
ATOM 2789 O O . ILE B 1 2 ? 27.578 1.035 -18.359 1 36.84 2 ILE B O 1
ATOM 2793 N N . GLN B 1 3 ? 28.688 -0.457 -19.047 1 48.84 3 GLN B N 1
ATOM 2794 C CA . GLN B 1 3 ? 27.625 -1.314 -19.578 1 48.84 3 GLN B CA 1
ATOM 2795 C C . GLN B 1 3 ? 26.812 -1.935 -18.453 1 48.84 3 GLN B C 1
ATOM 2797 O O . GLN B 1 3 ? 27.375 -2.449 -17.484 1 48.84 3 GLN B O 1
ATOM 2802 N N . ASP B 1 4 ? 25.594 -1.577 -18.219 1 63.56 4 ASP B N 1
ATOM 2803 C CA . ASP B 1 4 ? 24.688 -2.141 -17.234 1 63.56 4 ASP B CA 1
ATOM 2804 C C . ASP B 1 4 ? 24.734 -3.666 -17.25 1 63.56 4 ASP B C 1
ATOM 2806 O O . ASP B 1 4 ? 24.797 -4.277 -18.312 1 63.56 4 ASP B O 1
ATOM 2810 N N . PRO B 1 5 ? 25.078 -4.297 -16.078 1 68.25 5 PRO B N 1
ATOM 2811 C CA . PRO B 1 5 ? 25.094 -5.762 -16.031 1 68.25 5 PRO B CA 1
ATOM 2812 C C . PRO B 1 5 ? 23.859 -6.383 -16.688 1 68.25 5 PRO B C 1
ATOM 2814 O O . PRO B 1 5 ? 22.797 -5.758 -16.719 1 68.25 5 PRO B O 1
ATOM 2817 N N . PRO B 1 6 ? 24.078 -7.488 -17.359 1 79.5 6 PRO B N 1
ATOM 2818 C CA . PRO B 1 6 ? 22.969 -8.148 -18.062 1 79.5 6 PRO B CA 1
ATOM 2819 C C . PRO B 1 6 ? 21.859 -8.57 -17.109 1 79.5 6 PRO B C 1
ATOM 2821 O O . PRO B 1 6 ? 22.078 -8.688 -15.898 1 79.5 6 PRO B O 1
ATOM 2824 N N . ALA B 1 7 ? 20.688 -8.695 -17.656 1 88.38 7 ALA B N 1
ATOM 2825 C CA . ALA B 1 7 ? 19.516 -9.18 -16.906 1 88.38 7 ALA B CA 1
ATOM 2826 C C . ALA B 1 7 ? 19.734 -10.617 -16.438 1 88.38 7 ALA B C 1
ATOM 2828 O O . ALA B 1 7 ? 20.375 -11.414 -17.141 1 88.38 7 ALA B O 1
ATOM 2829 N N . VAL B 1 8 ? 19.266 -10.93 -15.273 1 88.25 8 VAL B N 1
ATOM 2830 C CA . VAL B 1 8 ? 19.438 -12.25 -14.672 1 88.25 8 VAL B CA 1
ATOM 2831 C C . VAL B 1 8 ? 18.062 -12.875 -14.43 1 88.25 8 VAL B C 1
ATOM 2833 O O . VAL B 1 8 ? 17.125 -12.203 -13.984 1 88.25 8 VAL B O 1
ATOM 2836 N N . HIS B 1 9 ? 17.953 -14.141 -14.781 1 90.56 9 HIS B N 1
ATOM 2837 C CA . HIS B 1 9 ? 16.734 -14.883 -14.5 1 90.56 9 HIS B CA 1
ATOM 2838 C C . HIS B 1 9 ? 16.688 -15.344 -13.047 1 90.56 9 HIS B C 1
ATOM 2840 O O . HIS B 1 9 ? 17.688 -15.82 -12.516 1 90.56 9 HIS B O 1
ATOM 2846 N N . LEU B 1 10 ? 15.57 -15.172 -12.336 1 89.31 10 LEU B N 1
ATOM 2847 C CA . LEU B 1 10 ? 15.453 -15.305 -10.891 1 89.31 10 LEU B CA 1
ATOM 2848 C C . LEU B 1 10 ? 15.281 -16.766 -10.492 1 89.31 10 LEU B C 1
ATOM 2850 O O . LEU B 1 10 ? 15.469 -17.109 -9.32 1 89.31 10 LEU B O 1
ATOM 2854 N N . SER B 1 11 ? 14.75 -17.609 -11.25 1 80.88 11 SER B N 1
ATOM 2855 C CA . SER B 1 11 ? 14.609 -18.984 -10.812 1 80.88 11 SER B CA 1
ATOM 2856 C C . SER B 1 11 ? 15.922 -19.75 -10.961 1 80.88 11 SER B C 1
ATOM 2858 O O . SER B 1 11 ? 16.578 -19.656 -11.992 1 80.88 11 SER B O 1
ATOM 2860 N N . SER B 1 12 ? 16.406 -20.234 -9.664 1 66.88 12 SER B N 1
ATOM 2861 C CA . SER B 1 12 ? 17.641 -20.984 -9.656 1 66.88 12 SER B CA 1
ATOM 2862 C C . SER B 1 12 ? 17.5 -22.297 -10.43 1 66.88 12 SER B C 1
ATOM 2864 O O . SER B 1 12 ? 16.391 -22.641 -10.859 1 66.88 12 SER B O 1
ATOM 2866 N N . ALA B 1 13 ? 18.641 -22.922 -10.57 1 63.5 13 ALA B N 1
ATOM 2867 C CA . ALA B 1 13 ? 18.672 -24.219 -11.219 1 63.5 13 ALA B CA 1
ATOM 2868 C C . ALA B 1 13 ? 17.828 -25.234 -10.445 1 63.5 13 ALA B C 1
ATOM 2870 O O . ALA B 1 13 ? 17.156 -26.078 -11.039 1 63.5 13 ALA B O 1
ATOM 2871 N N . SER B 1 14 ? 17.891 -25 -9.094 1 61.69 14 SER B N 1
ATOM 2872 C CA . SER B 1 14 ? 17.141 -25.922 -8.258 1 61.69 14 SER B CA 1
ATOM 2873 C C . SER B 1 14 ? 15.672 -25.5 -8.148 1 61.69 14 SER B C 1
ATOM 2875 O O . SER B 1 14 ? 14.836 -26.25 -7.652 1 61.69 14 SER B O 1
ATOM 2877 N N . GLY B 1 15 ? 15.422 -24.406 -8.781 1 63.31 15 GLY B N 1
ATOM 2878 C CA . GLY B 1 15 ? 14.086 -23.844 -8.844 1 63.31 15 GLY B CA 1
ATOM 2879 C C . GLY B 1 15 ? 13.656 -23.188 -7.543 1 63.31 15 GLY B C 1
ATOM 2880 O O . GLY B 1 15 ? 12.641 -22.484 -7.5 1 63.31 15 GLY B O 1
ATOM 2881 N N . GLN B 1 16 ? 14.469 -23.438 -6.457 1 70.25 16 GLN B N 1
ATOM 2882 C CA . GLN B 1 16 ? 13.914 -22.906 -5.219 1 70.25 16 GLN B CA 1
ATOM 2883 C C . GLN B 1 16 ? 14.93 -22.031 -4.484 1 70.25 16 GLN B C 1
ATOM 2885 O O . GLN B 1 16 ? 14.57 -21.281 -3.586 1 70.25 16 GLN B O 1
ATOM 2890 N N . GLY B 1 17 ? 16.203 -22.172 -4.91 1 84.06 17 GLY B N 1
ATOM 2891 C CA . GLY B 1 17 ? 17.188 -21.391 -4.184 1 84.06 17 GLY B CA 1
ATOM 2892 C C . GLY B 1 17 ? 17.469 -20.031 -4.812 1 84.06 17 GLY B C 1
ATOM 2893 O O . GLY B 1 17 ? 16.984 -19.75 -5.91 1 84.06 17 GLY B O 1
ATOM 2894 N N . PRO B 1 18 ? 18.25 -19.234 -4.023 1 91.12 18 PRO B N 1
ATOM 2895 C CA . PRO B 1 18 ? 18.562 -17.906 -4.562 1 91.12 18 PRO B CA 1
ATOM 2896 C C . PRO B 1 18 ? 19.562 -17.953 -5.715 1 91.12 18 PRO B C 1
ATOM 2898 O O . PRO B 1 18 ? 20.359 -18.891 -5.797 1 91.12 18 PRO B O 1
ATOM 2901 N N . VAL B 1 19 ? 19.453 -17.016 -6.578 1 90.44 19 VAL B N 1
ATOM 2902 C CA . VAL B 1 19 ? 20.375 -16.906 -7.703 1 90.44 19 VAL B CA 1
ATOM 2903 C C . VAL B 1 19 ? 21.719 -16.344 -7.219 1 90.44 19 VAL B C 1
ATOM 2905 O O . VAL B 1 19 ? 22.766 -16.688 -7.77 1 90.44 19 VAL B O 1
ATOM 2908 N N . THR B 1 20 ? 21.656 -15.531 -6.246 1 91.25 20 THR B N 1
ATOM 2909 C CA . THR B 1 20 ? 22.875 -14.969 -5.672 1 91.25 20 THR B CA 1
ATOM 2910 C C . THR B 1 20 ? 22.641 -14.547 -4.223 1 91.25 20 THR B C 1
ATOM 2912 O O . THR B 1 20 ? 21.516 -14.211 -3.838 1 91.25 20 THR B O 1
ATOM 2915 N N . ILE B 1 21 ? 23.688 -14.648 -3.463 1 94.38 21 ILE B N 1
ATOM 2916 C CA . ILE B 1 21 ? 23.688 -14.219 -2.07 1 94.38 21 ILE B CA 1
ATOM 2917 C C . ILE B 1 21 ? 24.828 -13.227 -1.841 1 94.38 21 ILE B C 1
ATOM 2919 O O . ILE B 1 21 ? 25.969 -13.461 -2.275 1 94.38 21 ILE B O 1
ATOM 2923 N N . MET B 1 22 ? 24.531 -12.172 -1.233 1 95.62 22 MET B N 1
ATOM 2924 C CA . MET B 1 22 ? 25.516 -11.141 -0.917 1 95.62 22 MET B CA 1
ATOM 2925 C C . MET B 1 22 ? 25.516 -10.828 0.575 1 95.62 22 MET B C 1
ATOM 2927 O O . MET B 1 22 ? 24.469 -10.867 1.222 1 95.62 22 MET B O 1
ATOM 2931 N N . THR B 1 23 ? 26.672 -10.547 1.063 1 95.81 23 THR B N 1
ATOM 2932 C CA . THR B 1 23 ? 26.766 -10.117 2.453 1 95.81 23 THR B CA 1
ATOM 2933 C C . THR B 1 23 ? 27.406 -8.734 2.547 1 95.81 23 THR B C 1
ATOM 2935 O O . THR B 1 23 ? 28.219 -8.359 1.702 1 95.81 23 THR B O 1
ATOM 2938 N N . PHE B 1 24 ? 27.031 -8.031 3.566 1 94.25 24 PHE B N 1
ATOM 2939 C CA . PHE B 1 24 ? 27.484 -6.66 3.75 1 94.25 24 PHE B CA 1
ATOM 2940 C C . PHE B 1 24 ? 27.875 -6.406 5.203 1 94.25 24 PHE B C 1
ATOM 2942 O O . PHE B 1 24 ? 27.25 -6.953 6.117 1 94.25 24 PHE B O 1
ATOM 2949 N N . ASP B 1 25 ? 28.828 -5.551 5.379 1 92.25 25 ASP B N 1
ATOM 2950 C CA . ASP B 1 25 ? 29.172 -5.051 6.703 1 92.25 25 ASP B CA 1
ATOM 2951 C C . ASP B 1 25 ? 28.281 -3.879 7.105 1 92.25 25 ASP B C 1
ATOM 2953 O O . ASP B 1 25 ? 28.422 -2.775 6.57 1 92.25 25 ASP B O 1
ATOM 2957 N N . PHE B 1 26 ? 27.469 -4.098 8.023 1 86.56 26 PHE B N 1
ATOM 2958 C CA . PHE B 1 26 ? 26.453 -3.125 8.422 1 86.56 26 PHE B CA 1
ATOM 2959 C C . PHE B 1 26 ? 27.109 -1.832 8.898 1 86.56 26 PHE B C 1
ATOM 2961 O O . PHE B 1 26 ? 26.578 -0.742 8.672 1 86.56 26 PHE B O 1
ATOM 2968 N N . THR B 1 27 ? 28.156 -1.86 9.539 1 84.44 27 THR B N 1
ATOM 2969 C CA . THR B 1 27 ? 28.812 -0.711 10.141 1 84.44 27 THR B CA 1
ATOM 2970 C C . THR B 1 27 ? 29.406 0.206 9.07 1 84.44 27 THR B C 1
ATOM 2972 O O . THR B 1 27 ? 29.656 1.383 9.336 1 84.44 27 THR B O 1
ATOM 2975 N N . LYS B 1 28 ? 29.578 -0.317 7.965 1 87.25 28 LYS B N 1
ATOM 2976 C CA . LYS B 1 28 ? 30.219 0.457 6.902 1 87.25 28 LYS B CA 1
ATOM 2977 C C . LYS B 1 28 ? 29.188 0.931 5.875 1 87.25 28 LYS B C 1
ATOM 2979 O O . LYS B 1 28 ? 29.531 1.63 4.922 1 87.25 28 LYS B O 1
ATOM 2984 N N . MET B 1 29 ? 27.984 0.526 6.082 1 87.12 29 MET B N 1
ATOM 2985 C CA . MET B 1 29 ? 26.984 0.788 5.059 1 87.12 29 MET B CA 1
ATOM 2986 C C . MET B 1 29 ? 26.5 2.232 5.129 1 87.12 29 MET B C 1
ATOM 2988 O O . MET B 1 29 ? 26.109 2.711 6.195 1 87.12 29 MET B O 1
ATOM 2992 N N . ARG B 1 30 ? 26.469 2.941 4.02 1 86.69 30 ARG B N 1
ATOM 2993 C CA . ARG B 1 30 ? 25.969 4.305 3.91 1 86.69 30 ARG B CA 1
ATOM 2994 C C . ARG B 1 30 ? 24.656 4.344 3.146 1 86.69 30 ARG B C 1
ATOM 2996 O O . ARG B 1 30 ? 23.859 5.273 3.307 1 86.69 30 ARG B O 1
ATOM 3003 N N . LYS B 1 31 ? 24.594 3.367 2.238 1 86.88 31 LYS B N 1
ATOM 3004 C CA . LYS B 1 31 ? 23.375 3.221 1.457 1 86.88 31 LYS B CA 1
ATOM 3005 C C . LYS B 1 31 ? 22.531 2.045 1.957 1 86.88 31 LYS B C 1
ATOM 3007 O O . LYS B 1 31 ? 23.031 0.919 2.045 1 86.88 31 LYS B O 1
ATOM 3012 N N . THR B 1 32 ? 21.25 2.305 2.209 1 91.06 32 THR B N 1
ATOM 3013 C CA . THR B 1 32 ? 20.391 1.28 2.773 1 91.06 32 THR B CA 1
ATOM 3014 C C . THR B 1 32 ? 19.219 0.992 1.843 1 91.06 32 THR B C 1
ATOM 3016 O O . THR B 1 32 ? 18.078 0.801 2.299 1 91.06 32 THR B O 1
ATOM 3019 N N . SER B 1 33 ? 19.469 1.117 0.602 1 95.12 33 SER B N 1
ATOM 3020 C CA . SER B 1 33 ? 18.422 0.862 -0.379 1 95.12 33 SER B CA 1
ATOM 3021 C C . SER B 1 33 ? 18.875 -0.13 -1.44 1 95.12 33 SER B C 1
ATOM 3023 O O . SER B 1 33 ? 20.078 -0.227 -1.728 1 95.12 33 SER B O 1
ATOM 3025 N N . SER B 1 34 ? 18 -0.929 -1.923 1 96 34 SER B N 1
ATOM 3026 C CA . SER B 1 34 ? 18.188 -1.799 -3.08 1 96 34 SER B CA 1
ATOM 3027 C C . SER B 1 34 ? 17.172 -1.483 -4.176 1 96 34 SER B C 1
ATOM 3029 O O . SER B 1 34 ? 15.992 -1.276 -3.895 1 96 34 SER B O 1
ATOM 3031 N N . SER B 1 35 ? 17.641 -1.39 -5.387 1 97.5 35 SER B N 1
ATOM 3032 C CA . SER B 1 35 ? 16.781 -1.082 -6.52 1 97.5 35 SER B CA 1
ATOM 3033 C C . SER B 1 35 ? 17.078 -1.983 -7.711 1 97.5 35 SER B C 1
ATOM 3035 O O . SER B 1 35 ? 18.219 -2.412 -7.895 1 97.5 35 SER B O 1
ATOM 3037 N N . PHE B 1 36 ? 16.094 -2.281 -8.492 1 97.44 36 PHE B N 1
ATOM 3038 C CA . PHE B 1 36 ? 16.203 -3.145 -9.664 1 97.44 36 PHE B CA 1
ATOM 3039 C C . PHE B 1 36 ? 14.984 -3.002 -10.562 1 97.44 36 PHE B C 1
ATOM 3041 O O . PHE B 1 36 ? 14 -2.369 -10.188 1 97.44 36 PHE B O 1
ATOM 3048 N N . GLU B 1 37 ? 15.141 -3.506 -11.734 1 97.94 37 GLU B N 1
ATOM 3049 C CA . GLU B 1 37 ? 14 -3.646 -12.633 1 97.94 37 GLU B CA 1
ATOM 3050 C C . GLU B 1 37 ? 13.562 -5.105 -12.75 1 97.94 37 GLU B C 1
ATOM 3052 O O . GLU B 1 37 ? 14.398 -6 -12.875 1 97.94 37 GLU B O 1
ATOM 3057 N N . LEU B 1 38 ? 12.258 -5.332 -12.641 1 97.75 38 LEU B N 1
ATOM 3058 C CA . LEU B 1 38 ? 11.695 -6.68 -12.648 1 97.75 38 LEU B CA 1
ATOM 3059 C C . LEU B 1 38 ? 10.727 -6.863 -13.812 1 97.75 38 LEU B C 1
ATOM 3061 O O . LEU B 1 38 ? 9.906 -5.988 -14.086 1 97.75 38 LEU B O 1
ATOM 3065 N N . ARG B 1 39 ? 10.852 -7.914 -14.508 1 97.19 39 ARG B N 1
ATOM 3066 C CA . ARG B 1 39 ? 9.898 -8.336 -15.531 1 97.19 39 ARG B CA 1
ATOM 3067 C C . ARG B 1 39 ? 9.453 -9.781 -15.305 1 97.19 39 ARG B C 1
ATOM 3069 O O . ARG B 1 39 ? 10.289 -10.68 -15.18 1 97.19 39 ARG B O 1
ATOM 3076 N N . THR B 1 40 ? 8.156 -10.031 -15.203 1 97 40 THR B N 1
ATOM 3077 C CA . THR B 1 40 ? 7.68 -11.391 -14.961 1 97 40 THR B CA 1
ATOM 3078 C C . THR B 1 40 ? 6.215 -11.531 -15.367 1 97 40 THR B C 1
ATOM 3080 O O . THR B 1 40 ? 5.477 -10.539 -15.391 1 97 40 THR B O 1
ATOM 3083 N N . TRP B 1 41 ? 5.836 -12.688 -15.758 1 97.06 41 TRP B N 1
ATOM 3084 C CA . TRP B 1 41 ? 4.434 -13.062 -15.906 1 97.06 41 TRP B CA 1
ATOM 3085 C C . TRP B 1 41 ? 3.949 -13.859 -14.703 1 97.06 41 TRP B C 1
ATOM 3087 O O . TRP B 1 41 ? 2.758 -14.156 -14.586 1 97.06 41 TRP B O 1
ATOM 3097 N N . ASP B 1 42 ? 4.848 -14.211 -13.812 1 96.75 42 ASP B N 1
ATOM 3098 C CA . ASP B 1 42 ? 4.586 -15.062 -12.664 1 96.75 42 ASP B CA 1
ATOM 3099 C C . ASP B 1 42 ? 3.943 -14.266 -11.523 1 96.75 42 ASP B C 1
ATOM 3101 O O . ASP B 1 42 ? 4.52 -13.289 -11.039 1 96.75 42 ASP B O 1
ATOM 3105 N N . PRO B 1 43 ? 2.812 -14.695 -11.047 1 97.12 43 PRO B N 1
ATOM 3106 C CA . PRO B 1 43 ? 2.115 -13.906 -10.023 1 97.12 43 PRO B CA 1
ATOM 3107 C C . PRO B 1 43 ? 2.641 -14.172 -8.617 1 97.12 43 PRO B C 1
ATOM 3109 O O . PRO B 1 43 ? 2.232 -13.5 -7.664 1 97.12 43 PRO B O 1
ATOM 3112 N N . GLU B 1 44 ? 3.508 -15.117 -8.453 1 96.56 44 GLU B N 1
ATOM 3113 C CA . GLU B 1 44 ? 3.967 -15.477 -7.113 1 96.56 44 GLU B CA 1
ATOM 3114 C C . GLU B 1 44 ? 5.445 -15.852 -7.117 1 96.56 44 GLU B C 1
ATOM 3116 O O . GLU B 1 44 ? 5.918 -16.516 -8.039 1 96.56 44 GLU B O 1
ATOM 3121 N N . GLY B 1 45 ? 6.098 -15.453 -6.09 1 96.12 45 GLY B N 1
ATOM 3122 C CA . GLY B 1 45 ? 7.492 -15.828 -5.914 1 96.12 45 GLY B CA 1
ATOM 3123 C C . GLY B 1 45 ? 8.281 -14.82 -5.098 1 96.12 45 GLY B C 1
ATOM 3124 O O . GLY B 1 45 ? 7.777 -13.75 -4.766 1 96.12 45 GLY B O 1
ATOM 3125 N N . VAL B 1 46 ? 9.508 -15.211 -4.793 1 96.38 46 VAL B N 1
ATOM 3126 C CA . VAL B 1 46 ? 10.352 -14.359 -3.969 1 96.38 46 VAL B CA 1
ATOM 3127 C C . VAL B 1 46 ? 11.312 -13.57 -4.859 1 96.38 46 VAL B C 1
ATOM 3129 O O . VAL B 1 46 ? 11.938 -14.133 -5.762 1 96.38 46 VAL B O 1
ATOM 3132 N N . ILE B 1 47 ? 11.414 -12.328 -4.652 1 96.94 47 ILE B N 1
ATOM 3133 C CA . ILE B 1 47 ? 12.32 -11.461 -5.398 1 96.94 47 ILE B CA 1
ATOM 3134 C C . ILE B 1 47 ? 13.594 -11.227 -4.59 1 96.94 47 ILE B C 1
ATOM 3136 O O . ILE B 1 47 ? 14.703 -11.414 -5.094 1 96.94 47 ILE B O 1
ATOM 3140 N N . LEU B 1 48 ? 13.383 -10.836 -3.363 1 96.56 48 LEU B N 1
ATOM 3141 C CA . LEU B 1 48 ? 14.484 -10.406 -2.504 1 96.56 48 LEU B CA 1
ATOM 3142 C C . LEU B 1 48 ? 14.258 -10.859 -1.066 1 96.56 48 LEU B C 1
ATOM 3144 O O . LEU B 1 48 ? 13.133 -10.789 -0.555 1 96.56 48 LEU B O 1
ATOM 3148 N N . TYR B 1 49 ? 15.32 -11.367 -0.509 1 95.69 49 TYR B N 1
ATOM 3149 C CA . TYR B 1 49 ? 15.344 -11.742 0.899 1 95.69 49 TYR B CA 1
ATOM 3150 C C . TYR B 1 49 ? 16.531 -11.102 1.616 1 95.69 49 TYR B C 1
ATOM 3152 O O . TYR B 1 49 ? 17.625 -11.023 1.064 1 95.69 49 TYR B O 1
ATOM 3160 N N . GLY B 1 50 ? 16.266 -10.578 2.84 1 94.5 50 GLY B N 1
ATOM 3161 C CA . GLY B 1 50 ? 17.328 -10.016 3.658 1 94.5 50 GLY B CA 1
ATOM 3162 C C . GLY B 1 50 ? 17.234 -10.414 5.121 1 94.5 50 GLY B C 1
ATOM 3163 O O . GLY B 1 50 ? 16.125 -10.539 5.66 1 94.5 50 GLY B O 1
ATOM 3164 N N . ASP B 1 51 ? 18.453 -10.609 5.73 1 92.88 51 ASP B N 1
ATOM 3165 C CA . ASP B 1 51 ? 18.422 -10.922 7.156 1 92.88 51 ASP B CA 1
ATOM 3166 C C . ASP B 1 51 ? 19.703 -10.484 7.844 1 92.88 51 ASP B C 1
ATOM 3168 O O . ASP B 1 51 ? 20.719 -10.242 7.184 1 92.88 51 ASP B O 1
ATOM 3172 N N . THR B 1 52 ? 19.625 -10.164 9.094 1 90.31 52 THR B N 1
ATOM 3173 C CA . THR B 1 52 ? 20.797 -10.117 9.969 1 90.31 52 THR B CA 1
ATOM 3174 C C . THR B 1 52 ? 20.891 -11.391 10.805 1 90.31 52 THR B C 1
ATOM 3176 O O . THR B 1 52 ? 21.953 -11.711 11.336 1 90.31 52 THR B O 1
ATOM 3179 N N . ASP B 1 53 ? 19.797 -11.992 10.906 1 89.94 53 ASP B N 1
ATOM 3180 C CA . ASP B 1 53 ? 19.609 -13.297 11.539 1 89.94 53 ASP B CA 1
ATOM 3181 C C . ASP B 1 53 ? 18.453 -14.062 10.906 1 89.94 53 ASP B C 1
ATOM 3183 O O . ASP B 1 53 ? 17.297 -13.648 11 1 89.94 53 ASP B O 1
ATOM 3187 N N . PRO B 1 54 ? 18.703 -15.18 10.25 1 89.56 54 PRO B N 1
ATOM 3188 C CA . PRO B 1 54 ? 17.656 -15.875 9.484 1 89.56 54 PRO B CA 1
ATOM 3189 C C . PRO B 1 54 ? 16.531 -16.375 10.367 1 89.56 54 PRO B C 1
ATOM 3191 O O . PRO B 1 54 ? 15.445 -16.703 9.867 1 89.56 54 PRO B O 1
ATOM 3194 N N . HIS B 1 55 ? 16.719 -16.422 11.688 1 89.19 55 HIS B N 1
ATOM 3195 C CA . HIS B 1 55 ? 15.695 -16.938 12.578 1 89.19 55 HIS B CA 1
ATOM 3196 C C . HIS B 1 55 ? 14.953 -15.812 13.289 1 89.19 55 HIS B C 1
ATOM 3198 O O . HIS B 1 55 ? 13.773 -15.953 13.625 1 89.19 55 HIS B O 1
ATOM 3204 N N . GLU B 1 56 ? 15.617 -14.703 13.422 1 89.5 56 GLU B N 1
ATOM 3205 C CA . GLU B 1 56 ? 15.055 -13.734 14.359 1 89.5 56 GLU B CA 1
ATOM 3206 C C . GLU B 1 56 ? 14.859 -12.375 13.695 1 89.5 56 GLU B C 1
ATOM 3208 O O . GLU B 1 56 ? 14.156 -11.516 14.234 1 89.5 56 GLU B O 1
ATOM 3213 N N . ASP B 1 57 ? 15.508 -12.211 12.594 1 91.56 57 ASP B N 1
ATOM 3214 C CA . ASP B 1 57 ? 15.445 -10.883 11.984 1 91.56 57 ASP B CA 1
ATOM 3215 C C . ASP B 1 57 ? 15.602 -10.969 10.469 1 91.56 57 ASP B C 1
ATOM 3217 O O . ASP B 1 57 ? 16.719 -10.953 9.953 1 91.56 57 ASP B O 1
ATOM 3221 N N . TRP B 1 58 ? 14.508 -10.953 9.805 1 93.12 58 TRP B N 1
ATOM 3222 C CA . TRP B 1 58 ? 14.562 -11.07 8.352 1 93.12 58 TRP B CA 1
ATOM 3223 C C . TRP B 1 58 ? 13.383 -10.352 7.707 1 93.12 58 TRP B C 1
ATOM 3225 O O . TRP B 1 58 ? 12.414 -10 8.391 1 93.12 58 TRP B O 1
ATOM 3235 N N . PHE B 1 59 ? 13.461 -10.031 6.508 1 93.44 59 PHE B N 1
ATOM 3236 C CA . PHE B 1 59 ? 12.336 -9.57 5.703 1 93.44 59 PHE B CA 1
ATOM 3237 C C . PHE B 1 59 ? 12.359 -10.211 4.32 1 93.44 59 PHE B C 1
ATOM 3239 O O . PHE B 1 59 ? 13.398 -10.703 3.875 1 93.44 59 PHE B O 1
ATOM 3246 N N . MET B 1 60 ? 11.289 -10.266 3.65 1 96.69 60 MET B N 1
ATOM 3247 C CA . MET B 1 60 ? 11.133 -10.867 2.33 1 96.69 60 MET B CA 1
ATOM 3248 C C . MET B 1 60 ? 10.227 -10.016 1.444 1 96.69 60 MET B C 1
ATOM 3250 O O . MET B 1 60 ? 9.195 -9.523 1.898 1 96.69 60 MET B O 1
ATOM 3254 N N . LEU B 1 61 ? 10.664 -9.703 0.29 1 98.12 61 LEU B N 1
ATOM 3255 C CA . LEU B 1 61 ? 9.859 -9.086 -0.761 1 98.12 61 LEU B CA 1
ATOM 3256 C C . LEU B 1 61 ? 9.562 -10.086 -1.871 1 98.12 61 LEU B C 1
ATOM 3258 O O . LEU B 1 61 ? 10.484 -10.68 -2.441 1 98.12 61 LEU B O 1
ATOM 3262 N N . GLY B 1 62 ? 8.375 -10.328 -2.141 1 97.81 62 GLY B N 1
ATOM 3263 C CA . GLY B 1 62 ? 7.941 -11.203 -3.215 1 97.81 62 GLY B CA 1
ATOM 3264 C C . GLY B 1 62 ? 6.652 -10.75 -3.873 1 97.81 62 GLY B C 1
ATOM 3265 O O . GLY B 1 62 ? 6.238 -9.594 -3.713 1 97.81 62 GLY B O 1
ATOM 3266 N N . LEU B 1 63 ? 6.176 -11.539 -4.715 1 97.81 63 LEU B N 1
ATOM 3267 C CA . LEU B 1 63 ? 4.879 -11.312 -5.34 1 97.81 63 LEU B CA 1
ATOM 3268 C C . LEU B 1 63 ? 3.85 -12.32 -4.84 1 97.81 63 LEU B C 1
ATOM 3270 O O . LEU B 1 63 ? 4.168 -13.492 -4.645 1 97.81 63 LEU B O 1
ATOM 3274 N N . ARG B 1 64 ? 2.738 -11.914 -4.617 1 97 64 ARG B N 1
ATOM 3275 C CA . ARG B 1 64 ? 1.557 -12.719 -4.348 1 97 64 ARG B CA 1
ATOM 3276 C C . ARG B 1 64 ? 0.355 -12.219 -5.141 1 97 64 ARG B C 1
ATOM 3278 O O . ARG B 1 64 ? -0.051 -11.07 -5 1 97 64 ARG B O 1
ATOM 3285 N N . GLY B 1 65 ? -0.203 -13.117 -5.941 1 95.88 65 GLY B N 1
ATOM 3286 C CA . GLY B 1 65 ? -1.277 -12.672 -6.816 1 95.88 65 GLY B CA 1
ATOM 3287 C C . GLY B 1 65 ? -0.869 -11.531 -7.727 1 95.88 65 GLY B C 1
ATOM 3288 O O . GLY B 1 65 ? -1.657 -10.617 -7.977 1 95.88 65 GLY B O 1
ATOM 3289 N N . GLY B 1 66 ? 0.333 -11.477 -8.055 1 97.62 66 GLY B N 1
ATOM 3290 C CA . GLY B 1 66 ? 0.852 -10.5 -9 1 97.62 66 GLY B CA 1
ATOM 3291 C C . GLY B 1 66 ? 1.248 -9.188 -8.344 1 97.62 66 GLY B C 1
ATOM 3292 O O . GLY B 1 66 ? 1.775 -8.289 -9 1 97.62 66 GLY B O 1
ATOM 3293 N N . ARG B 1 67 ? 1.031 -9.094 -7.031 1 97.31 67 ARG B N 1
ATOM 3294 C CA . ARG B 1 67 ? 1.328 -7.848 -6.332 1 97.31 67 ARG B CA 1
ATOM 3295 C C . ARG B 1 67 ? 2.477 -8.031 -5.344 1 97.31 67 ARG B C 1
ATOM 3297 O O . ARG B 1 67 ? 2.684 -9.133 -4.824 1 97.31 67 ARG B O 1
ATOM 3304 N N . PRO B 1 68 ? 3.201 -6.922 -5.098 1 98.25 68 PRO B N 1
ATOM 3305 C CA . PRO B 1 68 ? 4.285 -7.031 -4.121 1 98.25 68 PRO B CA 1
ATOM 3306 C C . PRO B 1 68 ? 3.787 -7.371 -2.719 1 98.25 68 PRO B C 1
ATOM 3308 O O . PRO B 1 68 ? 2.744 -6.867 -2.291 1 98.25 68 PRO B O 1
ATOM 3311 N N . GLU B 1 69 ? 4.422 -8.25 -2.105 1 97.94 69 GLU B N 1
ATOM 3312 C CA . GLU B 1 69 ? 4.184 -8.609 -0.711 1 97.94 69 GLU B CA 1
ATOM 3313 C C . GLU B 1 69 ? 5.477 -8.555 0.101 1 97.94 69 GLU B C 1
ATOM 3315 O O . GLU B 1 69 ? 6.52 -9.031 -0.348 1 97.94 69 GLU B O 1
ATOM 3320 N N . ILE B 1 70 ? 5.41 -7.938 1.255 1 97.56 70 ILE B N 1
ATOM 3321 C CA . ILE B 1 70 ? 6.539 -7.891 2.176 1 97.56 70 ILE B CA 1
ATOM 3322 C C . ILE B 1 70 ? 6.191 -8.641 3.459 1 97.56 70 ILE B C 1
ATOM 3324 O O . ILE B 1 70 ? 5.09 -8.492 3.996 1 97.56 70 ILE B O 1
ATOM 3328 N N . GLN B 1 71 ? 7.016 -9.469 3.891 1 96.69 71 GLN B N 1
ATOM 3329 C CA . GLN B 1 71 ? 6.949 -10.102 5.203 1 96.69 71 GLN B CA 1
ATOM 3330 C C . GLN B 1 71 ? 8.141 -9.703 6.066 1 96.69 71 GLN B C 1
ATOM 3332 O O . GLN B 1 71 ? 9.281 -9.656 5.582 1 96.69 71 GLN B O 1
ATOM 3337 N N . ILE B 1 72 ? 7.895 -9.328 7.27 1 94.88 72 ILE B N 1
ATOM 3338 C CA . ILE B 1 72 ? 8.938 -8.953 8.211 1 94.88 72 ILE B CA 1
ATOM 3339 C C . ILE B 1 72 ? 8.812 -9.773 9.492 1 94.88 72 ILE B C 1
ATOM 3341 O O . ILE B 1 72 ? 7.703 -10 9.984 1 94.88 72 ILE B O 1
ATOM 3345 N N . HIS B 1 73 ? 9.883 -10.25 9.93 1 92.62 73 HIS B N 1
ATOM 3346 C CA . HIS B 1 73 ? 9.953 -10.953 11.211 1 92.62 73 HIS B CA 1
ATOM 3347 C C . HIS B 1 73 ? 11.164 -10.492 12.016 1 92.62 73 HIS B C 1
ATOM 3349 O O . HIS B 1 73 ? 12.305 -10.797 11.664 1 92.62 73 HIS B O 1
ATOM 3355 N N . ASN B 1 74 ? 10.945 -9.789 13.016 1 90.44 74 ASN B N 1
ATOM 3356 C CA . ASN B 1 74 ? 11.961 -9.43 14 1 90.44 74 ASN B CA 1
ATOM 3357 C C . ASN B 1 74 ? 11.344 -9.148 15.367 1 90.44 74 ASN B C 1
ATOM 3359 O O . ASN B 1 74 ? 10.164 -9.43 15.586 1 90.44 74 ASN B O 1
ATOM 3363 N N . HIS B 1 75 ? 12.133 -8.695 16.25 1 86 75 HIS B N 1
ATOM 3364 C CA . HIS B 1 75 ? 11.664 -8.531 17.625 1 86 75 HIS B CA 1
ATOM 3365 C C . HIS B 1 75 ? 10.664 -7.383 17.734 1 86 75 HIS B C 1
ATOM 3367 O O . HIS B 1 75 ? 9.891 -7.316 18.688 1 86 75 HIS B O 1
ATOM 3373 N N . VAL B 1 76 ? 10.672 -6.492 16.75 1 84.38 76 VAL B N 1
ATOM 3374 C CA . VAL B 1 76 ? 9.852 -5.289 16.812 1 84.38 76 VAL B CA 1
ATOM 3375 C C . VAL B 1 76 ? 8.578 -5.492 15.992 1 84.38 76 VAL B C 1
ATOM 3377 O O . VAL B 1 76 ? 7.492 -5.062 16.406 1 84.38 76 VAL B O 1
ATOM 3380 N N . ALA B 1 77 ? 8.812 -6.207 14.953 1 88.12 77 ALA B N 1
ATOM 3381 C CA . ALA B 1 77 ? 7.688 -6.277 14.023 1 88.12 77 ALA B CA 1
ATOM 3382 C C . ALA B 1 77 ? 7.543 -7.68 13.438 1 88.12 77 ALA B C 1
ATOM 3384 O O . ALA B 1 77 ? 8.539 -8.312 13.07 1 88.12 77 ALA B O 1
ATOM 3385 N N . ARG B 1 78 ? 6.297 -8.203 13.375 1 89.88 78 ARG B N 1
ATOM 3386 C CA . ARG B 1 78 ? 5.875 -9.406 12.664 1 89.88 78 ARG B CA 1
ATOM 3387 C C . ARG B 1 78 ? 4.648 -9.125 11.805 1 89.88 78 ARG B C 1
ATOM 3389 O O . ARG B 1 78 ? 3.537 -9 12.32 1 89.88 78 ARG B O 1
ATOM 3396 N N . LEU B 1 79 ? 4.938 -9.062 10.516 1 93 79 LEU B N 1
ATOM 3397 C CA . LEU B 1 79 ? 3.801 -8.648 9.695 1 93 79 LEU B CA 1
ATOM 3398 C C . LEU B 1 79 ? 3.93 -9.188 8.273 1 93 79 LEU B C 1
ATOM 3400 O O . LEU B 1 79 ? 5.023 -9.57 7.848 1 93 79 LEU B O 1
ATOM 3404 N N . THR B 1 80 ? 2.861 -9.406 7.539 1 94.88 80 THR B N 1
ATOM 3405 C CA . THR B 1 80 ? 2.707 -9.703 6.121 1 94.88 80 THR B CA 1
ATOM 3406 C C . THR B 1 80 ? 1.809 -8.664 5.449 1 94.88 80 THR B C 1
ATOM 3408 O O . THR B 1 80 ? 0.648 -8.508 5.828 1 94.88 80 THR B O 1
ATOM 3411 N N . VAL B 1 81 ? 2.408 -7.945 4.449 1 96.5 81 VAL B N 1
ATOM 3412 C CA . VAL B 1 81 ? 1.667 -6.828 3.877 1 96.5 81 VAL B CA 1
ATOM 3413 C C . VAL B 1 81 ? 1.798 -6.848 2.355 1 96.5 81 VAL B C 1
ATOM 3415 O O . VAL B 1 81 ? 2.898 -7 1.822 1 96.5 81 VAL B O 1
ATOM 3418 N N . GLY B 1 82 ? 0.691 -6.828 1.711 1 96.5 82 GLY B N 1
ATOM 3419 C CA . GLY B 1 82 ? 0.66 -6.625 0.271 1 96.5 82 GLY B CA 1
ATOM 3420 C C . GLY B 1 82 ? 0.293 -5.207 -0.125 1 96.5 82 GLY B C 1
ATOM 3421 O O . GLY B 1 82 ? -0.579 -4.59 0.49 1 96.5 82 GLY B O 1
ATOM 3422 N N . ALA B 1 83 ? 0.975 -4.625 -1.102 1 96.56 83 ALA B N 1
ATOM 3423 C CA . ALA B 1 83 ? 0.69 -3.268 -1.562 1 96.56 83 ALA B CA 1
ATOM 3424 C C . ALA B 1 83 ? 1.266 -3.031 -2.957 1 96.56 83 ALA B C 1
ATOM 3426 O O . ALA B 1 83 ? 2.184 -3.734 -3.383 1 96.56 83 ALA B O 1
ATOM 3427 N N . GLY B 1 84 ? 0.648 -1.986 -3.656 1 94.12 84 GLY B N 1
ATOM 3428 C CA . GLY B 1 84 ? 1.188 -1.596 -4.949 1 94.12 84 GLY B CA 1
ATOM 3429 C C . GLY B 1 84 ? 0.451 -2.225 -6.117 1 94.12 84 GLY B C 1
ATOM 3430 O O . GLY B 1 84 ? -0.496 -2.988 -5.922 1 94.12 84 GLY B O 1
ATOM 3431 N N . PRO B 1 85 ? 0.909 -1.915 -7.262 1 94.62 85 PRO B N 1
ATOM 3432 C CA . PRO B 1 85 ? 0.255 -2.418 -8.469 1 94.62 85 PRO B CA 1
ATOM 3433 C C . PRO B 1 85 ? 0.676 -3.844 -8.82 1 94.62 85 PRO B C 1
ATOM 3435 O O . PRO B 1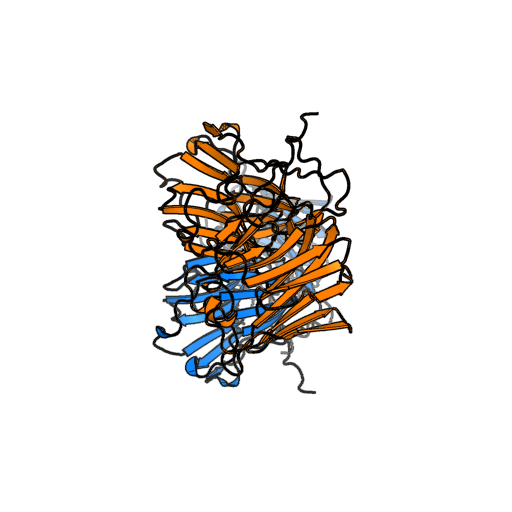 85 ? 1.632 -4.367 -8.242 1 94.62 85 PRO B O 1
ATOM 3438 N N . ARG B 1 86 ? -0.13 -4.434 -9.664 1 96.62 86 ARG B N 1
ATOM 3439 C CA . ARG B 1 86 ? 0.277 -5.723 -10.211 1 96.62 86 ARG B CA 1
ATOM 3440 C C . ARG B 1 86 ? 1.55 -5.586 -11.039 1 96.62 86 ARG B C 1
ATOM 3442 O O . ARG B 1 86 ? 1.711 -4.621 -11.789 1 96.62 86 ARG B O 1
ATOM 3449 N N . LEU B 1 87 ? 2.412 -6.57 -10.883 1 98.19 87 LEU B N 1
ATOM 3450 C CA . LEU B 1 87 ? 3.689 -6.488 -11.578 1 98.19 87 LEU B CA 1
ATOM 3451 C C . LEU B 1 87 ? 3.854 -7.648 -12.555 1 98.19 87 LEU B C 1
ATOM 3453 O O . LEU B 1 87 ? 4.809 -7.684 -13.336 1 98.19 87 LEU B O 1
ATOM 3457 N N . ASP B 1 88 ? 3.002 -8.562 -12.539 1 97.88 88 ASP B N 1
ATOM 3458 C CA . ASP B 1 88 ? 3.125 -9.75 -13.375 1 97.88 88 ASP B CA 1
ATOM 3459 C C . ASP B 1 88 ? 2.457 -9.539 -14.727 1 97.88 88 ASP B C 1
ATOM 3461 O O . ASP B 1 88 ? 1.646 -10.359 -15.164 1 97.88 88 ASP B O 1
ATOM 3465 N N . ASP B 1 89 ? 2.889 -8.477 -15.438 1 97.44 89 ASP B N 1
ATOM 3466 C CA . ASP B 1 89 ? 2.256 -8.133 -16.703 1 97.44 89 ASP B CA 1
ATOM 3467 C C . ASP B 1 89 ? 3.248 -8.242 -17.859 1 97.44 89 ASP B C 1
ATOM 3469 O O . ASP B 1 89 ? 2.949 -7.828 -18.984 1 97.44 89 ASP B O 1
ATOM 3473 N N . GLY B 1 90 ? 4.473 -8.711 -17.625 1 96.62 90 GLY B N 1
ATOM 3474 C CA . GLY B 1 90 ? 5.469 -8.93 -18.656 1 96.62 90 GLY B CA 1
ATOM 3475 C C . GLY B 1 90 ? 6.227 -7.668 -19.031 1 96.62 90 GLY B C 1
ATOM 3476 O O . GLY B 1 90 ? 7.039 -7.672 -19.953 1 96.62 90 GLY B O 1
ATOM 3477 N N . LYS B 1 91 ? 5.965 -6.609 -18.359 1 97.19 91 LYS B N 1
ATOM 3478 C CA . LYS B 1 91 ? 6.688 -5.363 -18.578 1 97.19 91 LYS B CA 1
ATOM 3479 C C . LYS B 1 91 ? 7.75 -5.141 -17.516 1 97.19 91 LYS B C 1
ATOM 3481 O O . LYS B 1 91 ? 7.703 -5.758 -16.438 1 97.19 91 LYS B O 1
ATOM 3486 N N . TRP B 1 92 ? 8.734 -4.344 -17.922 1 97.31 92 TRP B N 1
ATOM 3487 C CA . TRP B 1 92 ? 9.758 -3.99 -16.953 1 97.31 92 TRP B CA 1
ATOM 3488 C C . TRP B 1 92 ? 9.227 -2.973 -15.945 1 97.31 92 TRP B C 1
ATOM 3490 O O . TRP B 1 92 ? 8.672 -1.941 -16.328 1 97.31 92 TRP B O 1
ATOM 3500 N N . HIS B 1 93 ? 9.305 -3.203 -14.633 1 98.38 93 HIS B N 1
ATOM 3501 C CA . HIS B 1 93 ? 8.93 -2.295 -13.555 1 98.38 93 HIS B CA 1
ATOM 3502 C C . HIS B 1 93 ? 10.117 -1.992 -12.648 1 98.38 93 HIS B C 1
ATOM 3504 O O . HIS B 1 93 ? 10.883 -2.896 -12.289 1 98.38 93 HIS B O 1
ATOM 3510 N N . GLN B 1 94 ? 10.328 -0.743 -12.383 1 98.56 94 GLN B N 1
ATOM 3511 C CA . GLN B 1 94 ? 11.367 -0.352 -11.438 1 98.56 94 GLN B CA 1
ATOM 3512 C C . GLN B 1 94 ? 10.891 -0.53 -9.992 1 98.56 94 GLN B C 1
ATOM 3514 O O . GLN B 1 94 ? 9.828 -0.023 -9.617 1 98.56 94 GLN B O 1
ATOM 3519 N N . VAL B 1 95 ? 11.617 -1.29 -9.227 1 98.44 95 VAL B N 1
ATOM 3520 C CA . VAL B 1 95 ? 11.273 -1.554 -7.828 1 98.44 95 VAL B CA 1
ATOM 3521 C C . VAL B 1 95 ? 12.414 -1.104 -6.922 1 98.44 95 VAL B C 1
ATOM 3523 O O . VAL B 1 95 ? 13.586 -1.344 -7.219 1 98.44 95 VAL B O 1
ATOM 3526 N N . GLU B 1 96 ? 12.133 -0.42 -5.898 1 98.25 96 GLU B N 1
ATOM 3527 C CA . GLU B 1 96 ? 13.125 -0.009 -4.91 1 98.25 96 GLU B CA 1
ATOM 3528 C C . GLU B 1 96 ? 12.625 -0.25 -3.49 1 98.25 96 GLU B C 1
ATOM 3530 O O . GLU B 1 96 ? 11.492 0.092 -3.162 1 98.25 96 GLU B O 1
ATOM 3535 N N . VAL B 1 97 ? 13.391 -0.915 -2.713 1 96.94 97 VAL B N 1
ATOM 3536 C CA . VAL B 1 97 ? 13.164 -1.061 -1.278 1 96.94 97 VAL B CA 1
ATOM 3537 C C . VAL B 1 97 ? 14.219 -0.262 -0.507 1 96.94 97 VAL B C 1
ATOM 3539 O O . VAL B 1 97 ? 15.422 -0.424 -0.732 1 96.94 97 VAL B O 1
ATOM 3542 N N . LYS B 1 98 ? 13.758 0.596 0.343 1 94.81 98 LYS B N 1
ATOM 3543 C CA . LYS B 1 98 ? 14.664 1.486 1.068 1 94.81 98 LYS B CA 1
ATOM 3544 C C . LYS B 1 98 ? 14.359 1.475 2.564 1 94.81 98 LYS B C 1
ATOM 3546 O O . LYS B 1 98 ? 13.195 1.514 2.969 1 94.81 98 LYS B O 1
ATOM 3551 N N . VAL B 1 99 ? 15.422 1.344 3.342 1 90.19 99 VAL B N 1
ATOM 3552 C CA . VAL B 1 99 ? 15.297 1.447 4.789 1 90.19 99 VAL B CA 1
ATOM 3553 C C . VAL B 1 99 ? 15.797 2.814 5.258 1 90.19 99 VAL B C 1
ATOM 3555 O O . VAL B 1 99 ? 16.922 3.205 4.965 1 90.19 99 VAL B O 1
ATOM 3558 N N . LEU B 1 100 ? 14.945 3.592 5.898 1 89.25 100 LEU B N 1
ATOM 3559 C CA . LEU B 1 100 ? 15.266 4.891 6.477 1 89.25 100 LEU B CA 1
ATOM 3560 C C . LEU B 1 100 ? 14.93 4.922 7.965 1 89.25 100 LEU B C 1
ATOM 3562 O O . LEU B 1 100 ? 13.773 5.148 8.336 1 89.25 100 LEU B O 1
ATOM 3566 N N . GLY B 1 101 ? 16.016 4.734 8.805 1 84.94 101 GLY B N 1
ATOM 3567 C CA . GLY B 1 101 ? 15.727 4.633 10.227 1 84.94 101 GLY B CA 1
ATOM 3568 C C . GLY B 1 101 ? 14.82 3.467 10.57 1 84.94 101 GLY B C 1
ATOM 3569 O O . GLY B 1 101 ? 15.18 2.309 10.344 1 84.94 101 GLY B O 1
ATOM 3570 N N . ASP B 1 102 ? 13.609 3.727 11 1 88.62 102 ASP B N 1
ATOM 3571 C CA . ASP B 1 102 ? 12.672 2.668 11.375 1 88.62 102 ASP B CA 1
ATOM 3572 C C . ASP B 1 102 ? 11.594 2.486 10.312 1 88.62 102 ASP B C 1
ATOM 3574 O O . ASP B 1 102 ? 10.602 1.786 10.531 1 88.62 102 ASP B O 1
ATOM 3578 N N . LEU B 1 103 ? 11.914 3.115 9.156 1 91.19 103 LEU B N 1
ATOM 3579 C CA . LEU B 1 103 ? 10.961 3.059 8.055 1 91.19 103 LEU B CA 1
ATOM 3580 C C . LEU B 1 103 ? 11.438 2.102 6.969 1 91.19 103 LEU B C 1
ATOM 3582 O O . LEU B 1 103 ? 12.633 2.012 6.695 1 91.19 103 LEU B O 1
ATOM 3586 N N . LEU B 1 104 ? 10.57 1.361 6.457 1 93.88 104 LEU B N 1
ATOM 3587 C CA . LEU B 1 104 ? 10.797 0.625 5.219 1 93.88 104 LEU B CA 1
ATOM 3588 C C . LEU B 1 104 ? 9.883 1.126 4.109 1 93.88 104 LEU B C 1
ATOM 3590 O O . LEU B 1 104 ? 8.656 1.131 4.262 1 93.88 104 LEU B O 1
ATOM 3594 N N . LEU B 1 105 ? 10.492 1.574 3.033 1 96.62 105 LEU B N 1
ATOM 3595 C CA . LEU B 1 105 ? 9.742 2.15 1.923 1 96.62 105 LEU B CA 1
ATOM 3596 C C . LEU B 1 105 ? 9.828 1.257 0.689 1 96.62 105 LEU B C 1
ATOM 3598 O O . LEU B 1 105 ? 10.898 0.736 0.368 1 96.62 105 LEU B O 1
ATOM 3602 N N . LEU B 1 106 ? 8.711 1.016 0.068 1 97.94 106 LEU B N 1
ATOM 3603 C CA . LEU B 1 106 ? 8.664 0.337 -1.223 1 97.94 106 LEU B CA 1
ATOM 3604 C C . LEU B 1 106 ? 8.188 1.285 -2.318 1 97.94 106 LEU B C 1
ATOM 3606 O O . LEU B 1 106 ? 7.129 1.91 -2.188 1 97.94 106 LEU B O 1
ATOM 3610 N N . THR B 1 107 ? 8.969 1.419 -3.301 1 97.81 107 THR B N 1
ATOM 3611 C CA . THR B 1 107 ? 8.641 2.256 -4.449 1 97.81 107 THR B CA 1
ATOM 3612 C C . THR B 1 107 ? 8.57 1.42 -5.723 1 97.81 107 THR B C 1
ATOM 3614 O O . THR B 1 107 ? 9.406 0.544 -5.945 1 97.81 107 THR B O 1
ATOM 3617 N N . VAL B 1 108 ? 7.531 1.576 -6.496 1 97.88 108 VAL B N 1
ATOM 3618 C CA . VAL B 1 108 ? 7.359 0.909 -7.781 1 97.88 108 VAL B CA 1
ATOM 3619 C C . VAL B 1 108 ? 7.152 1.948 -8.883 1 97.88 108 VAL B C 1
ATOM 3621 O O . VAL B 1 108 ? 6.25 2.785 -8.789 1 97.88 108 VAL B O 1
ATOM 3624 N N . ASP B 1 109 ? 8.078 1.881 -9.898 1 97.88 109 ASP B N 1
ATOM 3625 C CA . ASP B 1 109 ? 8.016 2.789 -11.039 1 97.88 109 ASP B CA 1
ATOM 3626 C C . ASP B 1 109 ? 7.973 4.246 -10.586 1 97.88 109 ASP B C 1
ATOM 3628 O O . ASP B 1 109 ? 7.168 5.035 -11.086 1 97.88 109 ASP B O 1
ATOM 3632 N N . GLY B 1 110 ? 8.695 4.523 -9.523 1 96 110 GLY B N 1
ATOM 3633 C CA . GLY B 1 110 ? 8.883 5.891 -9.062 1 96 110 GLY B CA 1
ATOM 3634 C C . GLY B 1 110 ? 7.84 6.332 -8.055 1 96 110 GLY B C 1
ATOM 3635 O O . GLY B 1 110 ? 7.926 7.434 -7.508 1 96 110 GLY B O 1
ATOM 3636 N N . GLU B 1 111 ? 6.91 5.555 -7.758 1 94.69 111 GLU B N 1
ATOM 3637 C CA . GLU B 1 111 ? 5.844 5.906 -6.824 1 94.69 111 GLU B CA 1
ATOM 3638 C C . GLU B 1 111 ? 5.965 5.113 -5.523 1 94.69 111 GLU B C 1
ATOM 3640 O O . GLU B 1 111 ? 6.078 3.889 -5.551 1 94.69 111 GLU B O 1
ATOM 3645 N N . GLU B 1 112 ? 5.945 5.863 -4.434 1 95.06 112 GLU B N 1
ATOM 3646 C CA . GLU B 1 112 ? 5.91 5.184 -3.141 1 95.06 112 GLU B CA 1
ATOM 3647 C C . GLU B 1 112 ? 4.598 4.43 -2.947 1 95.06 112 GLU B C 1
ATOM 3649 O O . GLU B 1 112 ? 3.527 5.039 -2.912 1 95.06 112 GLU B O 1
ATOM 3654 N N . VAL B 1 113 ? 4.66 3.131 -2.803 1 96.69 113 VAL B N 1
ATOM 3655 C CA . VAL B 1 113 ? 3.43 2.352 -2.756 1 96.69 113 VAL B CA 1
ATOM 3656 C C . VAL B 1 113 ? 3.215 1.809 -1.345 1 96.69 113 VAL B C 1
ATOM 3658 O O . VAL B 1 113 ? 2.111 1.376 -1.001 1 96.69 113 VAL B O 1
ATOM 3661 N N . LEU B 1 114 ? 4.207 1.783 -0.557 1 97.19 114 LEU B N 1
ATOM 3662 C CA . LEU B 1 114 ? 4.121 1.246 0.797 1 97.19 114 LEU B CA 1
ATOM 3663 C C . LEU B 1 114 ? 5.117 1.934 1.722 1 97.19 114 LEU B C 1
ATOM 3665 O O . LEU B 1 114 ? 6.27 2.162 1.34 1 97.19 114 LEU B O 1
ATOM 3669 N N . CYS B 1 115 ? 4.711 2.299 2.863 1 96.81 115 CYS B N 1
ATOM 3670 C CA . CYS B 1 115 ? 5.562 2.824 3.924 1 96.81 115 CYS B CA 1
ATOM 3671 C C . CYS B 1 115 ? 5.277 2.125 5.25 1 96.81 115 CYS B C 1
ATOM 3673 O O . CYS B 1 115 ? 4.207 2.309 5.836 1 96.81 115 CYS B O 1
ATOM 3675 N N . LEU B 1 116 ? 6.137 1.264 5.66 1 95.56 116 LEU B N 1
ATOM 3676 C CA . LEU B 1 116 ? 6.039 0.624 6.969 1 95.56 116 LEU B CA 1
ATOM 3677 C C . LEU B 1 116 ? 6.816 1.411 8.016 1 95.56 116 LEU B C 1
ATOM 3679 O O . LEU B 1 116 ? 7.988 1.733 7.812 1 95.56 116 LEU B O 1
ATOM 3683 N N . LYS B 1 117 ? 6.148 1.694 9.07 1 92.94 117 LYS B N 1
ATOM 3684 C CA . LYS B 1 117 ? 6.777 2.514 10.102 1 92.94 117 LYS B CA 1
ATOM 3685 C C . LYS B 1 117 ? 7.008 1.709 11.383 1 92.94 117 LYS B C 1
ATOM 3687 O O . LYS B 1 117 ? 6.246 0.791 11.688 1 92.94 117 LYS B O 1
ATOM 3692 N N . GLN B 1 118 ? 8.07 2.062 12.109 1 89.06 118 GLN B N 1
ATOM 3693 C CA . GLN B 1 118 ? 8.406 1.463 13.391 1 89.06 118 GLN B CA 1
ATOM 3694 C C . GLN B 1 118 ? 8.656 -0.036 13.258 1 89.06 118 GLN B C 1
ATOM 3696 O O . GLN B 1 118 ? 8.148 -0.831 14.047 1 89.06 118 GLN B O 1
ATOM 3701 N N . VAL B 1 119 ? 9.359 -0.425 12.258 1 88.06 119 VAL B N 1
ATOM 3702 C CA . VAL B 1 119 ? 9.5 -1.854 12 1 88.06 119 VAL B CA 1
ATOM 3703 C C . VAL B 1 119 ? 10.922 -2.299 12.328 1 88.06 119 VAL B C 1
ATOM 3705 O O . VAL B 1 119 ? 11.195 -3.496 12.461 1 88.06 119 VAL B O 1
ATOM 3708 N N . PHE B 1 120 ? 11.953 -1.594 12.438 1 80.06 120 PHE B N 1
ATOM 3709 C CA . PHE B 1 120 ? 13.32 -2.049 12.68 1 80.06 120 PHE B CA 1
ATOM 3710 C C . PHE B 1 120 ? 13.812 -1.572 14.039 1 80.06 120 PHE B C 1
ATOM 3712 O O . PHE B 1 120 ? 14.773 -2.123 14.578 1 80.06 120 PHE B O 1
ATOM 3719 N N . GLY B 1 121 ? 12.992 -1.101 14.859 1 66.5 121 GLY B N 1
ATOM 3720 C CA . GLY B 1 121 ? 13.477 -0.6 16.141 1 66.5 121 GLY B CA 1
ATOM 3721 C C . GLY B 1 121 ? 14.766 0.19 16.016 1 66.5 121 GLY B C 1
ATOM 3722 O O . GLY B 1 121 ? 15.305 0.352 14.93 1 66.5 121 GLY B O 1
ATOM 3723 N N . PRO B 1 122 ? 15.359 0.675 17.156 1 59.53 122 PRO B N 1
ATOM 3724 C CA . PRO B 1 122 ? 16.609 1.438 17.141 1 59.53 122 PRO B CA 1
ATOM 3725 C C . PRO B 1 122 ? 17.797 0.601 16.688 1 59.53 122 PRO B C 1
ATOM 3727 O O . PRO B 1 122 ? 17.891 -0.581 17.031 1 59.53 122 PRO B O 1
ATOM 3730 N N . LEU B 1 123 ? 18.5 0.941 15.57 1 55.69 123 LEU B N 1
ATOM 3731 C CA . LEU B 1 123 ? 19.672 0.279 14.992 1 55.69 123 LEU B CA 1
ATOM 3732 C C . LEU B 1 123 ? 20.672 -0.101 16.078 1 55.69 123 LEU B C 1
ATOM 3734 O O . LEU B 1 123 ? 21.375 -1.111 15.945 1 55.69 123 LEU B O 1
ATOM 3738 N N . ALA B 1 124 ? 20.812 0.793 17.094 1 48.56 124 ALA B N 1
ATOM 3739 C CA . ALA B 1 124 ? 21.859 0.667 18.094 1 48.56 124 ALA B CA 1
ATOM 3740 C C . ALA B 1 124 ? 21.797 -0.694 18.781 1 48.56 124 ALA B C 1
ATOM 3742 O O . ALA B 1 124 ? 22.797 -1.16 19.344 1 48.56 124 ALA B O 1
ATOM 3743 N N . SER B 1 125 ? 20.734 -1.346 18.766 1 54.16 125 SER B N 1
ATOM 3744 C CA . SER B 1 125 ? 20.672 -2.549 19.594 1 54.16 125 SER B CA 1
ATOM 3745 C C . SER B 1 125 ? 21 -3.795 18.781 1 54.16 125 SER B C 1
ATOM 3747 O O . SER B 1 125 ? 20.906 -4.914 19.281 1 54.16 125 SER B O 1
ATOM 3749 N N . ARG B 1 126 ? 21.484 -3.451 17.578 1 56.94 126 ARG B N 1
ATOM 3750 C CA . ARG B 1 126 ? 21.688 -4.648 16.766 1 56.94 126 ARG B CA 1
ATOM 3751 C C . ARG B 1 126 ? 23.109 -5.188 16.953 1 56.94 126 ARG B C 1
ATOM 3753 O O . ARG B 1 126 ? 24.078 -4.484 16.688 1 56.94 126 ARG B O 1
ATOM 3760 N N . PRO B 1 127 ? 23.188 -6.352 17.656 1 55.31 127 PRO B N 1
ATOM 3761 C CA . PRO B 1 127 ? 24.531 -6.867 17.922 1 55.31 127 PRO B CA 1
ATOM 3762 C C . PRO B 1 127 ? 25.328 -7.129 16.641 1 55.31 127 PRO B C 1
ATOM 3764 O O . PRO B 1 127 ? 26.531 -6.844 16.594 1 55.31 127 PRO B O 1
ATOM 3767 N N . GLN B 1 128 ? 24.891 -8.258 15.812 1 60.75 128 GLN B N 1
ATOM 3768 C CA . GLN B 1 128 ? 25.75 -8.82 14.781 1 60.75 128 GLN B CA 1
ATOM 3769 C C . GLN B 1 128 ? 25.656 -8.016 13.484 1 60.75 128 GLN B C 1
ATOM 3771 O O . GLN B 1 128 ? 24.578 -7.883 12.906 1 60.75 128 GLN B O 1
ATOM 3776 N N . PRO B 1 129 ? 26.859 -7.441 13 1 72.62 129 PRO B N 1
ATOM 3777 C CA . PRO B 1 129 ? 26.984 -6.355 12.023 1 72.62 129 PRO B CA 1
ATOM 3778 C C . PRO B 1 129 ? 26.828 -6.84 10.578 1 72.62 129 PRO B C 1
ATOM 3780 O O . PRO B 1 129 ? 27.188 -6.121 9.648 1 72.62 129 PRO B O 1
ATOM 3783 N N . VAL B 1 130 ? 26.469 -8.141 10.391 1 89.31 130 VAL B N 1
ATOM 3784 C CA . VAL B 1 130 ? 26.484 -8.547 8.992 1 89.31 130 VAL B CA 1
ATOM 3785 C C . VAL B 1 130 ? 25.047 -8.625 8.461 1 89.31 130 VAL B C 1
ATOM 3787 O O . VAL B 1 130 ? 24.188 -9.234 9.086 1 89.31 130 VAL B O 1
ATOM 3790 N N . VAL B 1 131 ? 24.844 -8.047 7.32 1 91.81 131 VAL B N 1
ATOM 3791 C CA . VAL B 1 131 ? 23.562 -8.102 6.617 1 91.81 131 VAL B CA 1
ATOM 3792 C C . VAL B 1 131 ? 23.688 -9 5.391 1 91.81 131 VAL B C 1
ATOM 3794 O O . VAL B 1 131 ? 24.641 -8.867 4.609 1 91.81 131 VAL B O 1
ATOM 3797 N N . ARG B 1 132 ? 22.797 -9.945 5.23 1 94.38 132 ARG B N 1
ATOM 3798 C CA . ARG B 1 132 ? 22.75 -10.836 4.078 1 94.38 132 ARG B CA 1
ATOM 3799 C C . ARG B 1 132 ? 21.547 -10.531 3.193 1 94.38 132 ARG B C 1
ATOM 3801 O O . ARG B 1 132 ? 20.438 -10.305 3.697 1 94.38 132 ARG B O 1
ATOM 3808 N N . ILE B 1 133 ? 21.797 -10.508 1.895 1 95.19 133 ILE B N 1
ATOM 3809 C CA . ILE B 1 133 ? 20.719 -10.352 0.92 1 95.19 133 ILE B CA 1
ATOM 3810 C C . ILE B 1 133 ? 20.75 -11.516 -0.066 1 95.19 133 ILE B C 1
ATOM 3812 O O . ILE B 1 133 ? 21.828 -11.93 -0.52 1 95.19 133 ILE B O 1
ATOM 3816 N N . ALA B 1 134 ? 19.672 -12.07 -0.29 1 95.19 134 ALA B N 1
ATOM 3817 C CA . ALA B 1 134 ? 19.516 -13.102 -1.308 1 95.19 134 ALA B CA 1
ATOM 3818 C C . ALA B 1 134 ? 18.531 -12.672 -2.387 1 95.19 134 ALA B C 1
ATOM 3820 O O . ALA B 1 134 ? 17.438 -12.156 -2.078 1 95.19 134 ALA B O 1
ATOM 3821 N N . VAL B 1 135 ? 18.906 -12.883 -3.646 1 94.19 135 VAL B N 1
ATOM 3822 C CA . VAL B 1 135 ? 18.062 -12.492 -4.77 1 94.19 135 VAL B CA 1
ATOM 3823 C C . VAL B 1 135 ? 17.484 -13.742 -5.438 1 94.19 135 VAL B C 1
ATOM 3825 O O . VAL B 1 135 ? 18.219 -14.695 -5.715 1 94.19 135 VAL B O 1
ATOM 3828 N N . GLY B 1 136 ? 16.203 -13.75 -5.719 1 92 136 GLY B N 1
ATOM 3829 C CA . GLY B 1 136 ? 15.562 -14.812 -6.469 1 92 136 GLY B 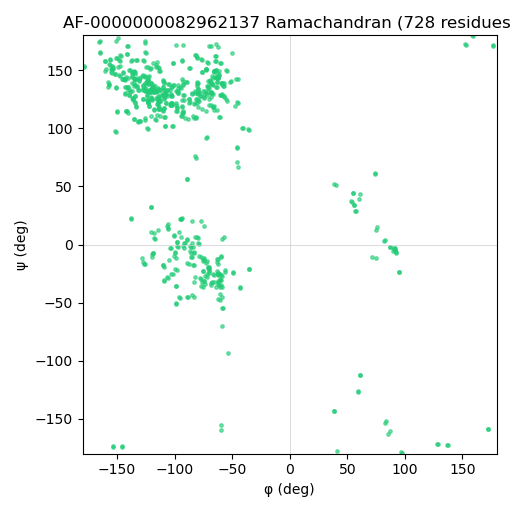CA 1
ATOM 3830 C C . GLY B 1 136 ? 15.391 -16.094 -5.668 1 92 136 GLY B C 1
ATOM 3831 O O . GLY B 1 136 ? 15.758 -17.172 -6.129 1 92 136 GLY B O 1
ATOM 3832 N N . GLY B 1 137 ? 14.672 -16.109 -4.605 1 91 137 GLY B N 1
ATOM 3833 C CA . GLY B 1 137 ? 14.461 -17.312 -3.807 1 91 137 GLY B CA 1
ATOM 3834 C C . GLY B 1 137 ? 14.766 -17.109 -2.336 1 91 137 GLY B C 1
ATOM 3835 O O . GLY B 1 137 ? 14.969 -15.977 -1.887 1 91 137 GLY B O 1
ATOM 3836 N N . LEU B 1 138 ? 14.75 -18.281 -1.613 1 92 138 LEU B N 1
ATOM 3837 C CA . LEU B 1 138 ? 14.961 -18.25 -0.17 1 92 138 LEU B CA 1
ATOM 3838 C C . LEU B 1 138 ? 16.125 -19.156 0.227 1 92 138 LEU B C 1
ATOM 3840 O O . LEU B 1 138 ? 16.281 -20.25 -0.319 1 92 138 LEU B O 1
ATOM 3844 N N . PRO B 1 139 ? 16.938 -18.703 1.131 1 90.62 139 PRO B N 1
ATOM 3845 C CA . PRO B 1 139 ? 18.016 -19.547 1.621 1 90.62 139 PRO B CA 1
ATOM 3846 C C . PRO B 1 139 ? 17.547 -20.578 2.643 1 90.62 139 PRO B C 1
ATOM 3848 O O . PRO B 1 139 ? 18.359 -21.328 3.197 1 90.62 139 PRO B O 1
ATOM 3851 N N . PHE B 1 140 ? 16.312 -20.609 2.945 1 88.75 140 PHE B N 1
ATOM 3852 C CA . PHE B 1 140 ? 15.711 -21.562 3.877 1 88.75 140 PHE B CA 1
ATOM 3853 C C . PHE B 1 140 ? 14.352 -22.031 3.375 1 88.75 140 PHE B C 1
ATOM 3855 O O . PHE B 1 140 ? 13.836 -21.5 2.385 1 88.75 140 PHE B O 1
ATOM 3862 N N . PRO B 1 141 ? 13.805 -23.016 4.031 1 88.44 141 PRO B N 1
ATOM 3863 C CA . PRO B 1 141 ? 12.516 -23.531 3.557 1 88.44 141 PRO B CA 1
ATOM 3864 C C . PRO B 1 141 ? 11.398 -22.5 3.662 1 88.44 141 PRO B C 1
ATOM 3866 O O . PRO B 1 141 ? 11.359 -21.719 4.621 1 88.44 141 PRO B O 1
ATOM 3869 N N . PRO B 1 142 ? 10.508 -22.547 2.674 1 90.69 142 PRO B N 1
ATOM 3870 C CA . PRO B 1 142 ? 9.422 -21.562 2.639 1 90.69 142 PRO B CA 1
ATOM 3871 C C . PRO B 1 142 ? 8.531 -21.625 3.877 1 90.69 142 PRO B C 1
ATOM 3873 O O . PRO B 1 142 ? 7.848 -20.656 4.199 1 90.69 142 PRO B O 1
ATOM 3876 N N . SER B 1 143 ? 8.453 -22.766 4.535 1 90.38 143 SER B N 1
ATOM 3877 C CA . SER B 1 143 ? 7.621 -22.922 5.723 1 90.38 143 SER B CA 1
ATOM 3878 C C . SER B 1 143 ? 8.078 -22.016 6.852 1 90.38 143 SER B C 1
ATOM 3880 O O . SER B 1 143 ? 7.34 -21.781 7.812 1 90.38 143 SER B O 1
ATOM 3882 N N . SER B 1 144 ? 9.242 -21.453 6.68 1 89.5 144 SER B N 1
ATOM 3883 C CA . SER B 1 144 ? 9.797 -20.578 7.707 1 89.5 144 SER B CA 1
ATOM 3884 C C . SER B 1 144 ? 9.281 -19.156 7.555 1 89.5 144 SER B C 1
ATOM 3886 O O . SER B 1 144 ? 9.461 -18.328 8.445 1 89.5 144 SER B O 1
ATOM 3888 N N . LEU B 1 145 ? 8.664 -18.938 6.469 1 93.06 145 LEU B N 1
ATOM 3889 C CA . LEU B 1 145 ? 8.078 -17.625 6.266 1 93.06 145 LEU B CA 1
ATOM 3890 C C . LEU B 1 145 ? 6.863 -17.422 7.16 1 93.06 145 LEU B C 1
ATOM 3892 O O . LEU B 1 145 ? 6.32 -18.391 7.703 1 93.06 145 LEU B O 1
ATOM 3896 N N . ARG B 1 146 ? 6.543 -16.172 7.434 1 91.88 146 ARG B N 1
ATOM 3897 C CA . ARG B 1 146 ? 5.324 -15.906 8.203 1 91.88 146 ARG B CA 1
ATOM 3898 C C . ARG B 1 146 ? 4.105 -16.484 7.496 1 91.88 146 ARG B C 1
ATOM 3900 O O . ARG B 1 146 ? 3.291 -17.172 8.117 1 91.88 146 ARG B O 1
ATOM 3907 N N . LEU B 1 147 ? 3.953 -16.125 6.328 1 93.5 147 LEU B N 1
ATOM 3908 C CA . LEU B 1 147 ? 2.965 -16.703 5.418 1 93.5 147 LEU B CA 1
ATOM 3909 C C . LEU B 1 147 ? 3.645 -17.375 4.234 1 93.5 147 LEU B C 1
ATOM 3911 O O . LEU B 1 147 ? 4.164 -16.703 3.342 1 93.5 147 LEU B O 1
ATOM 3915 N N . PRO B 1 148 ? 3.617 -18.641 4.238 1 93.94 148 PRO B N 1
ATOM 3916 C CA . PRO B 1 148 ? 4.352 -19.375 3.213 1 93.94 148 PRO B CA 1
ATOM 3917 C C . PRO B 1 148 ? 3.869 -19.078 1.799 1 93.94 148 PRO B C 1
ATOM 3919 O O . PRO B 1 148 ? 2.691 -18.766 1.6 1 93.94 148 PRO B O 1
ATOM 3922 N N . LEU B 1 149 ? 4.754 -19.078 0.854 1 93 149 LEU B N 1
ATOM 3923 C CA . LEU B 1 149 ? 4.473 -18.984 -0.574 1 93 149 LEU B CA 1
ATOM 3924 C C . LEU B 1 149 ? 5.488 -19.766 -1.384 1 93 149 LEU B C 1
ATOM 3926 O O . LEU B 1 149 ? 6.508 -20.219 -0.847 1 93 149 LEU B O 1
ATOM 3930 N N . VAL B 1 150 ? 5.148 -20.031 -2.631 1 92.62 150 VAL B N 1
ATOM 3931 C CA . VAL B 1 150 ? 6.109 -20.688 -3.52 1 92.62 150 VAL B CA 1
ATOM 3932 C C . VAL B 1 150 ? 7.242 -19.719 -3.852 1 92.62 150 VAL B C 1
ATOM 3934 O O . VAL B 1 150 ? 7.012 -18.656 -4.445 1 92.62 150 VAL B O 1
ATOM 3937 N N . PRO B 1 151 ? 8.469 -20.062 -3.525 1 93.56 151 PRO B N 1
ATOM 3938 C CA . PRO B 1 151 ? 9.547 -19.094 -3.662 1 93.56 151 PRO B CA 1
ATOM 3939 C C . PRO B 1 151 ? 9.961 -18.859 -5.113 1 93.56 151 PRO B C 1
ATOM 3941 O O . PRO B 1 151 ? 10.422 -17.781 -5.469 1 93.56 151 PRO B O 1
ATOM 3944 N N . ALA B 1 152 ? 9.844 -19.875 -5.918 1 92.62 152 ALA B N 1
ATOM 3945 C CA . ALA B 1 152 ? 10.297 -19.781 -7.305 1 92.62 152 ALA B CA 1
ATOM 3946 C C . ALA B 1 152 ? 9.555 -18.672 -8.047 1 92.62 152 ALA B C 1
ATOM 3948 O O . ALA B 1 152 ? 8.32 -18.594 -7.988 1 92.62 152 ALA B O 1
ATOM 3949 N N . LEU B 1 153 ? 10.336 -17.828 -8.672 1 94.19 153 LEU B N 1
ATOM 3950 C CA . LEU B 1 153 ? 9.766 -16.766 -9.484 1 94.19 153 LEU B CA 1
ATOM 3951 C C . LEU B 1 153 ? 10.32 -16.797 -10.906 1 94.19 153 LEU B C 1
ATOM 3953 O O . LEU B 1 153 ? 11.5 -16.531 -11.117 1 94.19 153 LEU B O 1
ATOM 3957 N N . ASP B 1 154 ? 9.477 -17.188 -11.828 1 93.19 154 ASP B N 1
ATOM 3958 C CA . ASP B 1 154 ? 9.852 -17.109 -13.242 1 93.19 154 ASP B CA 1
ATOM 3959 C C . ASP B 1 154 ? 9.852 -15.664 -13.734 1 93.19 154 ASP B C 1
ATOM 3961 O O . ASP B 1 154 ? 8.82 -15.148 -14.172 1 93.19 154 ASP B O 1
ATOM 3965 N N . GLY B 1 155 ? 10.969 -15.055 -13.648 1 94.12 155 GLY B N 1
ATOM 3966 C CA . GLY B 1 155 ? 11.109 -13.656 -14.023 1 94.12 155 GLY B CA 1
ATOM 3967 C C . GLY B 1 155 ? 12.555 -13.227 -14.188 1 94.12 155 GLY B C 1
ATOM 3968 O O . GLY B 1 155 ? 13.477 -14.023 -14.008 1 94.12 155 GLY B O 1
ATOM 3969 N N . CYS B 1 156 ? 12.734 -11.977 -14.633 1 94.88 156 CYS B N 1
ATOM 3970 C CA . CYS B 1 156 ? 14.062 -11.43 -14.898 1 94.88 156 CYS B CA 1
ATOM 3971 C C . CYS B 1 156 ? 14.289 -10.148 -14.109 1 94.88 156 CYS B C 1
ATOM 3973 O O . CYS B 1 156 ? 13.359 -9.367 -13.906 1 94.88 156 CYS B O 1
ATOM 3975 N N . VAL B 1 157 ? 15.484 -10.039 -13.633 1 94.75 157 VAL B N 1
ATOM 3976 C CA . VAL B 1 157 ? 15.891 -8.82 -12.945 1 94.75 157 VAL B CA 1
ATOM 3977 C C . VAL B 1 157 ? 17.078 -8.188 -13.664 1 94.75 157 VAL B C 1
ATOM 3979 O O . VAL B 1 157 ? 17.984 -8.898 -14.109 1 94.75 157 VAL B O 1
ATOM 3982 N N . ARG B 1 158 ? 17.062 -6.895 -13.789 1 94.62 158 ARG B N 1
ATOM 3983 C CA . ARG B 1 158 ? 18.203 -6.188 -14.375 1 94.62 158 ARG B CA 1
ATOM 3984 C C . ARG B 1 158 ? 18.453 -4.871 -13.648 1 94.62 158 ARG B C 1
ATOM 3986 O O . ARG B 1 158 ? 17.656 -4.457 -12.805 1 94.62 158 ARG B O 1
ATOM 3993 N N . ARG B 1 159 ? 19.656 -4.289 -13.859 1 95.31 159 ARG B N 1
ATOM 3994 C CA . ARG B 1 159 ? 20.062 -3.004 -13.297 1 95.31 159 ARG B CA 1
ATOM 3995 C C . ARG B 1 159 ? 19.906 -3.002 -11.781 1 95.31 159 ARG B C 1
ATOM 3997 O O . ARG B 1 159 ? 19.359 -2.057 -11.203 1 95.31 159 ARG B O 1
ATOM 4004 N N . GLY B 1 160 ? 20.359 -4.094 -11.273 1 93.81 160 GLY B N 1
ATOM 4005 C CA . GLY B 1 160 ? 20.266 -4.234 -9.828 1 93.81 160 GLY B CA 1
ATOM 4006 C C . GLY B 1 160 ? 21.328 -3.434 -9.086 1 93.81 160 GLY B C 1
ATOM 4007 O O . GLY B 1 160 ? 22.484 -3.408 -9.484 1 93.81 160 GLY B O 1
ATOM 4008 N N . SER B 1 161 ? 20.922 -2.656 -8.18 1 94.44 161 SER B N 1
ATOM 4009 C CA . SER B 1 161 ? 21.766 -1.993 -7.188 1 94.44 161 SER B CA 1
ATOM 4010 C C . SER B 1 161 ? 21.391 -2.432 -5.773 1 94.44 161 SER B C 1
ATOM 4012 O O . SER B 1 161 ? 20.266 -2.211 -5.324 1 94.44 161 SER B O 1
ATOM 4014 N N . TRP B 1 162 ? 22.375 -3.092 -5.156 1 94.44 162 TRP B N 1
ATOM 4015 C CA . TRP B 1 162 ? 22.094 -3.74 -3.883 1 94.44 162 TRP B CA 1
ATOM 4016 C C . TRP B 1 162 ? 22.859 -3.074 -2.744 1 94.44 162 TRP B C 1
ATOM 4018 O O . TRP B 1 162 ? 24.094 -3.137 -2.697 1 94.44 162 TRP B O 1
ATOM 4028 N N . LEU B 1 163 ? 22.109 -2.525 -1.848 1 94.25 163 LEU B N 1
ATOM 4029 C CA . LEU B 1 163 ? 22.672 -1.831 -0.693 1 94.25 163 LEU B CA 1
ATOM 4030 C C . LEU B 1 163 ? 23.922 -1.051 -1.08 1 94.25 163 LEU B C 1
ATOM 4032 O O . LEU B 1 163 ? 23.922 -0.319 -2.072 1 94.25 163 LEU B O 1
ATOM 4036 N N . ASP B 1 164 ? 24.859 -1.057 -0.143 1 92.75 164 ASP B N 1
ATOM 4037 C CA . ASP B 1 164 ? 26.078 -0.279 -0.354 1 92.75 164 ASP B CA 1
ATOM 4038 C C . ASP B 1 164 ? 27.219 -1.166 -0.858 1 92.75 164 ASP B C 1
ATOM 4040 O O . ASP B 1 164 ? 27.766 -1.971 -0.103 1 92.75 164 ASP B O 1
ATOM 4044 N N . HIS B 1 165 ? 27.672 -0.92 -2.102 1 91 165 HIS B N 1
ATOM 4045 C CA . HIS B 1 165 ? 28.703 -1.738 -2.73 1 91 165 HIS B CA 1
ATOM 4046 C C . HIS B 1 165 ? 30.016 -1.674 -1.948 1 91 165 HIS B C 1
ATOM 4048 O O . HIS B 1 165 ? 30.734 -2.668 -1.856 1 91 165 HIS B O 1
ATOM 4054 N N . GLN B 1 166 ? 30.266 -0.578 -1.344 1 91 166 GLN B N 1
ATOM 4055 C CA . GLN B 1 166 ? 31.5 -0.398 -0.604 1 91 166 GLN B CA 1
ATOM 4056 C C . GLN B 1 166 ? 31.516 -1.242 0.667 1 91 166 GLN B C 1
ATOM 4058 O O . GLN B 1 166 ? 32.594 -1.583 1.182 1 91 166 GLN B O 1
ATOM 4063 N N . ALA B 1 167 ? 30.375 -1.59 1.104 1 92.75 167 ALA B N 1
ATOM 4064 C CA . ALA B 1 167 ? 30.266 -2.348 2.35 1 92.75 167 ALA B CA 1
ATOM 4065 C C . ALA B 1 167 ? 30.125 -3.842 2.072 1 92.75 167 ALA B C 1
ATOM 4067 O O . ALA B 1 167 ? 30.016 -4.645 3.002 1 92.75 167 ALA B O 1
ATOM 4068 N N . GLN B 1 168 ? 30.094 -4.277 0.855 1 92.62 168 GLN B N 1
ATOM 4069 C CA . GLN B 1 168 ? 29.906 -5.676 0.494 1 92.62 168 GLN B CA 1
ATOM 4070 C C . GLN B 1 168 ? 31.109 -6.516 0.887 1 92.62 168 GLN B C 1
ATOM 4072 O O . GLN B 1 168 ? 32.25 -6.164 0.564 1 92.62 168 GLN B O 1
ATOM 4077 N N . THR B 1 169 ? 30.859 -7.582 1.54 1 91.62 169 THR B N 1
ATOM 4078 C CA . THR B 1 169 ? 31.938 -8.422 2.029 1 91.62 169 THR B CA 1
ATOM 4079 C C . THR B 1 169 ? 32.062 -9.695 1.198 1 91.62 169 THR B C 1
ATOM 4081 O O . THR B 1 169 ? 33.125 -10.289 1.109 1 91.62 169 THR B O 1
ATOM 4084 N N . SER B 1 170 ? 30.953 -10.141 0.641 1 91 170 SER B N 1
ATOM 4085 C CA . SER B 1 170 ? 31 -11.336 -0.188 1 91 170 SER B CA 1
ATOM 4086 C C . SER B 1 170 ? 29.844 -11.375 -1.174 1 91 170 SER B C 1
ATOM 4088 O O . SER B 1 170 ? 28.844 -10.688 -0.982 1 91 170 SER B O 1
ATOM 4090 N N . VAL B 1 171 ? 30.047 -12.07 -2.254 1 89.25 171 VAL B N 1
ATOM 4091 C CA . VAL B 1 171 ? 29.016 -12.328 -3.25 1 89.25 171 VAL B CA 1
ATOM 4092 C C . VAL B 1 171 ? 29.172 -13.742 -3.809 1 89.25 171 VAL B C 1
ATOM 4094 O O . VAL B 1 171 ? 30.281 -14.148 -4.16 1 89.25 171 VAL B O 1
ATOM 4097 N N . SER B 1 172 ? 28.047 -14.414 -3.795 1 87.81 172 SER B N 1
ATOM 4098 C CA . SER B 1 172 ? 28.109 -15.766 -4.328 1 87.81 172 SER B CA 1
ATOM 4099 C C . SER B 1 172 ? 28.047 -15.766 -5.852 1 87.81 172 SER B C 1
ATOM 4101 O O . SER B 1 172 ? 27.641 -14.773 -6.461 1 87.81 172 SER B O 1
ATOM 4103 N N . ALA B 1 173 ? 28.469 -16.875 -6.414 1 81.31 173 ALA B N 1
ATOM 4104 C CA . ALA B 1 173 ? 28.359 -17.031 -7.863 1 81.31 173 ALA B CA 1
ATOM 4105 C C . ALA B 1 173 ? 26.906 -17.125 -8.297 1 81.31 173 ALA B C 1
ATOM 4107 O O . ALA B 1 173 ? 26.062 -17.656 -7.566 1 81.31 173 ALA B O 1
ATOM 4108 N N . LEU B 1 174 ? 26.703 -16.578 -9.422 1 79.31 174 LEU B N 1
ATOM 4109 C CA . LEU B 1 174 ? 25.359 -16.625 -9.969 1 79.31 174 LEU B CA 1
ATOM 4110 C C . LEU B 1 174 ? 24.953 -18.047 -10.297 1 79.31 174 LEU B C 1
ATOM 4112 O O . LEU B 1 174 ? 25.672 -18.766 -10.977 1 79.31 174 LEU B O 1
ATOM 4116 N N . SER B 1 175 ? 23.938 -18.516 -9.578 1 72.25 175 SER B N 1
ATOM 4117 C CA . SER B 1 175 ? 23.391 -19.844 -9.836 1 72.25 175 SER B CA 1
ATOM 4118 C C . SER B 1 175 ? 22.203 -19.781 -10.789 1 72.25 175 SER B C 1
ATOM 4120 O O . SER B 1 175 ? 21.438 -20.734 -10.906 1 72.25 175 SER B O 1
ATOM 4122 N N . GLY B 1 176 ? 22.094 -18.781 -11.562 1 61.94 176 GLY B N 1
ATOM 4123 C CA . GLY B 1 176 ? 20.875 -18.547 -12.344 1 61.94 176 GLY B CA 1
ATOM 4124 C C . GLY B 1 176 ? 20.734 -19.516 -13.508 1 61.94 176 GLY B C 1
ATOM 4125 O O . GLY B 1 176 ? 21.688 -20.203 -13.867 1 61.94 176 GLY B O 1
ATOM 4126 N N . SER B 1 177 ? 19.422 -19.766 -13.852 1 65.56 177 SER B N 1
ATOM 4127 C CA . SER B 1 177 ? 19.016 -20.578 -14.984 1 65.56 177 SER B CA 1
ATOM 4128 C C . SER B 1 177 ? 19.578 -20.016 -16.297 1 65.56 177 SER B C 1
ATOM 4130 O O . SER B 1 177 ? 19.797 -18.812 -16.406 1 65.56 177 SER B O 1
ATOM 4132 N N . PRO B 1 178 ? 20.047 -20.844 -17.141 1 63.81 178 PRO B N 1
ATOM 4133 C CA . PRO B 1 178 ? 20.578 -20.453 -18.453 1 63.81 178 PRO B CA 1
ATOM 4134 C C . PRO B 1 178 ? 19.562 -19.703 -19.297 1 63.81 178 PRO B C 1
ATOM 4136 O O . PRO B 1 178 ? 19.891 -19.219 -20.391 1 63.81 178 PRO B O 1
ATOM 4139 N N . ARG B 1 179 ? 18.453 -19.422 -18.641 1 77.19 179 ARG B N 1
ATOM 4140 C CA . ARG B 1 179 ? 17.438 -18.781 -19.469 1 77.19 179 ARG B CA 1
ATOM 4141 C C . ARG B 1 179 ? 17.766 -17.312 -19.734 1 77.19 179 ARG B C 1
ATOM 4143 O O . ARG B 1 179 ? 18.172 -16.594 -18.812 1 77.19 179 ARG B O 1
ATOM 4150 N N . SER B 1 180 ? 17.656 -16.984 -21.031 1 80 180 SER B N 1
ATOM 4151 C CA . SER B 1 180 ? 17.969 -15.609 -21.438 1 80 180 SER B CA 1
ATOM 4152 C C . SER B 1 180 ? 16.812 -14.664 -21.141 1 80 180 SER B C 1
ATOM 4154 O O . SER B 1 180 ? 15.648 -15.031 -21.281 1 80 180 SER B O 1
ATOM 4156 N N . CYS B 1 181 ? 17.047 -13.508 -20.672 1 88.31 181 CYS B N 1
ATOM 4157 C CA . CYS B 1 181 ? 16.062 -12.461 -20.391 1 88.31 181 CYS B CA 1
ATOM 4158 C C . CYS B 1 181 ? 15.891 -11.547 -21.609 1 88.31 181 CYS B C 1
ATOM 4160 O O . CYS B 1 181 ? 15.102 -10.602 -21.562 1 88.31 181 CYS B O 1
ATOM 4162 N N . GLY B 1 182 ? 16.531 -11.789 -22.641 1 82.88 182 GLY B N 1
ATOM 4163 C CA . GLY B 1 182 ? 16.453 -10.977 -23.844 1 82.88 182 GLY B CA 1
ATOM 4164 C C . GLY B 1 182 ? 15.312 -11.375 -24.766 1 82.88 182 GLY B C 1
ATOM 4165 O O . GLY B 1 182 ? 15.008 -10.664 -25.719 1 82.88 182 GLY B O 1
ATOM 4166 N N . VAL B 1 183 ? 14.633 -12.414 -24.453 1 80.56 183 VAL B N 1
ATOM 4167 C CA . VAL B 1 183 ? 13.602 -12.938 -25.344 1 80.56 183 VAL B CA 1
ATOM 4168 C C . VAL B 1 183 ? 12.234 -12.398 -24.938 1 80.56 183 VAL B C 1
ATOM 4170 O O . VAL B 1 183 ? 11.922 -12.336 -23.734 1 80.56 183 VAL B O 1
ATOM 4173 N N . GLU B 1 184 ? 11.523 -12 -25.953 1 86.5 184 GLU B N 1
ATOM 4174 C CA . GLU B 1 184 ? 10.148 -11.594 -25.688 1 86.5 184 GLU B CA 1
ATOM 4175 C C . GLU B 1 184 ? 9.289 -12.781 -25.266 1 86.5 184 GLU B C 1
ATOM 4177 O O . GLU B 1 184 ? 9.438 -13.883 -25.797 1 86.5 184 GLU B O 1
ATOM 4182 N N . SER B 1 185 ? 8.492 -12.492 -24.281 1 92 185 SER B N 1
ATOM 4183 C CA . SER B 1 185 ? 7.699 -13.602 -23.766 1 92 185 SER B CA 1
ATOM 4184 C C . SER B 1 185 ? 6.238 -13.211 -23.594 1 92 185 SER B C 1
ATOM 4186 O O . SER B 1 185 ? 5.887 -12.031 -23.688 1 92 185 SER B O 1
ATOM 4188 N N . GLN B 1 186 ? 5.363 -14.148 -23.547 1 94.81 186 GLN B N 1
ATOM 4189 C CA . GLN B 1 186 ? 3.938 -14.031 -23.266 1 94.81 186 GLN B CA 1
ATOM 4190 C C . GLN B 1 186 ? 3.527 -14.953 -22.125 1 94.81 186 GLN B C 1
ATOM 4192 O O . GLN B 1 186 ? 4.297 -15.82 -21.703 1 94.81 186 GLN B O 1
ATOM 4197 N N . PRO B 1 187 ? 2.322 -14.734 -21.562 1 95.38 187 PRO B N 1
ATOM 4198 C CA . PRO B 1 187 ? 1.913 -15.57 -20.422 1 95.38 187 PRO B CA 1
ATOM 4199 C C . PRO B 1 187 ? 1.714 -17.031 -20.828 1 95.38 187 PRO B C 1
ATOM 4201 O O . PRO B 1 187 ? 1.31 -17.328 -21.953 1 95.38 187 PRO B O 1
ATOM 4204 N N . GLY B 1 188 ? 1.986 -17.875 -19.844 1 96.12 188 GLY B N 1
ATOM 4205 C CA . GLY B 1 188 ? 1.834 -19.297 -20.062 1 96.12 188 GLY B CA 1
ATOM 4206 C C . GLY B 1 188 ? 2.979 -20.125 -19.484 1 96.12 188 GLY B C 1
ATOM 4207 O O . GLY B 1 188 ? 3.812 -19.594 -18.75 1 96.12 188 GLY B O 1
ATOM 4208 N N . SER B 1 189 ? 2.998 -21.422 -19.766 1 96.25 189 SER B N 1
ATOM 4209 C CA . SER B 1 189 ? 4.07 -22.328 -19.391 1 96.25 189 SER B CA 1
ATOM 4210 C C . SER B 1 189 ? 4.648 -23.047 -20.609 1 96.25 189 SER B C 1
ATOM 4212 O O . SER B 1 189 ? 3.91 -23.641 -21.391 1 96.25 189 SER B O 1
ATOM 4214 N N . PHE B 1 190 ? 5.938 -22.953 -20.703 1 95.69 190 PHE B N 1
ATOM 4215 C CA . PHE B 1 190 ? 6.574 -23.5 -21.891 1 95.69 190 PHE B CA 1
ATOM 4216 C C . PHE B 1 190 ? 7.32 -24.797 -21.562 1 95.69 190 PHE B C 1
ATOM 4218 O O . PHE B 1 190 ? 8.125 -24.828 -20.625 1 95.69 190 PHE B O 1
ATOM 4225 N N . PHE B 1 191 ? 7.016 -25.797 -22.312 1 95.75 191 PHE B N 1
ATOM 4226 C CA . PHE B 1 191 ? 7.699 -27.078 -22.25 1 95.75 191 PHE B CA 1
ATOM 4227 C C . PHE B 1 191 ? 8.578 -27.297 -23.484 1 95.75 191 PHE B C 1
ATOM 4229 O O . PHE B 1 191 ? 8.07 -27.625 -24.547 1 95.75 191 PHE B O 1
ATOM 4236 N N . PRO B 1 192 ? 9.891 -27.094 -23.312 1 93.62 192 PRO B N 1
ATOM 4237 C CA . PRO B 1 192 ? 10.773 -27.453 -24.422 1 93.62 192 PRO B CA 1
ATOM 4238 C C . PRO B 1 192 ? 10.852 -28.969 -24.656 1 93.62 192 PRO B C 1
ATOM 4240 O O . PRO B 1 192 ? 10.312 -29.734 -23.859 1 93.62 192 PRO B O 1
ATOM 4243 N N . PRO B 1 193 ? 11.492 -29.344 -25.797 1 93.88 193 PRO B N 1
ATOM 4244 C CA . PRO B 1 193 ? 11.602 -30.781 -26.062 1 93.88 193 PRO B CA 1
ATOM 4245 C C . PRO B 1 193 ? 12.305 -31.547 -24.938 1 93.88 193 PRO B C 1
ATOM 4247 O O . PRO B 1 193 ? 13.336 -31.094 -24.438 1 93.88 193 PRO B O 1
ATOM 4250 N N . GLY B 1 194 ? 11.656 -32.531 -24.5 1 94 194 GLY B N 1
ATOM 4251 C CA . GLY B 1 194 ? 12.25 -33.406 -23.5 1 94 194 GLY B CA 1
ATOM 4252 C C . GLY B 1 194 ? 11.906 -32.969 -22.078 1 94 194 GLY B C 1
ATOM 4253 O O . GLY B 1 194 ? 12.219 -33.688 -21.125 1 94 194 GLY B O 1
ATOM 4254 N N . ALA B 1 195 ? 11.273 -31.859 -21.875 1 94 195 ALA B N 1
ATOM 4255 C CA . ALA B 1 195 ? 10.945 -31.375 -20.547 1 94 195 ALA B CA 1
ATOM 4256 C C . ALA B 1 195 ? 9.766 -32.125 -19.953 1 94 195 ALA B C 1
ATOM 4258 O O . ALA B 1 195 ? 8.898 -32.625 -20.688 1 94 195 ALA B O 1
ATOM 4259 N N . HIS B 1 196 ? 9.789 -32.25 -18.641 1 93.94 196 HIS B N 1
ATOM 4260 C CA . HIS B 1 196 ? 8.75 -33.031 -17.969 1 93.94 196 HIS B CA 1
ATOM 4261 C C . HIS B 1 196 ? 8.414 -32.406 -16.609 1 93.94 196 HIS B C 1
ATOM 4263 O O . HIS B 1 196 ? 9.258 -31.766 -15.992 1 93.94 196 HIS B O 1
ATOM 4269 N N . ALA B 1 197 ? 7.145 -32.562 -16.219 1 94.94 197 ALA B N 1
ATOM 4270 C CA . ALA B 1 197 ? 6.676 -32.188 -14.891 1 94.94 197 ALA B CA 1
ATOM 4271 C C . ALA B 1 197 ? 5.707 -33.219 -14.344 1 94.94 197 ALA B C 1
ATOM 4273 O O . ALA B 1 197 ? 5.039 -33.906 -15.102 1 94.94 197 ALA B O 1
ATOM 4274 N N . GLU B 1 198 ? 5.703 -33.344 -13.016 1 95.94 198 GLU B N 1
ATOM 4275 C CA . GLU B 1 198 ? 4.844 -34.344 -12.375 1 95.94 198 GLU B CA 1
ATOM 4276 C C . GLU B 1 198 ? 4.086 -33.719 -11.195 1 95.94 198 GLU B C 1
ATOM 4278 O O . GLU B 1 198 ? 4.648 -32.969 -10.414 1 95.94 198 GLU B O 1
ATOM 4283 N N . PHE B 1 199 ? 2.805 -34.031 -11.102 1 96.12 199 PHE B N 1
ATOM 4284 C CA . PHE B 1 199 ? 1.975 -33.656 -9.961 1 96.12 199 PHE B CA 1
ATOM 4285 C C . PHE B 1 199 ? 1.435 -34.906 -9.273 1 96.12 199 PHE B C 1
ATOM 4287 O O . PHE B 1 199 ? 1.048 -35.875 -9.938 1 96.12 199 PHE B O 1
ATOM 4294 N N . SER B 1 200 ? 1.483 -34.875 -7.949 1 95.88 200 SER B N 1
ATOM 4295 C CA . SER B 1 200 ? 0.792 -35.906 -7.223 1 95.88 200 SER B CA 1
ATOM 4296 C C . SER B 1 200 ? -0.722 -35.781 -7.359 1 95.88 200 SER B C 1
ATOM 4298 O O . SER B 1 200 ? -1.277 -34.719 -7.133 1 95.88 200 SER B O 1
ATOM 4300 N N . LEU B 1 201 ? -1.408 -36.906 -7.695 1 95.5 201 LEU B N 1
ATOM 4301 C CA . LEU B 1 201 ? -2.859 -36.844 -7.836 1 95.5 201 LEU B CA 1
ATOM 4302 C C . LEU B 1 201 ? -3.52 -36.469 -6.512 1 95.5 201 LEU B C 1
ATOM 4304 O O . LEU B 1 201 ? -4.594 -35.875 -6.488 1 95.5 201 LEU B O 1
ATOM 4308 N N . GLN B 1 202 ? -2.801 -36.781 -5.449 1 93 202 GLN B N 1
ATOM 4309 C CA . GLN B 1 202 ? -3.324 -36.469 -4.117 1 93 202 GLN B CA 1
ATOM 4310 C C . GLN B 1 202 ? -3.33 -34.969 -3.844 1 93 202 GLN B C 1
ATOM 4312 O O . GLN B 1 202 ? -4.113 -34.5 -3.021 1 93 202 GLN B O 1
ATOM 4317 N N . ASP B 1 203 ? -2.467 -34.312 -4.547 1 92.38 203 ASP B N 1
ATOM 4318 C CA . ASP B 1 203 ? -2.328 -32.875 -4.312 1 92.38 203 ASP B CA 1
ATOM 4319 C C . ASP B 1 203 ? -3.217 -32.062 -5.262 1 92.38 203 ASP B C 1
ATOM 4321 O O . ASP B 1 203 ? -3.258 -30.844 -5.195 1 92.38 203 ASP B O 1
ATOM 4325 N N . LEU B 1 204 ? -3.936 -32.719 -6.152 1 95.06 204 LEU B N 1
ATOM 4326 C CA . LEU B 1 204 ? -4.867 -32.094 -7.07 1 95.06 204 LEU B CA 1
ATOM 4327 C C . LEU B 1 204 ? -6.281 -32.094 -6.496 1 95.06 204 LEU B C 1
ATOM 4329 O O . LEU B 1 204 ? -6.57 -32.812 -5.547 1 95.06 204 LEU B O 1
ATOM 4333 N N . PRO B 1 205 ? -7.121 -31.141 -7.039 1 95.31 205 PRO B N 1
ATOM 4334 C CA . PRO B 1 205 ? -8.531 -31.266 -6.66 1 95.31 205 PRO B CA 1
ATOM 4335 C C . PRO B 1 205 ? -9.086 -32.656 -6.902 1 95.31 205 PRO B C 1
ATOM 4337 O O . PRO B 1 205 ? -8.773 -33.281 -7.918 1 95.31 205 PRO B O 1
ATOM 4340 N N . GLN B 1 206 ? -9.867 -33.125 -6.016 1 94.81 206 GLN B N 1
ATOM 4341 C CA . GLN B 1 206 ? -10.312 -34.531 -6.059 1 94.81 206 GLN B CA 1
ATOM 4342 C C . GLN B 1 206 ? -11.555 -34.688 -6.934 1 94.81 206 GLN B C 1
ATOM 4344 O O . GLN B 1 206 ? -12.297 -33.719 -7.133 1 94.81 206 GLN B O 1
ATOM 4349 N N . PRO B 1 207 ? -11.703 -35.875 -7.504 1 94.69 207 PRO B N 1
ATOM 4350 C CA . PRO B 1 207 ? -12.867 -36.125 -8.359 1 94.69 207 PRO B CA 1
ATOM 4351 C C . PRO B 1 207 ? -14.188 -36.062 -7.602 1 94.69 207 PRO B C 1
ATOM 4353 O O . PRO B 1 207 ? -14.211 -36.219 -6.383 1 94.69 207 PRO B O 1
ATOM 4356 N N . HIS B 1 208 ? -15.203 -35.656 -8.367 1 93.88 208 HIS B N 1
ATOM 4357 C CA . HIS B 1 208 ? -16.547 -35.781 -7.805 1 93.88 208 HIS B CA 1
ATOM 4358 C C . HIS B 1 208 ? -16.859 -37.25 -7.461 1 93.88 208 HIS B C 1
ATOM 4360 O O . HIS B 1 208 ? -16.641 -38.156 -8.273 1 93.88 208 HIS B O 1
ATOM 4366 N N . ALA B 1 209 ? -17.469 -37.469 -6.371 1 89.56 209 ALA B N 1
ATOM 4367 C CA . ALA B 1 209 ? -17.609 -38.812 -5.867 1 89.56 209 ALA B CA 1
ATOM 4368 C C . ALA B 1 209 ? -18.812 -39.5 -6.496 1 89.56 209 ALA B C 1
ATOM 4370 O O . ALA B 1 209 ? -18.719 -40.656 -6.91 1 89.56 209 ALA B O 1
ATOM 4371 N N . GLU B 1 210 ? -19.984 -38.812 -6.625 1 89.31 210 GLU B N 1
ATOM 4372 C CA . GLU B 1 210 ? -21.203 -39.438 -7.125 1 89.31 210 GLU B CA 1
ATOM 4373 C C . GLU B 1 210 ? -22 -38.5 -8 1 89.31 210 GLU B C 1
ATOM 4375 O O . GLU B 1 210 ? -22.625 -37.562 -7.496 1 89.31 210 GLU B O 1
ATOM 4380 N N . PRO B 1 211 ? -22.0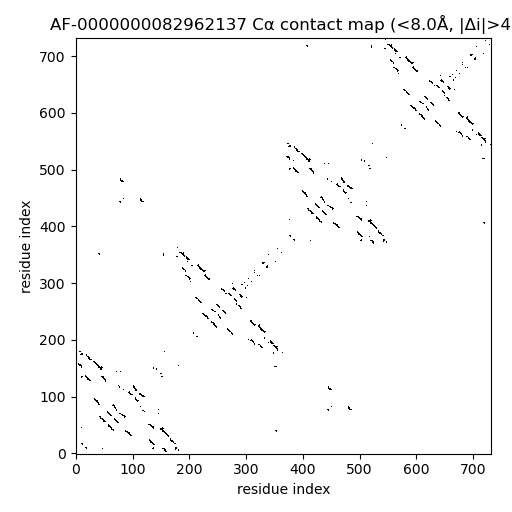47 -38.969 -9.32 1 90 211 PRO B N 1
ATOM 4381 C CA . PRO B 1 211 ? -21.234 -39.938 -10.047 1 90 211 PRO B CA 1
ATOM 4382 C C . PRO B 1 211 ? -19.766 -39.531 -10.148 1 90 211 PRO B C 1
ATOM 4384 O O . PRO B 1 211 ? -19.438 -38.344 -10.117 1 90 211 PRO B O 1
ATOM 4387 N N . TRP B 1 212 ? -18.969 -40.469 -10.188 1 89.44 212 TRP B N 1
ATOM 4388 C CA . TRP B 1 212 ? -17.547 -40.219 -10.25 1 89.44 212 TRP B CA 1
ATOM 4389 C C . TRP B 1 212 ? -17.188 -39.438 -11.5 1 89.44 212 TRP B C 1
ATOM 4391 O O . TRP B 1 212 ? -17.594 -39.781 -12.609 1 89.44 212 TRP B O 1
ATOM 4401 N N . ALA B 1 213 ? -16.453 -38.344 -11.344 1 93.75 213 ALA B N 1
ATOM 4402 C CA . ALA B 1 213 ? -16.078 -37.531 -12.484 1 93.75 213 ALA B CA 1
ATOM 4403 C C . ALA B 1 213 ? -14.82 -36.688 -12.172 1 93.75 213 ALA B C 1
ATOM 4405 O O . ALA B 1 213 ? -14.641 -36.25 -11.047 1 93.75 213 ALA B O 1
ATOM 4406 N N . PHE B 1 214 ? -13.961 -36.594 -13.117 1 94.94 214 PHE B N 1
ATOM 4407 C CA . PHE B 1 214 ? -12.758 -35.781 -13.031 1 94.94 214 PHE B CA 1
ATOM 4408 C C . PHE B 1 214 ? -12.484 -35.094 -14.352 1 94.94 214 PHE B C 1
ATOM 4410 O O . PHE B 1 214 ? -12.594 -35.688 -15.422 1 94.94 214 PHE B O 1
ATOM 4417 N N . SER B 1 215 ? -12.211 -33.844 -14.258 1 96.75 215 SER B N 1
ATOM 4418 C CA . SER B 1 215 ? -12.039 -33.062 -15.492 1 96.75 215 SER B CA 1
ATOM 4419 C C . SER B 1 215 ? -10.68 -32.375 -15.539 1 96.75 215 SER B C 1
ATOM 4421 O O . SER B 1 215 ? -10.188 -31.891 -14.523 1 96.75 215 SER B O 1
ATOM 4423 N N . LEU B 1 216 ? -10.039 -32.406 -16.734 1 96.94 216 LEU B N 1
ATOM 4424 C CA . LEU B 1 216 ? -8.82 -31.688 -17.047 1 96.94 216 LEU B CA 1
ATOM 4425 C C . LEU B 1 216 ? -9.039 -30.781 -18.266 1 96.94 216 LEU B C 1
ATOM 4427 O O . LEU B 1 216 ? -9.609 -31.219 -19.266 1 96.94 216 LEU B O 1
ATOM 4431 N N . ASP B 1 217 ? -8.641 -29.562 -18.141 1 96.88 217 ASP B N 1
ATOM 4432 C CA . ASP B 1 217 ? -8.695 -28.625 -19.25 1 96.88 217 ASP B CA 1
ATOM 4433 C C . ASP B 1 217 ? -7.305 -28.109 -19.609 1 96.88 217 ASP B C 1
ATOM 4435 O O . ASP B 1 217 ? -6.59 -27.578 -18.75 1 96.88 217 ASP B O 1
ATOM 4439 N N . LEU B 1 218 ? -6.949 -28.281 -20.875 1 96.5 218 LEU B N 1
ATOM 4440 C CA . LEU B 1 218 ? -5.652 -27.828 -21.375 1 96.5 218 LEU B CA 1
ATOM 4441 C C . LEU B 1 218 ? -5.82 -26.703 -22.375 1 96.5 218 LEU B C 1
ATOM 4443 O O . LEU B 1 218 ? -6.582 -26.828 -23.344 1 96.5 218 LEU B O 1
ATOM 4447 N N . GLY B 1 219 ? -5.141 -25.609 -22.094 1 95.25 219 GLY B N 1
ATOM 4448 C CA . GLY B 1 219 ? -5.062 -24.547 -23.078 1 95.25 219 GLY B CA 1
ATOM 4449 C C . GLY B 1 219 ? -3.742 -24.516 -23.812 1 95.25 219 GLY B C 1
ATOM 4450 O O . GLY B 1 219 ? -2.752 -23.984 -23.328 1 95.25 219 GLY B O 1
ATOM 4451 N N . LEU B 1 220 ? -3.691 -25.031 -25.078 1 94.88 220 LEU B N 1
ATOM 4452 C CA . LEU B 1 220 ? -2.477 -25.062 -25.891 1 94.88 220 LEU B CA 1
ATOM 4453 C C . LEU B 1 220 ? -2.396 -23.844 -26.797 1 94.88 220 LEU B C 1
ATOM 4455 O O . LEU B 1 220 ? -3.215 -23.688 -27.703 1 94.88 220 LEU B O 1
ATOM 4459 N N . GLN B 1 221 ? -1.439 -23.062 -26.484 1 93.56 221 GLN B N 1
ATOM 4460 C CA . GLN B 1 221 ? -1.245 -21.859 -27.297 1 93.56 221 GLN B CA 1
ATOM 4461 C C . GLN B 1 221 ? -0.325 -22.125 -28.484 1 93.56 221 GLN B C 1
ATOM 4463 O O . GLN B 1 221 ? -0.56 -21.625 -29.578 1 93.56 221 GLN B O 1
ATOM 4468 N N . LEU B 1 222 ? 0.778 -22.812 -28.203 1 93.62 222 LEU B N 1
ATOM 4469 C CA . LEU B 1 222 ? 1.746 -23.266 -29.188 1 93.62 222 LEU B CA 1
ATOM 4470 C C . LEU B 1 222 ? 2.072 -24.734 -29.016 1 93.62 222 LEU B C 1
ATOM 4472 O O . LEU B 1 222 ? 2.072 -25.25 -27.891 1 93.62 222 LEU B O 1
ATOM 4476 N N . ALA B 1 223 ? 2.25 -25.375 -30.109 1 95 223 ALA B N 1
ATOM 4477 C CA . ALA B 1 223 ? 2.645 -26.781 -30.047 1 95 223 ALA B CA 1
ATOM 4478 C C . ALA B 1 223 ? 3.342 -27.203 -31.328 1 95 223 ALA B C 1
ATOM 4480 O O . ALA B 1 223 ? 2.941 -26.812 -32.438 1 95 223 ALA B O 1
ATOM 4481 N N . ALA B 1 224 ? 4.352 -27.906 -31.156 1 93.81 224 ALA B N 1
ATOM 4482 C CA . ALA B 1 224 ? 5.094 -28.438 -32.281 1 93.81 224 ALA B CA 1
ATOM 4483 C C . ALA B 1 224 ? 5.746 -29.781 -31.938 1 93.81 224 ALA B C 1
ATOM 4485 O O . ALA B 1 224 ? 5.949 -30.078 -30.766 1 93.81 224 ALA B O 1
ATOM 4486 N N . GLY B 1 225 ? 5.918 -30.547 -33 1 93.5 225 GLY B N 1
ATOM 4487 C CA . GLY B 1 225 ? 6.605 -31.812 -32.812 1 93.5 225 GLY B CA 1
ATOM 4488 C C . GLY B 1 225 ? 5.68 -32.938 -32.406 1 93.5 225 GLY B C 1
ATOM 4489 O O . GLY B 1 225 ? 4.492 -32.906 -32.719 1 93.5 225 GLY B O 1
ATOM 4490 N N . SER B 1 226 ? 6.336 -33.969 -31.828 1 94.38 226 SER B N 1
ATOM 4491 C CA . SER B 1 226 ? 5.578 -35.156 -31.391 1 94.38 226 SER B CA 1
ATOM 4492 C C . SER B 1 226 ? 6.047 -35.625 -30.031 1 94.38 226 SER B C 1
ATOM 4494 O O . SER B 1 226 ? 7.242 -35.594 -29.734 1 94.38 226 SER B O 1
ATOM 4496 N N . GLY B 1 227 ? 5.047 -36 -29.25 1 95.06 227 GLY B N 1
ATOM 4497 C CA . GLY B 1 227 ? 5.352 -36.469 -27.922 1 95.06 227 GLY B CA 1
ATOM 4498 C C . GLY B 1 227 ? 4.176 -36.375 -26.969 1 95.06 227 GLY B C 1
ATOM 4499 O O . GLY B 1 227 ? 3.086 -35.938 -27.359 1 95.06 227 GLY B O 1
ATOM 4500 N N . HIS B 1 228 ? 4.402 -36.781 -25.781 1 96.19 228 HIS B N 1
ATOM 4501 C CA . HIS B 1 228 ? 3.354 -36.75 -24.766 1 96.19 228 HIS B CA 1
ATOM 4502 C C . HIS B 1 228 ? 3.047 -35.344 -24.328 1 96.19 228 HIS B C 1
ATOM 4504 O O . HIS B 1 228 ? 3.957 -34.5 -24.172 1 96.19 228 HIS B O 1
ATOM 4510 N N . LEU B 1 229 ? 1.805 -35.031 -24.203 1 96.19 229 LEU B N 1
ATOM 4511 C CA . LEU B 1 229 ? 1.358 -33.781 -23.578 1 96.19 229 LEU B CA 1
ATOM 4512 C C . LEU B 1 229 ? 1.023 -34.031 -22.109 1 96.19 229 LEU B C 1
ATOM 4514 O O . LEU B 1 229 ? 1.449 -33.25 -21.234 1 96.19 229 LEU B O 1
ATOM 4518 N N . LEU B 1 230 ? 0.317 -35.094 -21.875 1 96.19 230 LEU B N 1
ATOM 4519 C CA . LEU B 1 230 ? -0.156 -35.438 -20.531 1 96.19 230 LEU B CA 1
ATOM 4520 C C . LEU B 1 230 ? -0.317 -36.938 -20.391 1 96.19 230 LEU B C 1
ATOM 4522 O O . LEU B 1 230 ? -0.586 -37.625 -21.359 1 96.19 230 LEU B O 1
ATOM 4526 N N . ALA B 1 231 ? -0.072 -37.438 -19.188 1 95.5 231 ALA B N 1
ATOM 4527 C CA . ALA B 1 231 ? -0.301 -38.844 -18.891 1 95.5 231 ALA B CA 1
ATOM 4528 C C . ALA B 1 231 ? -0.709 -39.031 -17.422 1 95.5 231 ALA B C 1
ATOM 4530 O O . ALA B 1 231 ? -0.317 -38.25 -16.562 1 95.5 231 ALA B O 1
ATOM 4531 N N . LEU B 1 232 ? -1.569 -40 -17.203 1 94.81 232 LEU B N 1
ATOM 4532 C CA . LEU B 1 232 ? -1.972 -40.406 -15.859 1 94.81 232 LEU B CA 1
ATOM 4533 C C . LEU B 1 232 ? -1.492 -41.812 -15.531 1 94.81 232 LEU B C 1
ATOM 4535 O O . LEU B 1 232 ? -1.686 -42.75 -16.328 1 94.81 232 LEU B O 1
ATOM 4539 N N . GLY B 1 233 ? -0.821 -41.938 -14.438 1 93.06 233 GLY B N 1
ATOM 4540 C CA . GLY B 1 233 ? -0.326 -43.25 -14.055 1 93.06 233 GLY B CA 1
ATOM 4541 C C . GLY B 1 233 ? 0.602 -43.219 -12.852 1 93.06 233 GLY B C 1
ATOM 4542 O O . GLY B 1 233 ? 0.496 -42.312 -12.008 1 93.06 233 GLY B O 1
ATOM 4543 N N . THR B 1 234 ? 1.393 -44.25 -12.727 1 91.62 234 THR B N 1
ATOM 4544 C CA . THR B 1 234 ? 2.438 -44.312 -11.711 1 91.62 234 THR B CA 1
ATOM 4545 C C . THR B 1 234 ? 3.818 -44.375 -12.359 1 91.62 234 THR B C 1
ATOM 4547 O O . THR B 1 234 ? 3.953 -44.781 -13.516 1 91.62 234 THR B O 1
ATOM 4550 N N . PRO B 1 235 ? 4.875 -43.906 -11.609 1 89.31 235 PRO B N 1
ATOM 4551 C CA . PRO B 1 235 ? 6.215 -43.844 -12.203 1 89.31 235 PRO B CA 1
ATOM 4552 C C . PRO B 1 235 ? 6.746 -45.219 -12.602 1 89.31 235 PRO B C 1
ATOM 4554 O O . PRO B 1 235 ? 7.562 -45.312 -13.523 1 89.31 235 PRO B O 1
ATOM 4557 N N . GLU B 1 236 ? 6.27 -46.281 -11.969 1 86.69 236 GLU B N 1
ATOM 4558 C CA . GLU B 1 236 ? 6.828 -47.625 -12.156 1 86.69 236 GLU B CA 1
ATOM 4559 C C . GLU B 1 236 ? 6.133 -48.344 -13.305 1 86.69 236 GLU B C 1
ATOM 4561 O O . GLU B 1 236 ? 6.664 -49.312 -13.836 1 86.69 236 GLU B O 1
ATOM 4566 N N . ASN B 1 237 ? 5.008 -47.844 -13.719 1 84.75 237 ASN B N 1
ATOM 4567 C CA . ASN B 1 237 ? 4.191 -48.531 -14.719 1 84.75 237 ASN B CA 1
ATOM 4568 C C . ASN B 1 237 ? 3.895 -47.656 -15.914 1 84.75 237 ASN B C 1
ATOM 4570 O O . ASN B 1 237 ? 4.016 -46.438 -15.828 1 84.75 237 ASN B O 1
ATOM 4574 N N . PRO B 1 238 ? 3.691 -48.344 -17.031 1 84.25 238 PRO B N 1
ATOM 4575 C CA . PRO B 1 238 ? 3.207 -47.5 -18.141 1 84.25 238 PRO B CA 1
ATOM 4576 C C . PRO B 1 238 ? 1.954 -46.719 -17.797 1 84.25 238 PRO B C 1
ATOM 4578 O O . PRO B 1 238 ? 1.15 -47.156 -16.969 1 84.25 238 PRO B O 1
ATOM 4581 N N . PRO B 1 239 ? 1.759 -45.562 -18.391 1 90.88 239 PRO B N 1
ATOM 4582 C CA . PRO B 1 239 ? 0.598 -44.75 -18.047 1 90.88 239 PRO B CA 1
ATOM 4583 C C . PRO B 1 239 ? -0.729 -45.438 -18.375 1 90.88 239 PRO B C 1
ATOM 4585 O O . PRO B 1 239 ? -0.829 -46.156 -19.359 1 90.88 239 PRO B O 1
ATOM 4588 N N . ARG B 1 240 ? -1.688 -45.25 -17.562 1 89.5 240 ARG B N 1
ATOM 4589 C CA . ARG B 1 240 ? -3.025 -45.781 -17.766 1 89.5 240 ARG B CA 1
ATOM 4590 C C . ARG B 1 240 ? -3.781 -45 -18.828 1 89.5 240 ARG B C 1
ATOM 4592 O O . ARG B 1 240 ? -4.645 -45.562 -19.516 1 89.5 240 ARG B O 1
ATOM 4599 N N . LEU B 1 241 ? -3.574 -43.781 -18.844 1 92.25 241 LEU B N 1
ATOM 4600 C CA . LEU B 1 241 ? -4.141 -42.844 -19.828 1 92.25 241 LEU B CA 1
ATOM 4601 C C . LEU B 1 241 ? -3.084 -41.875 -20.328 1 92.25 241 LEU B C 1
ATOM 4603 O O . LEU B 1 241 ? -2.271 -41.375 -19.531 1 92.25 241 LEU B O 1
ATOM 4607 N N . SER B 1 242 ? -3.045 -41.625 -21.625 1 94.12 242 SER B N 1
ATOM 4608 C CA . SER B 1 242 ? -2.062 -40.688 -22.156 1 94.12 242 SER B CA 1
ATOM 4609 C C . SER B 1 242 ? -2.643 -39.875 -23.297 1 94.12 242 SER B C 1
ATOM 4611 O O . SER B 1 242 ? -3.51 -40.344 -24.031 1 94.12 242 SER B O 1
ATOM 4613 N N . LEU B 1 243 ? -2.297 -38.688 -23.344 1 95.62 243 LEU B N 1
ATOM 4614 C CA . LEU B 1 243 ? -2.6 -37.75 -24.438 1 95.62 243 LEU B CA 1
ATOM 4615 C C . LEU B 1 243 ? -1.323 -37.312 -25.141 1 95.62 243 LEU B C 1
ATOM 4617 O O . LEU B 1 243 ? -0.428 -36.75 -24.531 1 95.62 243 LEU B O 1
ATOM 4621 N N . GLN B 1 244 ? -1.189 -37.562 -26.469 1 95.75 244 GLN B N 1
ATOM 4622 C CA . GLN B 1 244 ? 0.034 -37.281 -27.219 1 95.75 244 GLN B CA 1
ATOM 4623 C C . GLN B 1 244 ? -0.233 -36.344 -28.391 1 95.75 244 GLN B C 1
ATOM 4625 O O . GLN B 1 244 ? -1.322 -36.344 -28.969 1 95.75 244 GLN B O 1
ATOM 4630 N N . LEU B 1 245 ? 0.732 -35.531 -28.609 1 95.88 245 LEU B N 1
ATOM 4631 C CA . LEU B 1 245 ? 0.753 -34.688 -29.812 1 95.88 245 LEU B CA 1
ATOM 4632 C C . LEU B 1 245 ? 1.414 -35.438 -30.969 1 95.88 245 LEU B C 1
ATOM 4634 O O . LEU B 1 245 ? 2.514 -35.969 -30.812 1 95.88 245 LEU B O 1
ATOM 4638 N N . GLN B 1 246 ? 0.732 -35.625 -32.062 1 92.62 246 GLN B N 1
ATOM 4639 C CA . GLN B 1 246 ? 1.264 -36.25 -33.25 1 92.62 246 GLN B CA 1
ATOM 4640 C C . GLN B 1 246 ? 0.891 -35.438 -34.5 1 92.62 246 GLN B C 1
ATOM 4642 O O . GLN B 1 246 ? -0.264 -35.469 -34.938 1 92.62 246 GLN B O 1
ATOM 4647 N N . ASP B 1 247 ? 1.858 -34.906 -35.25 1 82.69 247 ASP B N 1
ATOM 4648 C CA . ASP B 1 247 ? 1.665 -34.188 -36.5 1 82.69 247 ASP B CA 1
ATOM 4649 C C . ASP B 1 247 ? 0.438 -33.281 -36.438 1 82.69 247 ASP B C 1
ATOM 4651 O O . ASP B 1 247 ? -0.454 -33.375 -37.281 1 82.69 247 ASP B O 1
ATOM 4655 N N . GLN B 1 248 ? 0.291 -32.469 -35.469 1 86.69 248 GLN B N 1
ATOM 4656 C CA . GLN B 1 248 ? -0.73 -31.438 -35.281 1 86.69 248 GLN B CA 1
ATOM 4657 C C . GLN B 1 248 ? -2.066 -32.062 -34.875 1 86.69 248 GLN B C 1
ATOM 4659 O O . GLN B 1 248 ? -3.123 -31.469 -35.062 1 86.69 248 GLN B O 1
ATOM 4664 N N . LYS B 1 249 ? -2.033 -33.312 -34.469 1 92.81 249 LYS B N 1
ATOM 4665 C CA . LYS B 1 249 ? -3.191 -34 -33.906 1 92.81 249 LYS B CA 1
ATOM 4666 C C . LYS B 1 249 ? -2.912 -34.438 -32.469 1 92.81 249 LYS B C 1
ATOM 4668 O O . LYS B 1 249 ? -1.754 -34.531 -32.062 1 92.81 249 LYS B O 1
ATOM 4673 N N . VAL B 1 250 ? -4.035 -34.594 -31.766 1 95.38 250 VAL B N 1
ATOM 4674 C CA . VAL B 1 250 ? -3.912 -35.156 -30.422 1 95.38 250 VAL B CA 1
ATOM 4675 C C . VAL B 1 250 ? -4.457 -36.562 -30.406 1 95.38 250 VAL B C 1
ATOM 4677 O O . VAL B 1 250 ? -5.512 -36.844 -30.969 1 95.38 250 VAL B O 1
ATOM 4680 N N . VAL B 1 251 ? -3.664 -37.469 -29.859 1 94.94 251 VAL B N 1
ATOM 4681 C CA . VAL B 1 251 ? -4.023 -38.875 -29.797 1 94.94 251 VAL B CA 1
ATOM 4682 C C . VAL B 1 251 ? -4.238 -39.281 -28.344 1 94.94 251 VAL B C 1
ATOM 4684 O O . VAL B 1 251 ? -3.332 -39.188 -27.516 1 94.94 251 VAL B O 1
ATOM 4687 N N . LEU B 1 252 ? -5.465 -39.719 -28 1 94.94 252 LEU B N 1
ATOM 4688 C CA . LEU B 1 252 ? -5.789 -40.25 -26.688 1 94.94 252 LEU B CA 1
ATOM 4689 C C . LEU B 1 252 ? -5.648 -41.781 -26.656 1 94.94 252 LEU B C 1
ATOM 4691 O O . LEU B 1 252 ? -6.207 -42.469 -27.516 1 94.94 252 LEU B O 1
ATOM 4695 N N . SER B 1 253 ? -4.848 -42.219 -25.734 1 91.94 253 SER B N 1
ATOM 4696 C CA . SER B 1 253 ? -4.625 -43.656 -25.641 1 91.94 253 SER B CA 1
ATOM 4697 C C . SER B 1 253 ? -4.789 -44.156 -24.219 1 91.94 253 SER B C 1
ATOM 4699 O O . SER B 1 253 ? -4.523 -43.438 -23.266 1 91.94 253 SER B O 1
ATOM 4701 N N . SER B 1 254 ? -5.387 -45.312 -24.094 1 87.88 254 SER B N 1
ATOM 4702 C CA . SER B 1 254 ? -5.492 -45.969 -22.812 1 87.88 254 SER B CA 1
ATOM 4703 C C . SER B 1 254 ? -4.977 -47.406 -22.891 1 87.88 254 SER B C 1
ATOM 4705 O O . SER B 1 254 ? -4.762 -47.938 -23.984 1 87.88 254 SER B O 1
ATOM 4707 N N . ALA B 1 255 ? -4.594 -48.031 -21.812 1 74.81 255 ALA B N 1
ATOM 4708 C CA . ALA B 1 255 ? -4.133 -49.406 -21.797 1 74.81 255 ALA B CA 1
ATOM 4709 C C . ALA B 1 255 ? -5.211 -50.344 -22.312 1 74.81 255 ALA B C 1
ATOM 4711 O O . ALA B 1 255 ? -4.922 -51.5 -22.688 1 74.81 255 ALA B O 1
ATOM 4712 N N . TRP B 1 256 ? -6.488 -50 -22.547 1 69.38 256 TRP B N 1
ATOM 4713 C CA . TRP B 1 256 ? -7.586 -50.938 -22.75 1 69.38 256 TRP B CA 1
ATOM 4714 C C . TRP B 1 256 ? -8.219 -50.75 -24.125 1 69.38 256 TRP B C 1
ATOM 4716 O O . TRP B 1 256 ? -9.062 -51.531 -24.547 1 69.38 256 TRP B O 1
ATOM 4726 N N . GLY B 1 257 ? -7.832 -49.75 -24.797 1 68.81 257 GLY B N 1
ATOM 4727 C CA . GLY B 1 257 ? -8.633 -49.531 -25.984 1 68.81 257 GLY B CA 1
ATOM 4728 C C . GLY B 1 257 ? -7.863 -48.875 -27.125 1 68.81 257 GLY B C 1
ATOM 4729 O O . GLY B 1 257 ? -6.652 -48.688 -27.016 1 68.81 257 GLY B O 1
ATOM 4730 N N . PRO B 1 258 ? -8.617 -48.812 -28.156 1 77.94 258 PRO B N 1
ATOM 4731 C CA . PRO B 1 258 ? -8.031 -48.188 -29.344 1 77.94 258 PRO B CA 1
ATOM 4732 C C . PRO B 1 258 ? -7.703 -46.688 -29.109 1 77.94 258 PRO B C 1
ATOM 4734 O O . PRO B 1 258 ? -8.195 -46.094 -28.156 1 77.94 258 PRO B O 1
ATOM 4737 N N . GLN B 1 259 ? -6.875 -46.219 -29.984 1 88.94 259 GLN B N 1
ATOM 4738 C CA . GLN B 1 259 ? -6.469 -44.812 -29.922 1 88.94 259 GLN B CA 1
ATOM 4739 C C . GLN B 1 259 ? -7.523 -43.906 -30.547 1 88.94 259 GLN B C 1
ATOM 4741 O O . GLN B 1 259 ? -8.211 -44.281 -31.484 1 88.94 259 GLN B O 1
ATOM 4746 N N . LEU B 1 260 ? -7.793 -42.781 -29.906 1 91.44 260 LEU B N 1
ATOM 4747 C CA . LEU B 1 260 ? -8.672 -41.75 -30.438 1 91.44 260 LEU B CA 1
ATOM 4748 C C . LEU B 1 260 ? -7.867 -40.594 -30.984 1 91.44 260 LEU B C 1
ATOM 4750 O O . LEU B 1 260 ? -6.887 -40.156 -30.375 1 91.44 260 LEU B O 1
ATOM 4754 N N . HIS B 1 261 ? -8.273 -40.125 -32.188 1 91.75 261 HIS B N 1
ATOM 4755 C CA . HIS B 1 261 ? -7.594 -39 -32.844 1 91.75 261 HIS B CA 1
ATOM 4756 C C . HIS B 1 261 ? -8.508 -37.812 -32.938 1 91.75 261 HIS B C 1
ATOM 4758 O O . HIS B 1 261 ? -9.695 -37.938 -33.25 1 91.75 261 HIS B O 1
ATOM 4764 N N . LEU B 1 262 ? -8 -36.719 -32.594 1 93.69 262 LEU B N 1
ATOM 4765 C CA . LEU B 1 262 ? -8.711 -35.438 -32.719 1 93.69 262 LEU B CA 1
ATOM 4766 C C . LEU B 1 262 ? -7.789 -34.375 -33.281 1 93.69 262 LEU B C 1
ATOM 4768 O O . LEU B 1 262 ? -6.672 -34.188 -32.812 1 93.69 262 LEU B O 1
ATOM 4772 N N . PRO B 1 263 ? -8.18 -33.719 -34.375 1 93.25 263 PRO B N 1
ATOM 4773 C CA . PRO B 1 263 ? -7.363 -32.594 -34.875 1 93.25 263 PRO B CA 1
ATOM 4774 C C . PRO B 1 263 ? -7.184 -31.5 -33.812 1 93.25 263 PRO B C 1
ATOM 4776 O O . PRO B 1 263 ? -8.141 -31.141 -33.125 1 93.25 263 PRO B O 1
ATOM 4779 N N . LEU B 1 264 ? -5.988 -31.031 -33.719 1 94.12 264 LEU B N 1
ATOM 4780 C CA . LEU B 1 264 ? -5.676 -30.031 -32.688 1 94.12 264 LEU B CA 1
ATOM 4781 C C . LEU B 1 264 ? -5.945 -28.625 -33.188 1 94.12 264 LEU B C 1
ATOM 4783 O O . LEU B 1 264 ? -5.484 -28.25 -34.281 1 94.12 264 LEU B O 1
ATOM 4787 N N . VAL B 1 265 ? -6.715 -27.922 -32.5 1 94.06 265 VAL B N 1
ATOM 4788 C CA . VAL B 1 265 ? -6.934 -26.5 -32.781 1 94.06 265 VAL B CA 1
ATOM 4789 C C . VAL B 1 265 ? -6.266 -25.656 -31.688 1 94.06 265 VAL B C 1
ATOM 4791 O O . VAL B 1 265 ? -6.766 -25.578 -30.562 1 94.06 265 VAL B O 1
ATOM 4794 N N . LEU B 1 266 ? -5.184 -24.969 -32.062 1 92.81 266 LEU B N 1
ATOM 4795 C CA . LEU B 1 266 ? -4.438 -24.172 -31.094 1 92.81 266 LEU B CA 1
ATOM 4796 C C . LEU B 1 266 ? -5.258 -22.953 -30.641 1 92.81 266 LEU B C 1
ATOM 4798 O O . LEU B 1 266 ? -5.957 -22.344 -31.453 1 92.81 266 LEU B O 1
ATOM 4802 N N . GLY B 1 267 ? -5.184 -22.625 -29.359 1 91.19 267 GLY B N 1
ATOM 4803 C CA . GLY B 1 267 ? -5.918 -21.5 -28.812 1 91.19 267 GLY B CA 1
ATOM 4804 C C . GLY B 1 267 ? -7.25 -21.891 -28.203 1 91.19 267 GLY B C 1
ATOM 4805 O O . GLY B 1 267 ? -7.805 -21.172 -27.375 1 91.19 267 GLY B O 1
ATOM 4806 N N . ALA B 1 268 ? -7.785 -23.016 -28.641 1 93 268 ALA B N 1
ATOM 4807 C CA . ALA B 1 268 ? -9.031 -23.531 -28.062 1 93 268 ALA B CA 1
ATOM 4808 C C . ALA B 1 268 ? -8.75 -24.516 -26.938 1 93 268 ALA B C 1
ATOM 4810 O O . ALA B 1 268 ? -7.828 -25.328 -27.031 1 93 268 ALA B O 1
ATOM 4811 N N . PRO B 1 269 ? -9.609 -24.406 -25.938 1 94.94 269 PRO B N 1
ATOM 4812 C CA . PRO B 1 269 ? -9.383 -25.328 -24.812 1 94.94 269 PRO B CA 1
ATOM 4813 C C . PRO B 1 269 ? -9.633 -26.781 -25.172 1 94.94 269 PRO B C 1
ATOM 4815 O O . PRO B 1 269 ? -10.594 -27.094 -25.875 1 94.94 269 PRO B O 1
ATOM 4818 N N . LEU B 1 270 ? -8.703 -27.641 -24.844 1 96.25 270 LEU B N 1
ATOM 4819 C CA . LEU B 1 270 ? -8.828 -29.094 -24.953 1 96.25 270 LEU B CA 1
ATOM 4820 C C . LEU B 1 270 ? -9.312 -29.688 -23.641 1 96.25 270 LEU B C 1
ATOM 4822 O O . LEU B 1 270 ? -8.625 -29.578 -22.609 1 96.25 270 LEU B O 1
ATOM 4826 N N . GLN B 1 271 ? -10.469 -30.328 -23.625 1 97.06 271 GLN B N 1
ATOM 4827 C CA . GLN B 1 271 ? -11.07 -30.812 -22.391 1 97.06 271 GLN B CA 1
ATOM 4828 C C . GLN B 1 271 ? -11.047 -32.344 -22.312 1 97.06 271 GLN B C 1
ATOM 4830 O O . GLN B 1 271 ? -11.406 -33 -23.281 1 97.06 271 GLN B O 1
ATOM 4835 N N . LEU B 1 272 ? -10.586 -32.844 -21.25 1 96.25 272 LEU B N 1
ATOM 4836 C CA . LEU B 1 272 ? -10.602 -34.281 -20.938 1 96.25 272 LEU B CA 1
ATOM 4837 C C . LEU B 1 272 ? -11.484 -34.562 -19.734 1 96.25 272 LEU B C 1
ATOM 4839 O O . LEU B 1 272 ? -11.172 -34.125 -18.625 1 96.25 272 LEU B O 1
ATOM 4843 N N . LYS B 1 273 ? -12.594 -35.219 -19.953 1 95.5 273 LYS B N 1
ATOM 4844 C CA . LYS B 1 273 ? -13.5 -35.594 -18.875 1 95.5 273 LYS B CA 1
ATOM 4845 C C . LYS B 1 273 ? -13.477 -37.094 -18.625 1 95.5 273 LYS B C 1
ATOM 4847 O O . LYS B 1 273 ? -13.766 -37.875 -19.516 1 95.5 273 LYS B O 1
ATOM 4852 N N . LEU B 1 274 ? -13.062 -37.406 -17.422 1 93.12 274 LEU B N 1
ATOM 4853 C CA . LEU B 1 274 ? -13.008 -38.812 -17.016 1 93.12 274 LEU B CA 1
ATOM 4854 C C . LEU B 1 274 ? -14.258 -39.188 -16.234 1 93.12 274 LEU B C 1
ATOM 4856 O O . LEU B 1 274 ? -14.703 -38.469 -15.359 1 93.12 274 LEU B O 1
ATOM 4860 N N . ALA B 1 275 ? -14.828 -40.25 -16.641 1 91.31 275 ALA B N 1
ATOM 4861 C CA . ALA B 1 275 ? -15.945 -40.844 -15.922 1 91.31 275 ALA B CA 1
ATOM 4862 C C . ALA B 1 275 ? -15.664 -42.312 -15.586 1 91.31 275 ALA B C 1
ATOM 4864 O O . ALA B 1 275 ? -14.625 -42.844 -15.961 1 91.31 275 ALA B O 1
ATOM 4865 N N . ALA B 1 276 ? -16.578 -42.875 -14.859 1 86.19 276 ALA B N 1
ATOM 4866 C CA . ALA B 1 276 ? -16.391 -44.25 -14.406 1 86.19 276 ALA B CA 1
ATOM 4867 C C . ALA B 1 276 ? -16.266 -45.219 -15.586 1 86.19 276 ALA B C 1
ATOM 4869 O O . ALA B 1 276 ? -15.516 -46.188 -15.523 1 86.19 276 ALA B O 1
ATOM 4870 N N . SER B 1 277 ? -16.938 -44.812 -16.656 1 84.81 277 SER B N 1
ATOM 4871 C CA . SER B 1 277 ? -16.984 -45.812 -17.734 1 84.81 277 SER B CA 1
ATOM 4872 C C . SER B 1 277 ? -16.344 -45.25 -19 1 84.81 277 SER B C 1
ATOM 4874 O O . SER B 1 277 ? -16.453 -45.875 -20.062 1 84.81 277 SER B O 1
ATOM 4876 N N . GLY B 1 278 ? -15.727 -44.188 -18.859 1 88.56 278 GLY B N 1
ATOM 4877 C CA . GLY B 1 278 ? -15.141 -43.688 -20.094 1 88.56 278 GLY B CA 1
ATOM 4878 C C . GLY B 1 278 ? -14.445 -42.344 -19.938 1 88.56 278 GLY B C 1
ATOM 4879 O O . GLY B 1 278 ? -14.5 -41.75 -18.859 1 88.56 278 GLY B O 1
ATOM 4880 N N . VAL B 1 279 ? -13.758 -42 -21.031 1 92.06 279 VAL B N 1
ATOM 4881 C CA . VAL B 1 279 ? -13.062 -40.75 -21.109 1 92.06 279 VAL B CA 1
ATOM 4882 C C . VAL B 1 279 ? -13.555 -39.969 -22.328 1 92.06 279 VAL B C 1
ATOM 4884 O O . VAL B 1 279 ? -13.617 -40.5 -23.438 1 92.06 279 VAL B O 1
ATOM 4887 N N . THR B 1 280 ? -14.016 -38.75 -22.078 1 93.94 280 THR B N 1
ATOM 4888 C CA . THR B 1 280 ? -14.477 -37.906 -23.156 1 93.94 280 THR B CA 1
ATOM 4889 C C . THR B 1 280 ? -13.43 -36.844 -23.484 1 93.94 280 THR B C 1
ATOM 4891 O O . THR B 1 280 ? -12.969 -36.125 -22.609 1 93.94 280 THR B O 1
ATOM 4894 N N . LEU B 1 281 ? -12.93 -36.781 -24.719 1 95.69 281 LEU B N 1
ATOM 4895 C CA . LEU B 1 281 ? -12.031 -35.75 -25.25 1 95.69 281 LEU B CA 1
ATOM 4896 C C . LEU B 1 281 ? -12.789 -34.781 -26.141 1 95.69 281 LEU B C 1
ATOM 4898 O O . LEU B 1 281 ? -13.414 -35.188 -27.125 1 95.69 281 LEU B O 1
ATOM 4902 N N . SER B 1 282 ? -12.758 -33.531 -25.75 1 96.25 282 SER B N 1
ATOM 4903 C CA . SER B 1 282 ? -13.539 -32.562 -26.516 1 96.25 282 SER B CA 1
ATOM 4904 C C . SER B 1 282 ? -12.734 -31.281 -26.781 1 96.25 282 SER B C 1
ATOM 4906 O O . SER B 1 282 ? -11.906 -30.875 -25.969 1 96.25 282 SER B O 1
ATOM 4908 N N . GLN B 1 283 ? -12.867 -30.688 -27.938 1 95.56 283 GLN B N 1
ATOM 4909 C CA . GLN B 1 283 ? -12.375 -29.359 -28.312 1 95.56 283 GLN B CA 1
ATOM 4910 C C . GLN B 1 283 ? -13.383 -28.625 -29.188 1 95.56 283 GLN B C 1
ATOM 4912 O O . GLN B 1 283 ? -13.68 -29.062 -30.297 1 95.56 283 GLN B O 1
ATOM 4917 N N . GLY B 1 284 ? -13.945 -27.547 -28.656 1 92 284 GLY B N 1
ATOM 4918 C CA . GLY B 1 284 ? -15.039 -26.922 -29.375 1 92 284 GLY B CA 1
ATOM 4919 C C . GLY B 1 284 ? -16.219 -27.844 -29.594 1 92 284 GLY B C 1
ATOM 4920 O O . GLY B 1 284 ? -16.75 -28.422 -28.641 1 92 284 GLY B O 1
ATOM 4921 N N . PRO B 1 285 ? -16.609 -27.938 -30.906 1 91.94 285 PRO B N 1
ATOM 4922 C CA . PRO B 1 285 ? -17.766 -28.797 -31.203 1 91.94 285 PRO B CA 1
ATOM 4923 C C . PRO B 1 285 ? -17.391 -30.266 -31.344 1 91.94 285 PRO B C 1
ATOM 4925 O O . PRO B 1 285 ? -18.266 -31.141 -31.344 1 91.94 285 PRO B O 1
ATOM 4928 N N . GLU B 1 286 ? -16.156 -30.594 -31.547 1 93.56 286 GLU B N 1
ATOM 4929 C CA . GLU B 1 286 ? -15.703 -31.953 -31.75 1 93.56 286 GLU B CA 1
ATOM 4930 C C . GLU B 1 286 ? -15.57 -32.688 -30.438 1 93.56 286 GLU B C 1
ATOM 4932 O O . GLU B 1 286 ? -15.008 -32.156 -29.469 1 93.56 286 GLU B O 1
ATOM 4937 N N . THR B 1 287 ? -16.141 -33.875 -30.344 1 94.12 287 THR B N 1
ATOM 4938 C CA . THR B 1 287 ? -16.062 -34.688 -29.141 1 94.12 287 THR B CA 1
ATOM 4939 C C . THR B 1 287 ? -15.828 -36.156 -29.5 1 94.12 287 THR B C 1
ATOM 4941 O O . THR B 1 287 ? -16.438 -36.656 -30.438 1 94.12 287 THR B O 1
ATOM 4944 N N . GLU B 1 288 ? -14.891 -36.781 -28.844 1 92.06 288 GLU B N 1
ATOM 4945 C CA . GLU B 1 288 ? -14.609 -38.188 -28.969 1 92.06 288 GLU B CA 1
ATOM 4946 C C . GLU B 1 288 ? -14.688 -38.906 -27.609 1 92.06 288 GLU B C 1
ATOM 4948 O O . GLU B 1 288 ? -14.289 -38.344 -26.594 1 92.06 288 GLU B O 1
ATOM 4953 N N . ILE B 1 289 ? -15.227 -40.125 -27.609 1 91 289 ILE B N 1
ATOM 4954 C CA . ILE B 1 289 ? -15.398 -40.875 -26.359 1 91 289 ILE B CA 1
ATOM 4955 C C . ILE B 1 289 ? -14.633 -42.188 -26.422 1 91 289 ILE B C 1
ATOM 4957 O O . ILE B 1 289 ? -14.742 -42.938 -27.391 1 91 289 ILE B O 1
ATOM 4961 N N . LEU B 1 290 ? -13.844 -42.344 -25.438 1 88.75 290 LEU B N 1
ATOM 4962 C CA . LEU B 1 290 ? -13.148 -43.625 -25.25 1 88.75 290 LEU B CA 1
ATOM 4963 C C . LEU B 1 290 ? -13.789 -44.438 -24.141 1 88.75 290 LEU B C 1
ATOM 4965 O O . LEU B 1 290 ? -13.844 -44 -22.984 1 88.75 290 LEU B O 1
ATOM 4969 N N . ALA B 1 291 ? -14.242 -45.625 -24.438 1 84.88 291 ALA B N 1
ATOM 4970 C CA . ALA B 1 291 ? -14.875 -46.469 -23.453 1 84.88 291 ALA B CA 1
ATOM 4971 C C . ALA B 1 291 ? -13.836 -47.219 -22.625 1 84.88 291 ALA B C 1
ATOM 4973 O O . ALA B 1 291 ? -12.828 -47.688 -23.172 1 84.88 291 ALA B O 1
ATOM 4974 N N . LEU B 1 292 ? -14.047 -47.156 -21.344 1 81.94 292 LEU B N 1
ATOM 4975 C CA . LEU B 1 292 ? -13.156 -47.906 -20.453 1 81.94 292 LEU B CA 1
ATOM 4976 C C . LEU B 1 292 ? -13.891 -49.094 -19.797 1 81.94 292 LEU B C 1
ATOM 4978 O O . LEU B 1 292 ? -15.078 -48.969 -19.484 1 81.94 292 LEU B O 1
ATOM 4982 N N . PRO B 1 293 ? -13.188 -50.219 -19.672 1 75 293 PRO B N 1
ATOM 4983 C CA . PRO B 1 293 ? -13.836 -51.344 -18.984 1 75 293 PRO B CA 1
ATOM 4984 C C . PRO B 1 293 ? -14.039 -51.094 -17.5 1 75 293 PRO B C 1
ATOM 4986 O O . PRO B 1 293 ? -13.18 -50.5 -16.844 1 75 293 PRO B O 1
ATOM 4989 N N . LEU B 1 294 ? -15.273 -51.25 -16.938 1 63.25 294 LEU B N 1
ATOM 4990 C CA . LEU B 1 294 ? -15.602 -51.031 -15.539 1 63.25 294 LEU B CA 1
ATOM 4991 C C . LEU B 1 294 ? -14.836 -52 -14.633 1 63.25 294 LEU B C 1
ATOM 4993 O O . LEU B 1 294 ? -14.484 -51.625 -13.508 1 63.25 294 LEU B O 1
ATOM 4997 N N . SER B 1 295 ? -14.766 -53.25 -14.898 1 61.19 295 SER B N 1
ATOM 4998 C CA . SER B 1 295 ? -14.391 -54.344 -13.992 1 61.19 295 SER B CA 1
ATOM 4999 C C . SER B 1 295 ? -12.875 -54.469 -13.883 1 61.19 295 SER B C 1
ATOM 5001 O O . SER B 1 295 ? -12.375 -55.375 -13.203 1 61.19 295 SER B O 1
ATOM 5003 N N . ASP B 1 296 ? -12.078 -53.562 -14.469 1 59.94 296 ASP B N 1
ATOM 5004 C CA . ASP B 1 296 ? -10.648 -53.844 -14.531 1 59.94 296 ASP B CA 1
ATOM 5005 C C . ASP B 1 296 ? -9.914 -53.219 -13.344 1 59.94 296 ASP B C 1
ATOM 5007 O O . ASP B 1 296 ? -10.125 -52.062 -13.016 1 59.94 296 ASP B O 1
ATOM 5011 N N . PRO B 1 297 ? -9.398 -54.094 -12.398 1 55.25 297 PRO B N 1
ATOM 5012 C CA . PRO B 1 297 ? -8.57 -53.625 -11.289 1 55.25 297 PRO B CA 1
ATOM 5013 C C . PRO B 1 297 ? -7.672 -52.469 -11.672 1 55.25 297 PRO B C 1
ATOM 5015 O O . PRO B 1 297 ? -7.266 -51.688 -10.812 1 55.25 297 PRO B O 1
ATOM 5018 N N . GLY B 1 298 ? -7.465 -52.375 -12.906 1 59.88 298 GLY B N 1
ATOM 5019 C CA . GLY B 1 298 ? -6.594 -51.312 -13.375 1 59.88 298 GLY B CA 1
ATOM 5020 C C . GLY B 1 298 ? -7.348 -50.062 -13.812 1 59.88 298 GLY B C 1
ATOM 5021 O O . GLY B 1 298 ? -6.824 -49.25 -14.578 1 59.88 298 GLY B O 1
ATOM 5022 N N . SER B 1 299 ? -8.484 -50.031 -13.266 1 71.62 299 SER B N 1
ATOM 5023 C CA . SER B 1 299 ? -9.375 -48.938 -13.641 1 71.62 299 SER B CA 1
ATOM 5024 C C . SER B 1 299 ? -8.75 -47.594 -13.328 1 71.62 299 SER B C 1
ATOM 5026 O O . SER B 1 299 ? -7.941 -47.469 -12.406 1 71.62 299 SER B O 1
ATOM 5028 N N . LEU B 1 300 ? -8.945 -46.688 -14.242 1 81.31 300 LEU B N 1
ATOM 5029 C CA . LEU B 1 300 ? -8.469 -45.312 -14.102 1 81.31 300 LEU B CA 1
ATOM 5030 C C . LEU B 1 300 ? -8.867 -44.719 -12.75 1 81.31 300 LEU B C 1
ATOM 5032 O O . LEU B 1 300 ? -8.109 -43.969 -12.156 1 81.31 300 LEU B O 1
ATOM 5036 N N . LEU B 1 301 ? -9.953 -45.312 -12.156 1 80.75 301 LEU B N 1
ATOM 5037 C CA . LEU B 1 301 ? -10.477 -44.812 -10.891 1 80.75 301 LEU B CA 1
ATOM 5038 C C . LEU B 1 301 ? -9.555 -45.188 -9.734 1 80.75 301 LEU B C 1
ATOM 5040 O O . LEU B 1 301 ? -9.453 -44.438 -8.758 1 80.75 301 LEU B O 1
ATOM 5044 N N . ASN B 1 302 ? -8.867 -46.25 -9.953 1 85.75 302 ASN B N 1
ATOM 5045 C CA . ASN B 1 302 ? -8.008 -46.75 -8.883 1 85.75 302 ASN B CA 1
ATOM 5046 C C . ASN B 1 302 ? -6.746 -45.906 -8.727 1 85.75 302 ASN B C 1
ATOM 5048 O O . ASN B 1 302 ? -6.051 -46.031 -7.715 1 85.75 302 ASN B O 1
ATOM 5052 N N . LEU B 1 303 ? -6.484 -45.094 -9.703 1 88.69 303 LEU B N 1
ATOM 5053 C CA . LEU B 1 303 ? -5.297 -44.25 -9.625 1 88.69 303 LEU B CA 1
ATOM 5054 C C . LEU B 1 303 ? -5.379 -43.281 -8.43 1 88.69 303 LEU B C 1
ATOM 5056 O O . LEU B 1 303 ? -4.367 -43.031 -7.781 1 88.69 303 LEU B O 1
ATOM 5060 N N . TRP B 1 304 ? -6.582 -42.812 -8.086 1 90.5 304 TRP B N 1
ATOM 5061 C CA . TRP B 1 304 ? -6.742 -41.812 -7.043 1 90.5 304 TRP B CA 1
ATOM 5062 C C . TRP B 1 304 ? -6.648 -42.438 -5.66 1 90.5 304 TRP B C 1
ATOM 5064 O O . TRP B 1 304 ? -6.539 -41.719 -4.656 1 90.5 304 TRP B O 1
ATOM 5074 N N . VAL B 1 305 ? -6.648 -43.75 -5.574 1 87.19 305 VAL B N 1
ATOM 5075 C CA . VAL B 1 305 ? -6.5 -44.406 -4.281 1 87.19 305 VAL B CA 1
ATOM 5076 C C . VAL B 1 305 ? -5.062 -44.875 -4.109 1 87.19 305 VAL B C 1
ATOM 5078 O O . VAL B 1 305 ? -4.676 -45.344 -3.025 1 87.19 305 VAL B O 1
ATOM 5081 N N . GLN B 1 306 ? -4.297 -44.812 -5.16 1 88.56 306 GLN B N 1
ATOM 5082 C CA . GLN B 1 306 ? -2.893 -45.188 -5.094 1 88.56 306 GLN B CA 1
ATOM 5083 C C . GLN B 1 306 ? -2.021 -44.031 -4.617 1 88.56 306 GLN B C 1
ATOM 5085 O O . GLN B 1 306 ? -2.096 -42.938 -5.164 1 88.56 306 GLN B O 1
ATOM 5090 N N . PRO B 1 307 ? -1.176 -44.219 -3.643 1 88.81 307 PRO B N 1
ATOM 5091 C CA . PRO B 1 307 ? -0.384 -43.125 -3.072 1 88.81 307 PRO B CA 1
ATOM 5092 C C . PRO B 1 307 ? 0.632 -42.562 -4.059 1 88.81 307 PRO B C 1
ATOM 5094 O O . PRO B 1 307 ? 0.983 -41.375 -3.975 1 88.81 307 PRO B O 1
ATOM 5097 N N . HIS B 1 308 ? 1.093 -43.312 -5.059 1 91.69 308 HIS B N 1
ATOM 5098 C CA . HIS B 1 308 ? 2.15 -42.844 -5.941 1 91.69 308 HIS B CA 1
ATOM 5099 C C . HIS B 1 308 ? 1.599 -42.469 -7.316 1 91.69 308 HIS B C 1
ATOM 5101 O O . HIS B 1 308 ? 2.359 -42.344 -8.281 1 91.69 308 HIS B O 1
ATOM 5107 N N . ALA B 1 309 ? 0.301 -42.312 -7.379 1 94.38 309 ALA B N 1
ATOM 5108 C CA . ALA B 1 309 ? -0.292 -41.906 -8.656 1 94.38 309 ALA B CA 1
ATOM 5109 C C . ALA B 1 309 ? 0.072 -40.469 -9.023 1 94.38 309 ALA B C 1
ATOM 5111 O O . ALA B 1 309 ? 0.122 -39.594 -8.156 1 94.38 309 ALA B O 1
ATOM 5112 N N . ARG B 1 310 ? 0.353 -40.281 -10.375 1 95.75 310 ARG B N 1
ATOM 5113 C CA . ARG B 1 310 ? 0.866 -38.969 -10.82 1 95.75 310 ARG B CA 1
ATOM 5114 C C . ARG B 1 310 ? 0.138 -38.5 -12.078 1 95.75 310 ARG B C 1
ATOM 5116 O O . ARG B 1 310 ? -0.405 -39.312 -12.828 1 95.75 310 ARG B O 1
ATOM 5123 N N . LEU B 1 311 ? 0.015 -37.219 -12.164 1 96.5 311 LEU B N 1
ATOM 5124 C CA . LEU B 1 311 ? -0.227 -36.531 -13.43 1 96.5 311 LEU B CA 1
ATOM 5125 C C . LEU B 1 311 ? 1.085 -36.094 -14.062 1 96.5 311 LEU B C 1
ATOM 5127 O O . LEU B 1 311 ? 1.794 -35.25 -13.508 1 96.5 311 LEU B O 1
ATOM 5131 N N . PHE B 1 312 ? 1.413 -36.688 -15.219 1 96.5 312 PHE B N 1
ATOM 5132 C CA . PHE B 1 312 ? 2.633 -36.312 -15.938 1 96.5 312 PHE B CA 1
ATOM 5133 C C . PHE B 1 312 ? 2.34 -35.312 -17.047 1 96.5 312 PHE B C 1
ATOM 5135 O O . PHE B 1 312 ? 1.335 -35.438 -17.75 1 96.5 312 PHE B O 1
ATOM 5142 N N . LEU B 1 313 ? 3.186 -34.344 -17.125 1 96.75 313 LEU B N 1
ATOM 5143 C CA . LEU B 1 313 ? 3.123 -33.375 -18.219 1 96.75 313 LEU B CA 1
ATOM 5144 C C . LEU B 1 313 ? 4.414 -33.375 -19.031 1 96.75 313 LEU B C 1
ATOM 5146 O O . LEU B 1 313 ? 5.508 -33.375 -18.469 1 96.75 313 LEU B O 1
ATOM 5150 N N . GLY B 1 314 ? 4.262 -33.406 -20.312 1 96.56 314 GLY B N 1
ATOM 5151 C CA . GLY B 1 314 ? 5.441 -33.438 -21.172 1 96.56 314 GLY B CA 1
ATOM 5152 C C . GLY B 1 314 ? 6.004 -34.844 -21.359 1 96.56 314 GLY B C 1
ATOM 5153 O O . GLY B 1 314 ? 5.266 -35.812 -21.312 1 96.56 314 GLY B O 1
ATOM 5154 N N . ALA B 1 315 ? 7.281 -34.844 -21.594 1 95.38 315 ALA B N 1
ATOM 5155 C CA . ALA B 1 315 ? 7.93 -36.125 -21.938 1 95.38 315 ALA B CA 1
ATOM 5156 C C . ALA B 1 315 ? 7.941 -37.062 -20.734 1 95.38 315 ALA B C 1
ATOM 5158 O O . ALA B 1 315 ? 8.125 -36.625 -19.594 1 95.38 315 ALA B O 1
ATOM 5159 N N . LEU B 1 316 ? 7.672 -38.312 -20.922 1 92.25 316 LEU B N 1
ATOM 5160 C CA . LEU B 1 316 ? 7.812 -39.312 -19.875 1 92.25 316 LEU B CA 1
ATOM 5161 C C . LEU B 1 316 ? 9.273 -39.688 -19.672 1 92.25 316 LEU B C 1
ATOM 5163 O O . LEU B 1 316 ? 10.117 -39.406 -20.547 1 92.25 316 LEU B O 1
ATOM 5167 N N . PRO B 1 317 ? 9.562 -40.25 -18.5 1 83.25 317 PRO B N 1
ATOM 5168 C CA . PRO B 1 317 ? 10.961 -40.625 -18.266 1 83.25 317 PRO B CA 1
ATOM 5169 C C . PRO B 1 317 ? 11.516 -41.531 -19.359 1 83.25 317 PRO B C 1
ATOM 5171 O O . PRO B 1 317 ? 10.883 -42.5 -19.719 1 83.25 317 PRO B O 1
ATOM 5174 N N . GLY B 1 318 ? 12.594 -41.156 -20 1 80.56 318 GLY B N 1
ATOM 5175 C CA . GLY B 1 318 ? 13.258 -41.969 -21 1 80.56 318 GLY B CA 1
ATOM 5176 C C . GLY B 1 318 ? 12.742 -41.719 -22.406 1 80.56 318 GLY B C 1
ATOM 5177 O O . GLY B 1 318 ? 13.273 -42.281 -23.375 1 80.56 318 GLY B O 1
ATOM 5178 N N . GLU B 1 319 ? 11.758 -40.906 -22.516 1 84.5 319 GLU B N 1
ATOM 5179 C CA . GLU B 1 319 ? 11.164 -40.625 -23.812 1 84.5 319 GLU B CA 1
ATOM 5180 C C . GLU B 1 319 ? 11.969 -39.562 -24.578 1 84.5 319 GLU B C 1
ATOM 5182 O O . GLU B 1 319 ? 12.352 -38.531 -24 1 84.5 319 GLU B O 1
ATOM 5187 N N . ALA B 1 320 ? 12.43 -39.938 -25.75 1 83.62 320 ALA B N 1
ATOM 5188 C CA . ALA B 1 320 ? 13.031 -38.969 -26.641 1 83.62 320 ALA B CA 1
ATOM 5189 C C . ALA B 1 320 ? 11.961 -38.188 -27.422 1 83.62 320 ALA B C 1
ATOM 5191 O O . ALA B 1 320 ? 11.711 -38.469 -28.594 1 83.62 320 ALA B O 1
ATOM 5192 N N . ALA B 1 321 ? 11.289 -37.281 -26.781 1 83.56 321 ALA B N 1
ATOM 5193 C CA . ALA B 1 321 ? 10.18 -36.531 -27.375 1 83.56 321 ALA B CA 1
ATOM 5194 C C . ALA B 1 321 ? 10.672 -35.219 -28 1 83.56 321 ALA B C 1
ATOM 5196 O O . ALA B 1 321 ? 11.586 -34.594 -27.484 1 83.56 321 ALA B O 1
ATOM 5197 N N . SER B 1 322 ? 10.125 -34.938 -29.203 1 90.94 322 SER B N 1
ATOM 5198 C CA . SER B 1 322 ? 10.445 -33.688 -29.891 1 90.94 322 SER B CA 1
ATOM 5199 C C . SER B 1 322 ? 9.359 -32.656 -29.656 1 90.94 322 SER B C 1
ATOM 5201 O O . SER B 1 322 ? 9.469 -31.516 -30.125 1 90.94 322 SER B O 1
ATOM 5203 N N . ALA B 1 323 ? 8.406 -33.062 -28.875 1 93.81 323 ALA B N 1
ATOM 5204 C CA . ALA B 1 323 ? 7.27 -32.188 -28.688 1 93.81 323 ALA B CA 1
ATOM 5205 C C . ALA B 1 323 ? 7.652 -30.969 -27.828 1 93.81 323 ALA B C 1
ATOM 5207 O O . ALA B 1 323 ? 8.375 -31.094 -26.844 1 93.81 323 ALA B O 1
ATOM 5208 N N . SER B 1 324 ? 7.34 -29.766 -28.297 1 95.25 324 SER B N 1
ATOM 5209 C CA . SER B 1 324 ? 7.402 -28.531 -27.547 1 95.25 324 SER B CA 1
ATOM 5210 C C . SER B 1 324 ? 6.062 -27.797 -27.578 1 95.25 324 SER B C 1
ATOM 5212 O O . SER B 1 324 ? 5.371 -27.797 -28.594 1 95.25 324 SER B O 1
ATOM 5214 N N . PHE B 1 325 ? 5.684 -27.266 -26.469 1 96 325 PHE B N 1
ATOM 5215 C CA . PHE B 1 325 ? 4.379 -26.609 -26.453 1 96 325 PHE B CA 1
ATOM 5216 C C . PHE B 1 325 ? 4.301 -25.562 -25.344 1 96 325 PHE B C 1
ATOM 5218 O O . PHE B 1 325 ? 5.102 -25.594 -24.406 1 96 325 PHE B O 1
ATOM 5225 N N . CYS B 1 326 ? 3.373 -24.672 -25.516 1 96.62 326 CYS B N 1
ATOM 5226 C CA . CYS B 1 326 ? 3.043 -23.641 -24.531 1 96.62 326 CYS B CA 1
ATOM 5227 C C . CYS B 1 326 ? 1.623 -23.812 -24.016 1 96.62 326 CYS B C 1
ATOM 5229 O O . CYS B 1 326 ? 0.675 -23.906 -24.797 1 96.62 326 CYS B O 1
ATOM 5231 N N . LEU B 1 327 ? 1.597 -23.875 -22.719 1 96.88 327 LEU B N 1
ATOM 5232 C CA . LEU B 1 327 ? 0.292 -23.969 -22.062 1 96.88 327 LEU B CA 1
ATOM 5233 C C . LEU B 1 327 ? -0.16 -22.609 -21.547 1 96.88 327 LEU B C 1
ATOM 5235 O O . LEU B 1 327 ? 0.538 -21.984 -20.75 1 96.88 327 LEU B O 1
ATOM 5239 N N . ASP B 1 328 ? -1.312 -22.203 -22.031 1 95.25 328 ASP B N 1
ATOM 5240 C CA . ASP B 1 328 ? -1.932 -21.031 -21.422 1 95.25 328 ASP B CA 1
ATOM 5241 C C . ASP B 1 328 ? -2.377 -21.344 -19.984 1 95.25 328 ASP B C 1
ATOM 5243 O O . ASP B 1 328 ? -2.416 -20.438 -19.141 1 95.25 328 ASP B O 1
ATOM 5247 N N . GLY B 1 329 ? -2.727 -22.562 -19.891 1 95.62 329 GLY B N 1
ATOM 5248 C CA . GLY B 1 329 ? -3.119 -23.031 -18.578 1 95.62 329 GLY B CA 1
ATOM 5249 C C . GLY B 1 329 ? -3.502 -24.5 -18.547 1 95.62 329 GLY B C 1
ATOM 5250 O O . GLY B 1 329 ? -3.785 -25.094 -19.594 1 95.62 329 GLY B O 1
ATOM 5251 N N . LEU B 1 330 ? -3.332 -25.062 -17.406 1 96.56 330 LEU B N 1
ATOM 5252 C CA . LEU B 1 330 ? -3.826 -26.391 -17.094 1 96.56 330 LEU B CA 1
ATOM 5253 C C . LEU B 1 330 ? -4.738 -26.359 -15.875 1 96.56 330 LEU B C 1
ATOM 5255 O O . LEU B 1 330 ? -4.355 -25.844 -14.82 1 96.56 330 LEU B O 1
ATOM 5259 N N . TRP B 1 331 ? -5.988 -26.844 -16.047 1 97.56 331 TRP B N 1
ATOM 5260 C CA . TRP B 1 331 ? -6.973 -26.828 -14.969 1 97.56 331 TRP B CA 1
ATOM 5261 C C . TRP B 1 331 ? -7.41 -28.234 -14.594 1 97.56 331 TRP B C 1
ATOM 5263 O O . TRP B 1 331 ? -7.676 -29.062 -15.461 1 97.56 331 TRP B O 1
ATOM 5273 N N . ALA B 1 332 ? -7.395 -28.516 -13.328 1 97.31 332 ALA B N 1
ATOM 5274 C CA . ALA B 1 332 ? -7.973 -29.734 -12.773 1 97.31 332 ALA B CA 1
ATOM 5275 C C . ALA B 1 332 ? -9.227 -29.438 -11.961 1 97.31 332 ALA B C 1
ATOM 5277 O O . ALA B 1 332 ? -9.156 -28.766 -10.938 1 97.31 332 ALA B O 1
ATOM 5278 N N . GLN B 1 333 ? -10.367 -29.906 -12.398 1 96.81 333 GLN B N 1
ATOM 5279 C CA . GLN B 1 333 ? -11.641 -29.641 -11.75 1 96.81 333 GLN B CA 1
ATOM 5280 C C . GLN B 1 333 ? -11.898 -28.141 -11.617 1 96.81 333 GLN B C 1
ATOM 5282 O O . GLN B 1 333 ? -12.359 -27.672 -10.578 1 96.81 333 GLN B O 1
ATOM 5287 N N . GLY B 1 334 ? -11.43 -27.453 -12.594 1 95.06 334 GLY B N 1
ATOM 5288 C CA . GLY B 1 334 ? -11.695 -26.031 -12.633 1 95.06 334 GLY B CA 1
ATOM 5289 C C . GLY B 1 334 ? -10.617 -25.203 -11.945 1 95.06 334 GLY B C 1
ATOM 5290 O O . GLY B 1 334 ? -10.641 -23.984 -12 1 95.06 334 GLY B O 1
ATOM 5291 N N . GLN B 1 335 ? -9.664 -25.859 -11.336 1 96.38 335 GLN B N 1
ATOM 5292 C CA . GLN B 1 335 ? -8.602 -25.141 -10.641 1 96.38 335 GLN B CA 1
ATOM 5293 C C . GLN B 1 335 ? -7.312 -25.141 -11.461 1 96.38 335 GLN B C 1
ATOM 5295 O O . GLN B 1 335 ? -6.84 -26.203 -11.875 1 96.38 335 GLN B O 1
ATOM 5300 N N . LYS B 1 336 ? -6.832 -23.969 -11.625 1 96.12 336 LYS B N 1
ATOM 5301 C CA . LYS B 1 336 ? -5.598 -23.859 -12.391 1 96.12 336 LYS B CA 1
ATOM 5302 C C . LYS B 1 336 ? -4.414 -24.422 -11.617 1 96.12 336 LYS B C 1
ATOM 5304 O O . LYS B 1 336 ? -4.25 -24.141 -10.43 1 96.12 336 LYS B O 1
ATOM 5309 N N . LEU B 1 337 ? -3.621 -25.172 -12.242 1 96 337 LEU B N 1
ATOM 5310 C CA . LEU B 1 337 ? -2.447 -25.75 -11.609 1 96 337 LEU B CA 1
ATOM 5311 C C . LEU B 1 337 ? -1.235 -24.844 -11.75 1 96 337 LEU B C 1
ATOM 5313 O O . LEU B 1 337 ? -1.029 -24.234 -12.805 1 96 337 LEU B O 1
ATOM 5317 N N . ASP B 1 338 ? -0.494 -24.781 -10.703 1 94.31 338 ASP B N 1
ATOM 5318 C CA . ASP B 1 338 ? 0.732 -23.984 -10.672 1 94.31 338 ASP B CA 1
ATOM 5319 C C . ASP B 1 338 ? 1.957 -24.859 -10.93 1 94.31 338 ASP B C 1
ATOM 5321 O O . ASP B 1 338 ? 2.273 -25.75 -10.133 1 94.31 338 ASP B O 1
ATOM 5325 N N . MET B 1 339 ? 2.664 -24.578 -12 1 93.56 339 MET B N 1
ATOM 5326 C CA . MET B 1 339 ? 3.807 -25.391 -12.398 1 93.56 339 MET B CA 1
ATOM 5327 C C . MET B 1 339 ? 4.895 -25.359 -11.328 1 93.56 339 MET B C 1
ATOM 5329 O O . MET B 1 339 ? 5.684 -26.297 -11.219 1 93.56 339 MET B O 1
ATOM 5333 N N . ASP B 1 340 ? 4.941 -24.359 -10.547 1 92.38 340 ASP B N 1
ATOM 5334 C CA . ASP B 1 340 ? 5.953 -24.266 -9.5 1 92.38 340 ASP B CA 1
ATOM 5335 C C . ASP B 1 340 ? 5.637 -25.203 -8.336 1 92.38 340 ASP B C 1
ATOM 5337 O O . ASP B 1 340 ? 6.488 -25.438 -7.477 1 92.38 340 ASP B O 1
ATOM 5341 N N . ARG B 1 341 ? 4.465 -25.75 -8.305 1 91.69 341 ARG B N 1
ATOM 5342 C CA . ARG B 1 341 ? 4.062 -26.641 -7.219 1 91.69 341 ARG B CA 1
ATOM 5343 C C . ARG B 1 341 ? 4.168 -28.094 -7.645 1 91.69 341 ARG B C 1
ATOM 5345 O O . ARG B 1 341 ? 3.752 -29 -6.906 1 91.69 341 ARG B O 1
ATOM 5352 N N . ALA B 1 342 ? 4.711 -28.312 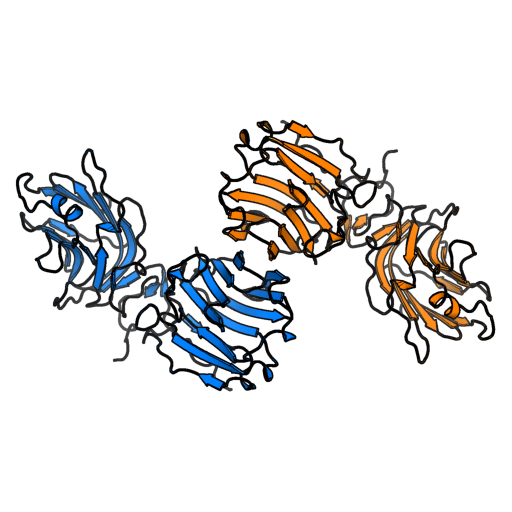-8.773 1 94 342 ALA B N 1
ATOM 5353 C CA . ALA B 1 342 ? 4.926 -29.688 -9.242 1 94 342 ALA B CA 1
ATOM 5354 C C . ALA B 1 342 ? 5.863 -30.438 -8.305 1 94 342 ALA B C 1
ATOM 5356 O O . ALA B 1 342 ? 6.793 -29.859 -7.738 1 94 342 ALA B O 1
ATOM 5357 N N . LEU B 1 343 ? 5.598 -31.688 -8.133 1 92.44 343 LEU B N 1
ATOM 5358 C CA . LEU B 1 343 ? 6.445 -32.531 -7.312 1 92.44 343 LEU B CA 1
ATOM 5359 C C . LEU B 1 343 ? 7.867 -32.594 -7.863 1 92.44 343 LEU B C 1
ATOM 5361 O O . LEU B 1 343 ? 8.836 -32.562 -7.098 1 92.44 343 LEU B O 1
ATOM 5365 N N . ASN B 1 344 ? 7.895 -32.719 -9.148 1 91.12 344 ASN B N 1
ATOM 5366 C CA . ASN B 1 344 ? 9.141 -32.688 -9.906 1 91.12 344 ASN B CA 1
ATOM 5367 C C . ASN B 1 344 ? 8.945 -32.031 -11.266 1 91.12 344 ASN B C 1
ATOM 5369 O O . ASN B 1 344 ? 7.879 -32.125 -11.867 1 91.12 344 ASN B O 1
ATOM 5373 N N . ARG B 1 345 ? 9.992 -31.281 -11.625 1 91.5 345 ARG B N 1
ATOM 5374 C CA . ARG B 1 345 ? 9.906 -30.672 -12.945 1 91.5 345 ARG B CA 1
ATOM 5375 C C . ARG B 1 345 ? 11.297 -30.406 -13.508 1 91.5 345 ARG B C 1
ATOM 5377 O O . ARG B 1 345 ? 12.242 -30.156 -12.758 1 91.5 345 ARG B O 1
ATOM 5384 N N . SER B 1 346 ? 11.336 -30.438 -14.805 1 90.06 346 SER B N 1
ATOM 5385 C CA . SER B 1 346 ? 12.578 -30.094 -15.492 1 90.06 346 SER B CA 1
ATOM 5386 C C . SER B 1 346 ? 12.938 -28.625 -15.281 1 90.06 346 SER B C 1
ATOM 5388 O O . SER B 1 346 ? 12.047 -27.766 -15.25 1 90.06 346 SER B O 1
ATOM 5390 N N . GLN B 1 347 ? 14.219 -28.297 -15.258 1 84.75 347 GLN B N 1
ATOM 5391 C CA . GLN B 1 347 ? 14.703 -26.953 -14.969 1 84.75 347 GLN B CA 1
ATOM 5392 C C . GLN B 1 347 ? 14.5 -26.031 -16.156 1 84.75 347 GLN B C 1
ATOM 5394 O O . GLN B 1 347 ? 14.492 -24.812 -16.016 1 84.75 347 GLN B O 1
ATOM 5399 N N . ASN B 1 348 ? 14.398 -26.656 -17.281 1 88.19 348 ASN B N 1
ATOM 5400 C CA . ASN B 1 348 ? 14.328 -25.828 -18.484 1 88.19 348 ASN B CA 1
ATOM 5401 C C . ASN B 1 348 ? 12.891 -25.469 -18.828 1 88.19 348 ASN B C 1
ATOM 5403 O O . ASN B 1 348 ? 12.633 -24.797 -19.828 1 88.19 348 ASN B O 1
ATOM 5407 N N . ILE B 1 349 ? 11.93 -25.828 -18 1 92.06 349 ILE B N 1
ATOM 5408 C CA . ILE B 1 349 ? 10.547 -25.406 -18.188 1 92.06 349 ILE B CA 1
ATOM 5409 C C . ILE B 1 349 ? 10.398 -23.938 -17.812 1 92.06 349 ILE B C 1
ATOM 5411 O O . ILE B 1 349 ? 10.938 -23.484 -16.797 1 92.06 349 ILE B O 1
ATOM 5415 N N . TRP B 1 350 ? 9.789 -23.172 -18.719 1 93.06 350 TRP B N 1
ATOM 5416 C CA . TRP B 1 350 ? 9.312 -21.859 -18.328 1 93.06 350 TRP B CA 1
ATOM 5417 C C . TRP B 1 350 ? 7.969 -21.953 -17.625 1 93.06 350 TRP B C 1
ATOM 5419 O O . TRP B 1 350 ? 6.938 -22.156 -18.266 1 93.06 350 TRP B O 1
ATOM 5429 N N . THR B 1 351 ? 7.961 -21.703 -16.391 1 94.12 351 THR B N 1
ATOM 5430 C CA . THR B 1 351 ? 6.812 -22.078 -15.586 1 94.12 351 THR B CA 1
ATOM 5431 C C . THR B 1 351 ? 5.66 -21.109 -15.781 1 94.12 351 THR B C 1
ATOM 5433 O O . THR B 1 351 ? 4.492 -21.469 -15.648 1 94.12 351 THR B O 1
ATOM 5436 N N . HIS B 1 352 ? 5.988 -19.828 -16.094 1 95.31 352 HIS B N 1
ATOM 5437 C CA . HIS B 1 352 ? 4.906 -18.859 -16.188 1 95.31 352 HIS B CA 1
ATOM 5438 C C . HIS B 1 352 ? 5.086 -17.938 -17.391 1 95.31 352 HIS B C 1
ATOM 5440 O O . HIS B 1 352 ? 4.566 -16.828 -17.422 1 95.31 352 HIS B O 1
ATOM 5446 N N . SER B 1 353 ? 5.84 -18.453 -18.344 1 94.5 353 SER B N 1
ATOM 5447 C CA . SER B 1 353 ? 6.016 -17.688 -19.562 1 94.5 353 SER B CA 1
ATOM 5448 C C . SER B 1 353 ? 6.188 -18.609 -20.766 1 94.5 353 SER B C 1
ATOM 5450 O O . SER B 1 353 ? 6.477 -19.797 -20.609 1 94.5 353 SER B O 1
ATOM 5452 N N . CYS B 1 354 ? 5.902 -18.016 -21.922 1 94.69 354 CYS B N 1
ATOM 5453 C CA . CYS B 1 354 ? 6.055 -18.703 -23.203 1 94.69 354 CYS B CA 1
ATOM 5454 C C . CYS B 1 354 ? 6.75 -17.797 -24.219 1 94.69 354 CYS B C 1
ATOM 5456 O O . CYS B 1 354 ? 6.566 -16.578 -24.203 1 94.69 354 CYS B O 1
ATOM 5458 N N . PRO B 1 355 ? 7.586 -18.453 -25 1 91.69 355 PRO B N 1
ATOM 5459 C CA . PRO B 1 355 ? 8.109 -17.656 -26.109 1 91.69 355 PRO B CA 1
ATOM 5460 C C . PRO B 1 355 ? 7.027 -17.219 -27.094 1 91.69 355 PRO B C 1
ATOM 5462 O O . PRO B 1 355 ? 5.961 -17.844 -27.141 1 91.69 355 PRO B O 1
ATOM 5465 N N . GLN B 1 356 ? 7.301 -16.203 -27.797 1 89.38 356 GLN B N 1
ATOM 5466 C CA . GLN B 1 356 ? 6.328 -15.711 -28.766 1 89.38 356 GLN B CA 1
ATOM 5467 C C . GLN B 1 356 ? 6.164 -16.688 -29.922 1 89.38 356 GLN B C 1
ATOM 5469 O O . GLN B 1 356 ? 5.086 -16.781 -30.516 1 89.38 356 GLN B O 1
ATOM 5474 N N . SER B 1 357 ? 7.23 -17.359 -30.328 1 87.31 357 SER B N 1
ATOM 5475 C CA . SER B 1 357 ? 7.203 -18.406 -31.359 1 87.31 357 SER B CA 1
ATOM 5476 C C . SER B 1 357 ? 8.133 -19.562 -31 1 87.31 357 SER B C 1
ATOM 5478 O O . SER B 1 357 ? 9.07 -19.391 -30.219 1 87.31 357 SER B O 1
ATOM 5480 N N . LEU B 1 358 ? 7.762 -20.797 -31.312 1 78.75 358 LEU B N 1
ATOM 5481 C CA . LEU B 1 358 ? 8.57 -21.969 -30.984 1 78.75 358 LEU B CA 1
ATOM 5482 C C . LEU B 1 358 ? 9.805 -22.031 -31.875 1 78.75 358 LEU B C 1
ATOM 5484 O O . LEU B 1 358 ? 10.742 -22.781 -31.594 1 78.75 358 LEU B O 1
ATOM 5488 N N . GLY B 1 359 ? 9.898 -21.25 -33 1 61.59 359 GLY B N 1
ATOM 5489 C CA . GLY B 1 359 ? 11.023 -21.359 -33.906 1 61.59 359 GLY B CA 1
ATOM 5490 C C . GLY B 1 359 ? 12.359 -21.062 -33.25 1 61.59 359 GLY B C 1
ATOM 5491 O O . GLY B 1 359 ? 12.438 -20.938 -32.031 1 61.59 359 GLY B O 1
ATOM 5492 N N . ASN B 1 360 ? 13.492 -20.703 -34 1 49.97 360 ASN B N 1
ATOM 5493 C CA . ASN B 1 360 ? 14.945 -20.766 -33.875 1 49.97 360 ASN B CA 1
ATOM 5494 C C . ASN B 1 360 ? 15.453 -20.031 -32.656 1 49.97 360 ASN B C 1
ATOM 5496 O O . ASN B 1 360 ? 16.656 -19.969 -32.406 1 49.97 360 ASN B O 1
ATOM 5500 N N . ASP B 1 361 ? 14.891 -19.094 -32.125 1 45.56 361 ASP B N 1
ATOM 5501 C CA . ASP B 1 361 ? 15.68 -18.234 -31.266 1 45.56 361 ASP B CA 1
ATOM 5502 C C . ASP B 1 361 ? 15.75 -18.797 -29.859 1 45.56 361 ASP B C 1
ATOM 5504 O O . ASP B 1 361 ? 16.203 -18.125 -28.938 1 45.56 361 ASP B O 1
ATOM 5508 N N . THR B 1 362 ? 15.117 -19.859 -29.578 1 45.31 362 THR B N 1
ATOM 5509 C CA . THR B 1 362 ? 15.227 -20.359 -28.219 1 45.31 362 THR B CA 1
ATOM 5510 C C . THR B 1 362 ? 16.594 -21.016 -27.984 1 45.31 362 THR B C 1
ATOM 5512 O O . THR B 1 362 ? 16.688 -22.234 -27.922 1 45.31 362 THR B O 1
ATOM 5515 N N . ASP B 1 363 ? 17.609 -20.859 -28.75 1 39.06 363 ASP B N 1
ATOM 5516 C CA . ASP B 1 363 ? 18.938 -21.438 -28.562 1 39.06 363 ASP B CA 1
ATOM 5517 C C . ASP B 1 363 ? 19.406 -21.281 -27.109 1 39.06 363 ASP B C 1
ATOM 5519 O O . ASP B 1 363 ? 19.719 -20.172 -26.688 1 39.06 363 ASP B O 1
ATOM 5523 N N . THR B 1 364 ? 18.844 -21.969 -26.234 1 39 364 THR B N 1
ATOM 5524 C CA . THR B 1 364 ? 19.594 -22.156 -25 1 39 364 THR B CA 1
ATOM 5525 C C . THR B 1 364 ? 21.047 -22.516 -25.297 1 39 364 THR B C 1
ATOM 5527 O O . THR B 1 364 ? 21.328 -23.516 -25.969 1 39 364 THR B O 1
ATOM 5530 N N . THR B 1 365 ? 21.969 -21.625 -25.562 1 31.91 365 THR B N 1
ATOM 5531 C CA . THR B 1 365 ? 23.391 -21.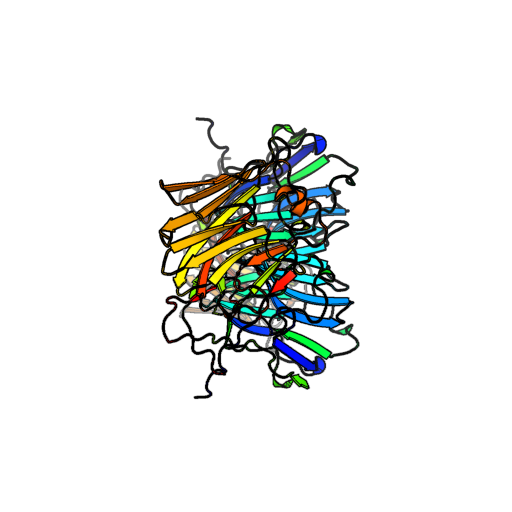922 -25.672 1 31.91 365 THR B CA 1
ATOM 5532 C C . THR B 1 365 ? 23.797 -22.984 -24.672 1 31.91 365 THR B C 1
ATOM 5534 O O . THR B 1 365 ? 23.641 -22.812 -23.453 1 31.91 365 THR B O 1
ATOM 5537 N N . HIS B 1 366 ? 23.922 -24.266 -25.078 1 27.84 366 HIS B N 1
ATOM 5538 C CA . HIS B 1 366 ? 24.859 -25.141 -24.406 1 27.84 366 HIS B CA 1
ATOM 5539 C C . HIS B 1 366 ? 26.234 -24.5 -24.297 1 27.84 366 HIS B C 1
ATOM 5541 O O . HIS B 1 366 ? 26.703 -23.859 -25.234 1 27.84 366 HIS B O 1
#

Sequence (732 aa):
RIQDPPAVHLSSASGQGPVTIMTFDFTKMRKTSSSFELRTWDPEGVILYGDTDPHEDWFMLGLRGGRPEIQIHNHVARLTVGAGPRLDDGKWHQVEVKVLGDLLLLTVDGEEVLCLKQVFGPLASRPQPVVRIAVGGLPFPPSSLRLPLVPALDGCVRRGSWLDHQAQTSVSALSGSPRSCGVESQPGSFFPPGAHAEFSLQDLPQPHAEPWAFSLDLGLQLAAGSGHLLALGTPENPPRLSLQLQDQKVVLSSAWGPQLHLPLVLGAPLQLKLAASGVTLSQGPETEILALPLSDPGSLLNLWVQPHARLFLGALPGEAASASFCLDGLWAQGQKLDMDRALNRSQNIWTHSCPQSLGNDTDTTHRIQDPPAVHLSSASGQGPVTIMTFDFTKMRKTSSSFELRTWDPEGVILYGDTDPHEDWFMLGLRGGRPEIQIHNHVARLTVGAGPRLDDGKWHQVEVKVLGDLLLLTVDGEEVLCLKQVFGPLASRPQPVVRIAVGGLPFPPSSLRLPLVPALDGCVRRGSWLDHQAQTSVSALSGSPRSCGVESQPGSFFPPGAHAEFSLQDLPQPHAEPWAFSLDLGLQLAAGSGHLLALGTPENPPRLSLQLQDQKVVLSSAWGPQLHLPLVLGAPLQLKLAASGVTLSQGPETEILALPLSDPGSLLNLWVQPHARLFLGALPGEAASASFCLDGLWAQGQKLDMDRALNRSQNIWTHSCPQSLGNDTDTTH

Radius of gyration: 33.82 Å; Cα contacts (8 Å, |Δi|>4): 1966; chains: 2; bounding box: 67×109×66 Å

Secondary structure (DSSP, 8-state):
----PPPEE-SBTTSSS-SEEEEEEGGG----EEEEEEEES-SSEEEEEEEEETTTEEEEEEEETTEEEEEEESSS-EEEEEES----SSS-EEEEEEEETTEEEEEETTEEEEEEES-S--GGG--S-EEEEEESS-SS-GGGSSS-------EEEEEEEES-GGGEEEEPPP-B-S--SSS-EEESEEE-TT-EEEEEGGGSPPPBTTTTEEEEEEEEEEEESSEEEEEEE-TTS--SEEEEEETTEEEEEETTSPPEEEE--TTSEEEEEEETTEEEEEETTEEEEEE--SS-TT-GGGGGGSTT-EEEEESPTT-----EEEEEEEEETTEEPPGGG-SEE-TT-BSSEEES-SSTT-----/-------EESSBTTSSS-SEEEEEEGGG----EEEEEEEES-SSEEEEEEEEETTTEEEEEEEETTEEEEEEESSS-EEEEEES----SSS-EEEEEEEETTEEEEEETTEEEEEEES-S--GGG----EEEEEESS-SS-GGGSSS-------EEEEEEEES-GGGEEEE----B-S--SSS-EEESEEE-TT-EEEEEGGGSPPPBTTTTEEEEEEEEEEEESSEEEEEEE-TTS--SEEEEEETTEEEEEETTSPPEEEE--TTSEEEEEEETTEEEEEETTEEEEEE--SS-TT-GGGGGGSTT-EEEEESPTT-----EEEEEEEEETTEEPPGGG-SEE-TT-BSSEEES-SSTT-----